Protein AF-A0A5Q4EZV4-F1 (afdb_monomer)

pLDDT: mean 79.94, std 17.56, range [36.53, 98.31]

Structure (mmCIF, N/CA/C/O backbone):
data_AF-A0A5Q4EZV4-F1
#
_entry.id   AF-A0A5Q4EZV4-F1
#
loop_
_atom_site.group_PDB
_atom_site.id
_atom_site.type_symbol
_atom_site.label_atom_id
_atom_site.label_alt_id
_atom_site.label_comp_id
_atom_site.label_asym_id
_atom_site.label_entity_id
_atom_site.label_seq_id
_atom_site.pdbx_PDB_ins_code
_atom_site.Cartn_x
_atom_site.Cartn_y
_atom_site.Cartn_z
_atom_site.occupancy
_atom_site.B_iso_or_equiv
_atom_site.auth_seq_id
_atom_site.auth_comp_id
_atom_site.auth_asym_id
_atom_site.auth_atom_id
_atom_site.pdbx_PDB_model_num
ATOM 1 N N . MET A 1 1 ? 22.714 0.994 -54.783 1.00 37.41 1 MET A N 1
ATOM 2 C CA . MET A 1 1 ? 22.020 1.831 -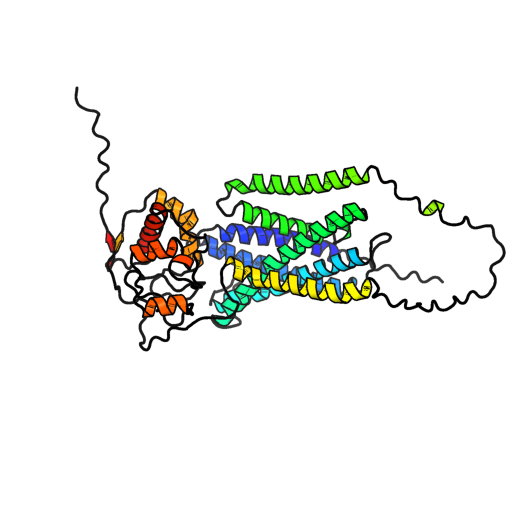53.778 1.00 37.41 1 MET A CA 1
ATOM 3 C C . MET A 1 1 ? 22.015 1.090 -52.449 1.00 37.41 1 MET A C 1
ATOM 5 O O . MET A 1 1 ? 21.323 0.092 -52.327 1.00 37.41 1 MET A O 1
ATOM 9 N N . SER A 1 2 ? 22.838 1.518 -51.487 1.00 38.41 2 SER A N 1
ATOM 10 C CA . SER A 1 2 ? 22.812 0.978 -50.122 1.00 38.41 2 SER A CA 1
ATOM 11 C C . SER A 1 2 ? 21.628 1.605 -49.390 1.00 38.41 2 SER A C 1
ATOM 13 O O . SER A 1 2 ? 21.664 2.781 -49.026 1.00 38.41 2 SER A O 1
ATOM 15 N N . THR A 1 3 ? 20.536 0.857 -49.251 1.00 41.91 3 THR A N 1
ATOM 16 C CA . THR A 1 3 ? 19.374 1.265 -48.462 1.00 41.91 3 THR A CA 1
ATOM 17 C C . THR A 1 3 ? 19.768 1.232 -46.988 1.00 41.91 3 THR A C 1
ATOM 19 O O . THR A 1 3 ? 19.675 0.192 -46.337 1.00 41.91 3 THR A O 1
ATOM 22 N N . ARG A 1 4 ? 20.247 2.362 -46.449 1.00 40.84 4 ARG A N 1
ATOM 23 C CA . ARG A 1 4 ? 20.322 2.558 -44.996 1.00 40.84 4 ARG A CA 1
ATOM 24 C C . ARG A 1 4 ? 18.905 2.419 -44.452 1.00 40.84 4 ARG A C 1
ATOM 26 O O . ARG A 1 4 ? 18.091 3.322 -44.620 1.00 40.84 4 ARG A O 1
ATOM 33 N N . THR A 1 5 ? 18.608 1.291 -43.820 1.00 43.69 5 THR A N 1
ATOM 34 C CA . THR A 1 5 ? 17.406 1.136 -43.007 1.00 43.69 5 THR A CA 1
ATOM 35 C C . THR A 1 5 ? 17.455 2.237 -41.946 1.00 43.69 5 THR A C 1
ATOM 37 O O . THR A 1 5 ? 18.450 2.299 -41.216 1.00 43.69 5 THR A O 1
ATOM 40 N N . PRO A 1 6 ? 16.471 3.151 -41.872 1.00 45.34 6 PRO A N 1
ATOM 41 C CA . PRO A 1 6 ? 16.489 4.192 -40.858 1.00 45.34 6 PRO A CA 1
ATOM 42 C C . PRO A 1 6 ? 16.528 3.514 -39.489 1.00 45.34 6 PRO A C 1
ATOM 44 O O . PRO A 1 6 ? 15.672 2.692 -39.164 1.00 45.34 6 PRO A O 1
ATOM 47 N N . THR A 1 7 ? 17.556 3.815 -38.695 1.00 52.44 7 THR A N 1
ATOM 48 C CA . THR A 1 7 ? 17.581 3.450 -37.280 1.00 52.44 7 THR A CA 1
ATOM 49 C C . THR A 1 7 ? 16.338 4.061 -36.656 1.00 52.44 7 THR A C 1
ATOM 51 O O . THR A 1 7 ? 16.223 5.283 -36.633 1.00 52.44 7 THR A O 1
ATOM 54 N N . ALA A 1 8 ? 15.383 3.235 -36.229 1.00 58.62 8 ALA A N 1
ATOM 55 C CA . ALA A 1 8 ? 14.170 3.726 -35.594 1.00 58.62 8 ALA A CA 1
ATOM 56 C C . ALA A 1 8 ? 14.563 4.597 -34.386 1.00 58.62 8 ALA A C 1
ATOM 58 O O . ALA A 1 8 ? 15.300 4.165 -33.500 1.00 58.62 8 ALA A O 1
ATOM 59 N N . VAL A 1 9 ? 14.130 5.856 -34.401 1.00 68.31 9 VAL A N 1
ATOM 60 C CA . VAL A 1 9 ? 14.344 6.828 -33.325 1.00 68.31 9 VAL A CA 1
ATOM 61 C C . VAL A 1 9 ? 12.999 7.041 -32.644 1.00 68.31 9 VAL A C 1
ATOM 63 O O . VAL A 1 9 ? 11.974 7.136 -33.317 1.00 68.31 9 VAL A O 1
ATOM 66 N N . ARG A 1 10 ? 12.992 7.100 -31.308 1.00 81.38 10 ARG A N 1
ATOM 67 C CA . ARG A 1 10 ? 11.776 7.397 -30.538 1.00 81.38 10 ARG A CA 1
ATOM 68 C C . ARG A 1 10 ? 11.178 8.730 -30.971 1.00 81.38 10 ARG A C 1
ATOM 70 O O . ARG A 1 10 ? 11.912 9.703 -31.154 1.00 81.38 10 ARG A O 1
ATOM 77 N N . SER A 1 11 ? 9.852 8.799 -31.068 1.00 86.50 11 SER A N 1
ATOM 78 C CA . SER A 1 11 ? 9.184 10.073 -31.312 1.00 86.50 11 SER A CA 1
ATOM 79 C C . SER A 1 11 ? 9.410 11.050 -30.150 1.00 86.50 11 SER A C 1
ATOM 81 O O . SER A 1 11 ? 9.631 10.658 -28.999 1.00 86.50 11 SER A O 1
ATOM 83 N N . ARG A 1 12 ? 9.308 12.354 -30.439 1.00 88.69 12 ARG A N 1
ATOM 84 C CA . ARG A 1 12 ? 9.298 13.393 -29.393 1.00 88.69 12 ARG A CA 1
ATOM 85 C C . ARG A 1 12 ? 8.165 13.160 -28.389 1.00 88.69 12 ARG A C 1
ATOM 87 O O . ARG A 1 12 ? 8.368 13.387 -27.203 1.00 88.69 12 ARG A O 1
ATOM 94 N N . ALA A 1 13 ? 7.018 12.655 -28.850 1.00 89.31 13 ALA A N 1
ATOM 95 C CA . ALA A 1 13 ? 5.885 12.319 -27.993 1.00 89.31 13 ALA A CA 1
ATOM 96 C C . ALA A 1 13 ? 6.256 11.250 -26.953 1.00 89.31 13 ALA A C 1
ATOM 98 O O . ALA A 1 13 ? 6.030 11.464 -25.767 1.00 89.31 13 ALA A O 1
ATOM 99 N N . SER A 1 14 ? 6.914 10.160 -27.367 1.00 89.94 14 SER A N 1
ATOM 100 C CA . SER A 1 14 ? 7.396 9.113 -26.453 1.00 89.94 14 SER A CA 1
ATOM 101 C C . SER A 1 14 ? 8.326 9.664 -25.363 1.00 89.94 14 SER A C 1
ATOM 103 O O . SER A 1 14 ? 8.195 9.296 -24.198 1.00 89.94 14 SER A O 1
ATOM 105 N N . LEU A 1 15 ? 9.229 10.586 -25.719 1.00 87.94 15 LEU A N 1
ATOM 106 C CA . LEU A 1 15 ? 10.145 11.218 -24.761 1.00 87.94 15 LEU A CA 1
ATOM 107 C C . LEU A 1 15 ? 9.420 12.141 -23.773 1.00 87.94 15 LEU A C 1
ATOM 109 O O . LEU A 1 15 ? 9.741 12.135 -22.588 1.00 87.94 15 LEU A O 1
ATOM 113 N N . VAL A 1 16 ? 8.450 12.925 -24.246 1.00 92.50 16 VAL A N 1
ATOM 114 C CA . VAL A 1 16 ? 7.640 13.807 -23.391 1.00 92.50 16 VAL A CA 1
ATOM 115 C C . VAL A 1 16 ? 6.788 12.985 -22.426 1.00 92.50 16 VAL A C 1
ATOM 117 O O . VAL A 1 16 ? 6.756 13.286 -21.236 1.00 92.50 16 VAL A O 1
ATOM 120 N N . LEU A 1 17 ? 6.158 11.911 -22.908 1.00 95.19 17 LEU A N 1
ATOM 121 C CA . LEU A 1 17 ? 5.356 11.007 -22.082 1.00 95.19 17 LEU A CA 1
ATOM 122 C C . LEU A 1 17 ? 6.173 10.378 -20.944 1.00 95.19 17 LEU A C 1
ATOM 124 O O . LEU A 1 17 ? 5.667 10.282 -19.831 1.00 95.19 17 LEU A O 1
ATOM 128 N N . ASP A 1 18 ? 7.435 10.006 -21.186 1.00 93.19 18 ASP A N 1
ATOM 129 C CA . ASP A 1 18 ? 8.314 9.464 -20.140 1.00 93.19 18 ASP A CA 1
ATOM 130 C C . ASP A 1 18 ? 8.519 10.463 -18.983 1.00 93.19 18 ASP A C 1
ATOM 132 O O . ASP A 1 18 ? 8.501 10.077 -17.815 1.00 93.19 18 ASP A O 1
ATOM 136 N N . TRP A 1 19 ? 8.684 11.753 -19.291 1.00 93.94 19 TRP A N 1
ATOM 137 C CA . TRP A 1 19 ? 8.809 12.801 -18.272 1.00 93.94 19 TRP A CA 1
ATOM 138 C C . TRP A 1 19 ? 7.484 13.096 -17.570 1.00 93.94 19 TRP A C 1
ATOM 140 O O . TRP A 1 19 ? 7.460 13.208 -16.347 1.00 93.94 19 TRP A O 1
ATOM 150 N N . LEU A 1 20 ? 6.379 13.157 -18.319 1.00 96.62 20 LEU A N 1
ATOM 151 C CA . LEU A 1 20 ? 5.046 13.340 -17.742 1.00 96.62 20 LEU A CA 1
ATOM 152 C C . LEU A 1 20 ? 4.696 12.210 -16.767 1.00 96.62 20 LEU A C 1
ATOM 154 O O . LEU A 1 20 ? 4.133 12.479 -15.709 1.00 96.62 20 LEU A O 1
ATOM 158 N N . LEU A 1 21 ? 5.078 10.968 -17.077 1.00 97.31 21 LEU A N 1
ATOM 159 C CA . LEU A 1 21 ? 4.928 9.830 -16.169 1.00 97.31 21 LEU A CA 1
ATOM 160 C C . LEU A 1 21 ? 5.721 10.019 -14.874 1.00 97.31 21 LEU A C 1
ATOM 162 O O . LEU A 1 21 ? 5.169 9.810 -13.797 1.00 97.31 21 LEU A O 1
ATOM 166 N N . ALA A 1 22 ? 6.987 10.440 -14.953 1.00 93.00 22 ALA A N 1
ATOM 167 C CA . ALA A 1 22 ? 7.803 10.702 -13.767 1.00 93.00 22 ALA A CA 1
ATOM 168 C C . ALA A 1 22 ? 7.198 11.806 -12.882 1.00 93.00 22 ALA A C 1
ATOM 170 O O . ALA A 1 22 ? 7.090 11.639 -11.667 1.00 93.00 22 ALA A O 1
ATOM 171 N N . THR A 1 23 ? 6.746 12.909 -13.487 1.00 92.25 23 THR A N 1
ATOM 172 C CA . THR A 1 23 ? 6.110 14.025 -12.773 1.00 92.25 23 THR A CA 1
ATOM 173 C C . THR A 1 23 ? 4.775 13.622 -12.148 1.00 92.25 23 THR A C 1
ATOM 175 O O . THR A 1 23 ? 4.541 13.892 -10.970 1.00 92.25 23 THR A O 1
ATOM 178 N N . ALA A 1 24 ? 3.908 12.938 -12.898 1.00 95.69 24 ALA A N 1
ATOM 179 C CA . ALA A 1 24 ? 2.627 12.464 -12.383 1.00 95.69 24 ALA A CA 1
ATOM 180 C C . ALA A 1 24 ? 2.820 11.438 -11.255 1.00 95.69 24 ALA A C 1
ATOM 182 O O . ALA A 1 24 ? 2.077 11.456 -10.275 1.00 95.69 24 ALA A O 1
ATOM 183 N N . TYR A 1 25 ? 3.850 10.591 -11.338 1.00 96.50 25 TYR A N 1
ATOM 184 C CA . TYR A 1 25 ? 4.166 9.628 -10.287 1.00 96.50 25 TYR A CA 1
ATOM 185 C C . TYR A 1 25 ? 4.704 10.300 -9.021 1.00 96.50 25 TYR A C 1
ATOM 187 O O . TYR A 1 25 ? 4.359 9.879 -7.917 1.00 96.50 25 TYR A O 1
ATOM 195 N N . LEU A 1 26 ? 5.493 11.372 -9.152 1.00 92.12 26 LEU A N 1
ATOM 196 C CA . LEU A 1 26 ? 5.908 12.191 -8.011 1.00 92.12 26 LEU A CA 1
ATOM 197 C C . LEU A 1 26 ? 4.691 12.799 -7.301 1.00 92.12 26 LEU A C 1
ATOM 199 O O . LEU A 1 26 ? 4.571 12.676 -6.083 1.00 92.12 26 LEU A O 1
ATOM 203 N N . ALA A 1 27 ? 3.767 13.397 -8.060 1.00 92.56 27 ALA A N 1
ATOM 204 C CA . ALA A 1 27 ? 2.532 13.954 -7.512 1.00 92.56 27 ALA A CA 1
ATOM 205 C C . ALA A 1 27 ? 1.671 12.873 -6.837 1.00 92.56 27 ALA A C 1
ATOM 207 O O . ALA A 1 27 ? 1.206 13.058 -5.714 1.00 92.56 27 ALA A O 1
ATOM 208 N N . HIS A 1 28 ? 1.510 11.710 -7.478 1.00 96.06 28 HIS A N 1
ATOM 209 C CA . HIS A 1 28 ? 0.772 10.574 -6.919 1.00 96.06 28 HIS A CA 1
ATOM 210 C C . HIS A 1 28 ? 1.401 10.063 -5.621 1.00 96.06 28 HIS A C 1
ATOM 212 O O . HIS A 1 28 ? 0.695 9.834 -4.635 1.00 96.06 28 HIS A O 1
ATOM 218 N N . SER A 1 29 ? 2.728 9.942 -5.594 1.00 93.25 29 SER A N 1
ATOM 219 C CA . SER A 1 29 ? 3.480 9.527 -4.411 1.00 93.25 29 SER A CA 1
ATOM 220 C C . SER A 1 29 ? 3.303 10.526 -3.273 1.00 93.25 29 SER A C 1
ATOM 222 O O . SER A 1 29 ? 3.015 10.122 -2.149 1.00 93.25 29 SER A O 1
ATOM 224 N N . TRP A 1 30 ? 3.388 11.827 -3.563 1.00 91.62 30 TRP A N 1
ATOM 225 C CA . TRP A 1 30 ? 3.147 12.881 -2.580 1.00 91.62 30 TRP A CA 1
ATOM 226 C C . TRP A 1 30 ? 1.737 12.790 -1.988 1.00 91.62 30 TRP A C 1
ATOM 228 O O . TRP A 1 30 ? 1.603 12.684 -0.769 1.00 91.62 30 TRP A O 1
ATOM 238 N N . VAL A 1 31 ? 0.695 12.715 -2.828 1.00 93.12 31 VAL A N 1
ATOM 239 C CA . VAL A 1 31 ? -0.692 12.554 -2.357 1.00 93.12 31 VAL A CA 1
ATOM 240 C C . VAL A 1 31 ? -0.829 11.290 -1.514 1.00 93.12 31 VAL A C 1
ATOM 242 O O . VAL A 1 31 ? -1.452 11.321 -0.461 1.00 93.12 31 VAL A O 1
ATOM 245 N N . THR A 1 32 ? -0.233 10.175 -1.935 1.00 91.19 32 THR A N 1
ATOM 246 C CA . THR A 1 32 ? -0.302 8.898 -1.209 1.00 91.19 32 THR A CA 1
ATOM 247 C C . THR A 1 32 ? 0.320 8.999 0.182 1.00 91.19 32 THR A C 1
ATOM 249 O O . THR A 1 32 ? -0.274 8.523 1.152 1.00 91.19 32 THR A O 1
ATOM 252 N N . ILE A 1 33 ? 1.478 9.649 0.283 1.00 87.25 33 ILE A N 1
ATOM 253 C CA . ILE A 1 33 ? 2.224 9.831 1.528 1.00 87.25 33 ILE A CA 1
ATOM 254 C C . ILE A 1 33 ? 1.493 10.792 2.469 1.00 87.25 33 ILE A C 1
ATOM 256 O O . ILE A 1 33 ? 1.269 10.450 3.630 1.00 87.25 33 ILE A O 1
ATOM 260 N N . VAL A 1 34 ? 1.074 11.959 1.971 1.00 87.19 34 VAL A N 1
ATOM 261 C CA . VAL A 1 34 ? 0.321 12.945 2.760 1.00 87.19 34 VAL A CA 1
ATOM 262 C C . VAL A 1 34 ? -0.993 12.338 3.219 1.00 87.19 34 VAL A C 1
ATOM 264 O O . VAL A 1 34 ? -1.251 12.309 4.419 1.00 87.19 34 VAL A O 1
ATOM 267 N N . LYS A 1 35 ? -1.756 11.738 2.292 1.00 87.88 35 LYS A N 1
ATOM 268 C CA . LYS A 1 35 ? -2.991 11.019 2.605 1.00 87.88 35 LYS A CA 1
ATOM 269 C C . LYS A 1 35 ? -2.742 10.054 3.735 1.00 87.88 35 LYS A C 1
ATOM 271 O O . LYS A 1 35 ? -3.471 10.140 4.699 1.00 87.88 35 LYS A O 1
ATOM 276 N N . ALA A 1 36 ? -1.750 9.164 3.647 1.00 82.00 36 ALA A N 1
ATOM 277 C CA . ALA A 1 36 ? -1.493 8.152 4.671 1.00 82.00 36 ALA A CA 1
ATOM 278 C C . ALA A 1 36 ? -1.302 8.741 6.081 1.00 82.00 36 ALA A C 1
ATOM 280 O O . ALA A 1 36 ? -1.729 8.092 7.035 1.00 82.00 36 ALA A O 1
ATOM 281 N N . ARG A 1 37 ? -0.756 9.959 6.188 1.00 78.38 37 ARG A N 1
ATOM 282 C CA . ARG A 1 37 ? -0.489 10.683 7.442 1.00 78.38 37 ARG A CA 1
ATOM 283 C C . ARG A 1 37 ? -1.637 11.554 7.936 1.00 78.38 37 ARG A C 1
ATOM 285 O O . ARG A 1 37 ? -1.657 11.889 9.111 1.00 78.38 37 ARG A O 1
ATOM 292 N N . THR A 1 38 ? -2.571 11.930 7.071 1.00 80.31 38 THR A N 1
ATOM 293 C CA . THR A 1 38 ? -3.749 12.702 7.474 1.00 80.31 38 THR A CA 1
ATOM 294 C C . THR A 1 38 ? -4.675 11.836 8.320 1.00 80.31 38 THR A C 1
ATOM 296 O O . THR A 1 38 ? -4.992 10.705 7.921 1.00 80.31 38 THR A O 1
ATOM 299 N N . ASP A 1 39 ? -5.130 12.376 9.452 1.00 72.50 39 ASP A N 1
ATOM 300 C CA . ASP A 1 39 ? -6.165 11.763 10.283 1.00 72.50 39 ASP A CA 1
ATOM 301 C C . ASP A 1 39 ? -7.383 11.395 9.420 1.00 72.50 39 ASP A C 1
ATOM 303 O O . ASP A 1 39 ? -7.807 12.134 8.531 1.00 72.50 39 ASP A O 1
ATOM 307 N N . ARG A 1 40 ? -7.916 10.198 9.652 1.00 72.06 40 ARG A N 1
ATOM 308 C CA . ARG A 1 40 ? -9.055 9.651 8.920 1.00 72.06 40 ARG A CA 1
ATOM 309 C C . ARG A 1 40 ? -10.367 10.357 9.243 1.00 72.06 40 ARG A C 1
ATOM 311 O O . ARG A 1 40 ? -11.277 10.248 8.432 1.00 72.06 40 ARG A O 1
ATOM 318 N N . ALA A 1 41 ? -10.461 11.036 10.385 1.00 72.38 41 ALA A N 1
ATOM 319 C CA . ALA A 1 41 ? -11.646 11.796 10.770 1.00 72.38 41 ALA A CA 1
ATOM 320 C C . ALA A 1 41 ? -11.767 13.138 10.024 1.00 72.38 41 ALA A C 1
ATOM 322 O O . ALA A 1 41 ? -12.853 13.709 9.954 1.00 72.38 41 ALA A O 1
ATOM 323 N N . LEU A 1 42 ? -10.667 13.649 9.457 1.00 78.25 42 LEU A N 1
ATOM 324 C CA . LEU A 1 42 ? -10.660 14.944 8.784 1.00 78.25 42 LEU A CA 1
ATOM 325 C C . LEU A 1 42 ? -11.253 14.850 7.366 1.00 78.25 42 LEU A C 1
ATOM 327 O O . LEU A 1 42 ? -10.828 13.981 6.599 1.00 78.25 42 LEU A O 1
ATOM 331 N N . PRO A 1 43 ? -12.113 15.803 6.943 1.00 85.62 43 PRO A N 1
ATOM 332 C CA . PRO A 1 43 ? -12.635 15.869 5.570 1.00 85.62 43 PRO A CA 1
ATOM 333 C C . PRO A 1 43 ? -11.536 15.898 4.497 1.00 85.62 43 PRO A C 1
ATOM 335 O O . PRO A 1 43 ? -11.674 15.303 3.428 1.00 85.62 43 PRO A O 1
ATOM 338 N N . LEU A 1 44 ? -10.388 16.504 4.822 1.00 88.56 44 LEU A N 1
ATOM 339 C CA . LEU A 1 44 ? -9.199 16.537 3.968 1.00 88.56 44 LEU A CA 1
ATOM 340 C C . LEU A 1 44 ? -8.747 15.134 3.520 1.00 88.56 44 LEU A C 1
ATOM 342 O O . LEU A 1 44 ? -8.207 14.971 2.426 1.00 88.56 44 LEU A O 1
ATOM 346 N N . ARG A 1 45 ? -8.966 14.094 4.336 1.00 86.19 45 ARG A N 1
ATOM 347 C CA . ARG A 1 45 ? -8.618 12.712 3.979 1.00 86.19 45 ARG A CA 1
ATOM 348 C C . ARG A 1 45 ? -9.389 12.232 2.752 1.00 86.19 45 ARG A C 1
ATOM 350 O O . ARG A 1 45 ? -8.825 11.498 1.932 1.00 86.19 45 ARG A O 1
ATOM 357 N N . ASP A 1 46 ? -10.652 12.625 2.637 1.00 85.56 46 ASP A N 1
ATOM 358 C CA . ASP A 1 46 ? -11.519 12.244 1.529 1.00 85.56 46 ASP A CA 1
ATOM 359 C C . ASP A 1 46 ? -11.151 13.008 0.258 1.00 85.56 46 ASP A C 1
ATOM 361 O O . ASP A 1 46 ? -11.036 12.395 -0.807 1.00 85.56 46 ASP A O 1
ATOM 365 N N . GLU A 1 47 ? -10.820 14.295 0.382 1.00 89.69 47 GLU A N 1
ATOM 366 C CA . GLU A 1 47 ? -10.267 15.088 -0.720 1.00 89.69 47 GLU A CA 1
ATOM 367 C C . GLU A 1 47 ? -8.960 14.484 -1.247 1.00 89.69 47 GLU A C 1
ATOM 369 O O . GLU A 1 47 ? -8.821 14.233 -2.445 1.00 89.69 47 GLU A O 1
ATOM 374 N N . LEU A 1 48 ? -8.012 14.166 -0.358 1.00 91.88 48 LEU A N 1
ATOM 375 C CA . LEU A 1 48 ? -6.746 13.522 -0.726 1.00 91.88 48 LEU A CA 1
ATOM 376 C C . LEU A 1 48 ? -6.961 12.146 -1.369 1.00 91.88 48 LEU A C 1
ATOM 378 O O . LEU A 1 48 ? -6.181 11.731 -2.228 1.00 91.88 48 LEU A O 1
ATOM 382 N N . ARG A 1 49 ? -8.022 11.421 -0.991 1.00 90.88 49 ARG A N 1
ATOM 383 C CA . ARG A 1 49 ? -8.413 10.182 -1.675 1.00 90.88 49 ARG A CA 1
ATOM 384 C C . ARG A 1 49 ? -8.898 10.473 -3.098 1.00 90.88 49 ARG A C 1
ATOM 386 O O . ARG A 1 49 ? -8.455 9.788 -4.016 1.00 90.88 49 ARG A O 1
ATOM 393 N N . GLY A 1 50 ? -9.736 11.490 -3.295 1.00 91.50 50 GLY A N 1
ATOM 394 C CA . GLY A 1 50 ? -10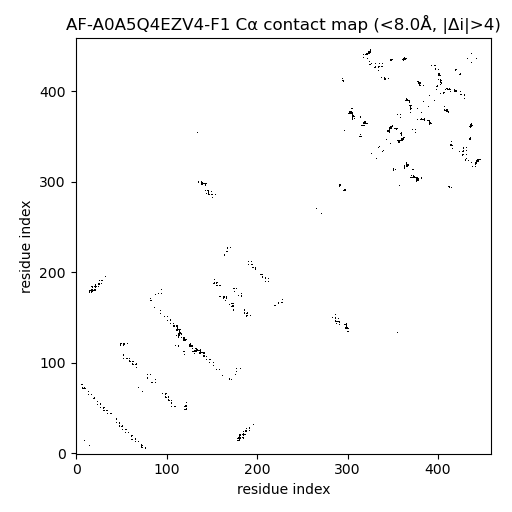.165 11.943 -4.623 1.00 91.50 50 GLY A CA 1
ATOM 395 C C . GLY A 1 50 ? -8.987 12.360 -5.511 1.00 91.50 50 GLY A C 1
ATOM 396 O O . GLY A 1 50 ? -8.889 11.927 -6.660 1.00 91.50 50 GLY A O 1
ATOM 397 N N . TRP A 1 51 ? -8.025 13.108 -4.961 1.00 93.75 51 TRP A N 1
ATOM 398 C CA . TRP A 1 51 ? -6.776 13.448 -5.652 1.00 93.75 51 TRP A CA 1
ATOM 399 C C . TRP A 1 51 ? -5.949 12.212 -6.011 1.00 93.75 51 TRP A C 1
ATOM 401 O O . TRP A 1 51 ? -5.406 12.137 -7.111 1.00 93.75 51 TRP A O 1
ATOM 411 N N . HIS A 1 52 ? -5.884 11.212 -5.129 1.00 94.62 52 HIS A N 1
ATOM 412 C CA . HIS A 1 52 ? -5.182 9.961 -5.413 1.00 94.62 52 HIS A CA 1
ATOM 413 C C . HIS A 1 52 ? -5.797 9.228 -6.616 1.00 94.62 52 HIS A C 1
ATOM 415 O O . HIS A 1 52 ? -5.062 8.777 -7.495 1.00 94.62 52 HIS A O 1
ATOM 421 N N . PHE A 1 53 ? -7.131 9.157 -6.694 1.00 94.00 53 PHE A N 1
ATOM 422 C CA . PHE A 1 53 ? -7.826 8.586 -7.850 1.00 94.00 53 PHE A CA 1
ATOM 423 C C . PHE A 1 53 ? -7.607 9.411 -9.123 1.00 94.00 53 PHE A C 1
ATOM 425 O O . PHE A 1 53 ? -7.299 8.837 -10.166 1.00 94.00 53 PHE A O 1
ATOM 432 N N . LEU A 1 54 ? -7.698 10.742 -9.042 1.00 94.69 54 LEU A N 1
ATOM 433 C CA . LEU A 1 54 ? -7.491 11.633 -10.187 1.00 94.69 54 LEU A CA 1
ATOM 434 C C . LEU A 1 54 ? -6.082 11.498 -10.773 1.00 94.69 54 LEU A C 1
ATOM 436 O O . LEU A 1 54 ? -5.933 11.238 -11.966 1.00 94.69 54 LEU A O 1
ATOM 440 N N . VAL A 1 55 ? -5.042 11.631 -9.946 1.00 95.94 55 VAL A N 1
ATOM 441 C CA . VAL A 1 55 ? -3.656 11.505 -10.419 1.00 95.94 55 VAL A CA 1
ATOM 442 C C . VAL A 1 55 ? -3.378 10.071 -10.890 1.00 95.94 55 VAL A C 1
ATOM 444 O O . VAL A 1 55 ? -2.672 9.876 -11.878 1.00 95.94 55 VAL A O 1
ATOM 447 N N . GLY A 1 56 ? -3.989 9.064 -10.255 1.00 95.88 56 GLY A N 1
ATOM 448 C CA . GLY A 1 56 ? -3.955 7.676 -10.723 1.00 95.88 56 GLY A CA 1
ATOM 449 C C . GLY A 1 56 ? -4.564 7.490 -12.121 1.00 95.88 56 GLY A C 1
ATOM 450 O O . GLY A 1 56 ? -3.986 6.788 -12.949 1.00 95.88 56 GLY A O 1
ATOM 451 N N . ALA A 1 57 ? -5.679 8.157 -12.427 1.00 95.31 57 ALA A N 1
ATOM 452 C CA . ALA A 1 57 ? -6.294 8.143 -13.755 1.00 95.31 57 ALA A CA 1
ATOM 453 C C . ALA A 1 57 ? -5.436 8.872 -14.807 1.00 95.31 57 ALA A C 1
ATOM 455 O O . ALA A 1 57 ? -5.326 8.414 -15.946 1.00 95.31 57 ALA A O 1
ATOM 456 N N . VAL A 1 58 ? -4.766 9.964 -14.425 1.00 96.62 58 VAL A N 1
ATOM 457 C CA . VAL A 1 58 ? -3.783 10.639 -15.290 1.00 96.62 58 VAL A CA 1
ATOM 458 C C . VAL A 1 58 ? -2.605 9.710 -15.595 1.00 96.62 58 VAL A C 1
ATOM 460 O O . VAL A 1 58 ? -2.233 9.557 -16.759 1.00 96.62 58 VAL A O 1
ATOM 463 N N . LEU A 1 59 ? -2.053 9.034 -14.581 1.00 97.44 59 LEU A N 1
ATOM 464 C CA . LEU A 1 59 ? -0.997 8.032 -14.759 1.00 97.44 59 LEU A CA 1
ATOM 465 C C . LEU A 1 59 ? -1.435 6.897 -15.685 1.00 97.44 59 LEU A C 1
ATOM 467 O O . LEU A 1 59 ? -0.676 6.533 -16.580 1.00 97.44 59 LEU A O 1
ATOM 471 N N . PHE A 1 60 ? -2.658 6.385 -15.516 1.00 97.56 60 PHE A N 1
ATOM 472 C CA . PHE A 1 60 ? -3.239 5.379 -16.404 1.00 97.56 60 PHE A CA 1
ATOM 473 C C . PHE A 1 60 ? -3.236 5.847 -17.862 1.00 97.56 60 PHE A C 1
ATOM 475 O O . PHE A 1 60 ? -2.716 5.149 -18.730 1.00 97.56 60 PHE A O 1
ATOM 482 N N . ALA A 1 61 ? -3.779 7.038 -18.135 1.00 98.00 61 ALA A N 1
ATOM 483 C CA . ALA A 1 61 ? -3.896 7.565 -19.492 1.00 98.00 61 ALA A CA 1
ATOM 484 C C . ALA A 1 61 ? -2.521 7.784 -20.142 1.00 98.00 61 ALA A C 1
ATOM 486 O O . ALA A 1 61 ? -2.296 7.371 -21.283 1.00 98.00 61 ALA A O 1
ATOM 487 N N . LEU A 1 62 ? -1.576 8.371 -19.398 1.00 98.31 62 LEU A N 1
ATOM 488 C CA . LEU A 1 62 ? -0.204 8.575 -19.862 1.00 98.31 62 LEU A CA 1
ATOM 489 C C . LEU A 1 62 ? 0.507 7.242 -20.115 1.00 98.31 62 LEU A C 1
ATOM 491 O O . LEU A 1 62 ? 1.166 7.093 -21.141 1.00 98.31 62 LEU A O 1
ATOM 495 N N . ALA A 1 63 ? 0.361 6.262 -19.220 1.00 97.94 63 ALA A N 1
ATOM 496 C CA . ALA A 1 63 ? 1.010 4.961 -19.344 1.00 97.94 63 ALA A CA 1
ATOM 497 C C . ALA A 1 63 ? 0.413 4.141 -20.491 1.00 97.94 63 ALA A C 1
ATOM 499 O O . ALA A 1 63 ? 1.161 3.528 -21.249 1.00 97.94 63 ALA A O 1
ATOM 500 N N . ALA A 1 64 ? -0.909 4.176 -20.672 1.00 98.19 64 ALA A N 1
ATOM 501 C CA . ALA A 1 64 ? -1.595 3.516 -21.776 1.00 98.19 64 ALA A CA 1
ATOM 502 C C . ALA A 1 64 ? -1.168 4.106 -23.127 1.00 98.19 64 ALA A C 1
ATOM 504 O O . ALA A 1 64 ? -0.805 3.361 -24.040 1.00 98.19 64 ALA A O 1
ATOM 505 N N . TRP A 1 65 ? -1.117 5.438 -23.242 1.00 97.88 65 TRP A N 1
ATOM 506 C CA . TRP A 1 65 ? -0.594 6.091 -24.443 1.00 97.88 65 TRP A CA 1
ATOM 507 C C . TRP A 1 65 ? 0.884 5.747 -24.649 1.00 97.88 65 TRP A C 1
ATOM 509 O O . TRP A 1 65 ? 1.303 5.353 -25.739 1.00 97.88 65 TRP A O 1
ATOM 519 N N . ARG A 1 66 ? 1.689 5.793 -23.591 1.00 96.19 66 ARG A N 1
ATOM 520 C CA . ARG A 1 66 ? 3.108 5.466 -23.687 1.00 96.19 66 ARG A CA 1
ATOM 521 C C . ARG A 1 66 ? 3.354 4.021 -24.124 1.00 96.19 66 ARG A C 1
ATOM 523 O O . ARG A 1 66 ? 4.259 3.779 -24.929 1.00 96.19 66 ARG A O 1
ATOM 530 N N . LEU A 1 67 ? 2.542 3.085 -23.638 1.00 95.38 67 LEU A N 1
ATOM 531 C CA . LEU A 1 67 ? 2.553 1.675 -24.019 1.00 95.38 67 LEU A CA 1
ATOM 532 C C . LEU A 1 67 ? 2.103 1.480 -25.475 1.00 95.38 67 LEU A C 1
ATOM 534 O O . LEU A 1 67 ? 2.695 0.682 -26.200 1.00 95.38 67 LEU A O 1
ATOM 538 N N . TRP A 1 68 ? 1.124 2.256 -25.943 1.00 94.75 68 TRP A N 1
ATOM 539 C CA . TRP A 1 68 ? 0.742 2.290 -27.355 1.00 94.75 68 TRP A CA 1
ATOM 540 C C . TRP A 1 68 ? 1.892 2.773 -28.250 1.00 94.75 68 TRP A C 1
ATOM 542 O O . TRP A 1 68 ? 2.235 2.111 -29.232 1.00 94.75 68 TRP A O 1
ATOM 552 N N . CYS A 1 69 ? 2.554 3.876 -27.886 1.00 92.56 69 CYS A N 1
ATOM 553 C CA . CYS A 1 69 ? 3.749 4.361 -28.582 1.00 92.56 69 CYS A CA 1
ATOM 554 C C . CYS A 1 69 ? 4.870 3.314 -28.570 1.00 92.56 69 CYS A C 1
ATOM 556 O O . CYS A 1 69 ? 5.485 3.059 -29.603 1.00 92.56 69 CYS A O 1
ATOM 558 N N . TRP A 1 70 ? 5.087 2.630 -27.443 1.00 90.94 70 TRP A N 1
ATOM 559 C CA . TRP A 1 70 ? 6.037 1.519 -27.359 1.00 90.94 70 TRP A CA 1
ATOM 560 C C . TRP A 1 70 ? 5.705 0.404 -28.359 1.00 90.94 70 TRP A C 1
ATOM 562 O O . TRP A 1 70 ? 6.576 -0.082 -29.082 1.00 90.94 70 TRP A O 1
ATOM 572 N N . TRP A 1 71 ? 4.433 0.007 -28.431 1.00 89.44 71 TRP A N 1
ATOM 573 C CA . TRP A 1 71 ? 3.950 -1.031 -29.338 1.00 89.44 71 TRP A CA 1
ATOM 574 C C . TRP A 1 71 ? 4.099 -0.649 -30.817 1.00 89.44 71 TRP A C 1
ATOM 576 O O . TRP A 1 71 ? 4.328 -1.537 -31.642 1.00 89.44 71 TRP A O 1
ATOM 586 N N . ARG A 1 72 ? 3.966 0.640 -31.149 1.00 89.69 72 ARG A N 1
ATOM 587 C CA . ARG A 1 72 ? 4.007 1.178 -32.519 1.00 89.69 72 ARG A CA 1
ATOM 588 C C . ARG A 1 72 ? 5.417 1.506 -33.006 1.00 89.69 72 ARG A C 1
ATOM 590 O O . ARG A 1 72 ? 5.741 1.204 -34.146 1.00 89.69 72 ARG A O 1
ATOM 597 N N . GLU A 1 73 ? 6.223 2.141 -32.163 1.00 85.81 73 GLU A N 1
ATOM 598 C CA . GLU A 1 73 ? 7.479 2.793 -32.561 1.00 85.81 73 GLU A CA 1
ATOM 599 C C . GLU A 1 73 ? 8.717 2.031 -32.085 1.00 85.81 73 GLU A C 1
ATOM 601 O O . GLU A 1 73 ? 9.773 2.093 -32.710 1.00 85.81 73 GLU A O 1
ATOM 606 N N . GLU A 1 74 ? 8.615 1.329 -30.954 1.00 84.75 74 GLU A N 1
ATOM 607 C CA . GLU A 1 74 ? 9.791 0.801 -30.260 1.00 84.75 74 GLU A CA 1
ATOM 608 C C . GLU A 1 74 ? 10.022 -0.692 -30.469 1.00 84.75 74 GLU A C 1
ATOM 610 O O . GLU A 1 74 ? 10.986 -1.253 -29.932 1.00 84.75 74 GLU A O 1
ATOM 615 N N . ARG A 1 75 ? 9.157 -1.365 -31.229 1.00 78.44 75 ARG A N 1
ATOM 616 C CA . ARG A 1 75 ? 9.384 -2.762 -31.594 1.00 78.44 75 ARG A CA 1
ATOM 617 C C . ARG A 1 75 ? 10.527 -2.867 -32.588 1.00 78.44 75 ARG A C 1
ATOM 619 O O . ARG A 1 75 ? 10.522 -2.223 -33.627 1.00 78.44 75 ARG A O 1
ATOM 626 N N . GLY A 1 76 ? 11.502 -3.708 -32.266 1.00 77.06 76 GLY A N 1
ATOM 627 C CA . GLY A 1 76 ? 12.657 -3.929 -33.133 1.00 77.06 76 GLY A CA 1
ATOM 628 C C . GLY A 1 76 ? 13.752 -2.868 -33.023 1.00 77.06 76 GLY A C 1
ATOM 629 O O . GLY A 1 76 ? 14.718 -2.945 -33.782 1.00 77.06 76 GLY A O 1
ATOM 630 N N . LEU A 1 77 ? 13.661 -1.929 -32.064 1.00 84.81 77 LEU A N 1
ATOM 631 C CA . LEU A 1 77 ? 14.827 -1.137 -31.665 1.00 84.81 77 LEU A CA 1
ATOM 632 C C . LEU A 1 77 ? 15.990 -2.070 -31.319 1.00 84.81 77 LEU A C 1
ATOM 634 O O . LEU A 1 77 ? 15.785 -3.193 -30.862 1.00 84.81 77 LEU A O 1
ATOM 638 N N . ARG A 1 78 ? 17.216 -1.607 -31.548 1.00 85.38 78 ARG A N 1
ATOM 639 C CA . ARG A 1 78 ? 18.438 -2.352 -31.233 1.00 85.38 78 ARG A CA 1
ATOM 640 C C . ARG A 1 78 ? 19.262 -1.578 -30.206 1.00 85.38 78 ARG A C 1
ATOM 642 O O . ARG A 1 78 ? 19.128 -0.353 -30.140 1.00 85.38 78 ARG A O 1
ATOM 649 N N . PRO A 1 79 ? 20.093 -2.263 -29.401 1.00 87.56 79 PRO A N 1
ATOM 650 C CA . PRO A 1 79 ? 21.045 -1.581 -28.538 1.00 87.56 79 PRO A CA 1
ATOM 651 C C . PRO A 1 79 ? 21.937 -0.649 -29.361 1.00 87.56 79 PRO A C 1
ATOM 653 O O . PRO A 1 79 ? 22.309 -0.966 -30.494 1.00 87.56 79 PRO A O 1
ATOM 656 N N . GLY A 1 80 ? 22.275 0.503 -28.780 1.00 83.44 80 GLY A N 1
ATOM 657 C CA . GLY A 1 80 ? 23.264 1.405 -29.360 1.00 83.44 80 GLY A CA 1
ATOM 658 C C . GLY A 1 80 ? 24.644 0.748 -29.440 1.00 83.44 80 GLY A C 1
ATOM 659 O O . GLY A 1 80 ? 24.928 -0.243 -28.763 1.00 83.44 80 GLY A O 1
ATOM 660 N N . THR A 1 81 ? 25.525 1.312 -30.261 1.00 85.31 81 THR A N 1
ATOM 661 C CA . THR A 1 81 ? 26.905 0.834 -30.410 1.00 85.31 81 THR A CA 1
ATOM 662 C C . THR A 1 81 ? 27.622 0.792 -29.060 1.00 85.31 81 THR A C 1
ATOM 664 O O . THR A 1 81 ? 27.632 1.781 -28.331 1.00 85.31 81 THR A O 1
ATOM 667 N N . GLY A 1 82 ? 28.223 -0.353 -28.726 1.00 85.06 82 GLY A N 1
ATOM 668 C CA . GLY A 1 82 ? 28.954 -0.547 -27.470 1.00 85.06 82 GLY A CA 1
ATOM 669 C C . GLY A 1 82 ? 28.081 -0.831 -26.243 1.00 85.06 82 GLY A C 1
ATOM 670 O O . GLY A 1 82 ? 28.631 -1.025 -25.162 1.00 85.06 82 GLY A O 1
ATOM 671 N N . VAL A 1 83 ? 26.749 -0.883 -26.376 1.00 88.31 83 VAL A N 1
ATOM 672 C CA . VAL A 1 83 ? 25.848 -1.281 -25.284 1.00 88.31 83 VAL A CA 1
ATOM 673 C C . VAL A 1 83 ? 25.652 -2.802 -25.310 1.00 88.31 83 VAL A C 1
ATOM 675 O O . VAL A 1 83 ? 25.209 -3.334 -26.332 1.00 88.31 83 VAL A O 1
ATOM 678 N N . PRO A 1 84 ? 25.929 -3.529 -24.210 1.00 88.75 84 PRO A N 1
ATOM 679 C CA . PRO A 1 84 ? 25.700 -4.969 -24.160 1.00 88.75 84 PRO A CA 1
ATOM 680 C C . PRO A 1 84 ? 24.221 -5.320 -24.426 1.00 88.75 84 PRO A C 1
ATOM 682 O O . PRO A 1 84 ? 23.341 -4.750 -23.772 1.00 88.75 84 PRO A O 1
ATOM 685 N N . PRO A 1 85 ? 23.910 -6.285 -25.318 1.00 87.94 85 PRO A N 1
ATOM 686 C CA . PRO A 1 85 ? 22.526 -6.632 -25.650 1.00 87.94 85 PRO A CA 1
ATOM 687 C C . PRO A 1 85 ? 21.685 -7.064 -24.444 1.00 87.94 85 PRO A C 1
ATOM 689 O O . PRO A 1 85 ? 20.523 -6.680 -24.344 1.00 87.94 85 PRO A O 1
ATOM 692 N N . GLY A 1 86 ? 22.274 -7.814 -23.505 1.00 86.00 86 GLY A N 1
ATOM 693 C CA . GLY A 1 86 ? 21.589 -8.252 -22.284 1.00 86.00 86 GLY A CA 1
ATOM 694 C C . GLY A 1 86 ? 21.233 -7.096 -21.346 1.00 86.00 86 GLY A C 1
ATOM 695 O O . GLY A 1 86 ? 20.111 -7.038 -20.854 1.00 86.00 86 GLY A O 1
ATOM 696 N N . PHE A 1 87 ? 22.148 -6.137 -21.165 1.00 86.62 87 PHE A N 1
ATOM 697 C CA . PHE A 1 87 ? 21.914 -4.924 -20.371 1.00 86.62 87 PHE A CA 1
ATOM 698 C C . PHE A 1 87 ? 20.760 -4.104 -20.957 1.00 86.62 87 PHE A C 1
ATOM 700 O O . PHE A 1 87 ? 19.811 -3.754 -20.261 1.00 86.62 87 PHE A O 1
ATOM 707 N N . TRP A 1 88 ? 20.793 -3.874 -22.270 1.00 89.50 88 TRP A N 1
ATOM 708 C CA . TRP A 1 88 ? 19.736 -3.154 -22.974 1.00 89.50 88 TRP A CA 1
ATOM 709 C C . TRP A 1 88 ? 18.381 -3.875 -22.919 1.00 89.50 88 TRP A C 1
ATOM 711 O O . TRP A 1 88 ? 17.353 -3.244 -22.670 1.00 89.50 88 TRP A O 1
ATOM 721 N N . LEU A 1 89 ? 18.367 -5.198 -23.118 1.00 90.12 89 LEU A N 1
ATOM 722 C CA . LEU A 1 89 ? 17.140 -5.993 -23.068 1.00 90.12 89 LEU A CA 1
ATOM 723 C C . LEU A 1 89 ? 16.525 -5.960 -21.668 1.00 90.12 89 LEU A C 1
ATOM 725 O O . LEU A 1 89 ? 15.320 -5.767 -21.539 1.00 90.12 89 LEU A O 1
ATOM 729 N N . TRP A 1 90 ? 17.351 -6.079 -20.630 1.00 90.00 90 TRP A N 1
ATOM 730 C CA . TRP A 1 90 ? 16.908 -5.971 -19.245 1.00 90.00 90 TRP A CA 1
ATOM 731 C C . TRP A 1 90 ? 16.233 -4.622 -18.966 1.00 90.00 90 TRP A C 1
ATOM 733 O O . TRP A 1 90 ? 15.122 -4.587 -18.436 1.00 90.00 90 TRP A O 1
ATOM 743 N N . GLY A 1 91 ? 16.845 -3.515 -19.404 1.00 91.94 91 GLY A N 1
ATOM 744 C CA . GLY A 1 91 ? 16.267 -2.178 -19.243 1.00 91.94 91 GLY A CA 1
ATOM 745 C C . GLY A 1 91 ? 14.905 -2.050 -19.924 1.00 91.94 91 GLY A C 1
ATOM 746 O O . GLY A 1 91 ? 13.965 -1.478 -19.370 1.00 91.94 91 GLY A O 1
ATOM 747 N N . ARG A 1 92 ? 14.748 -2.666 -21.100 1.00 92.19 92 ARG A N 1
ATOM 748 C CA . ARG A 1 92 ? 13.456 -2.709 -21.795 1.00 92.19 92 ARG A CA 1
ATOM 749 C C . ARG A 1 92 ? 12.405 -3.538 -21.079 1.00 92.19 92 ARG A C 1
ATOM 751 O O . ARG A 1 92 ? 11.247 -3.128 -21.059 1.00 92.19 92 ARG A O 1
ATOM 758 N N . THR A 1 93 ? 12.792 -4.667 -20.499 1.00 91.50 93 THR A N 1
ATOM 759 C CA . THR A 1 93 ? 11.891 -5.497 -19.696 1.00 91.50 93 THR A CA 1
ATOM 760 C C . THR A 1 93 ? 11.389 -4.730 -18.478 1.00 91.50 93 THR A C 1
ATOM 762 O O . THR A 1 93 ? 10.191 -4.742 -18.208 1.00 91.50 93 THR A O 1
ATOM 765 N N . VAL A 1 94 ? 12.267 -3.997 -17.787 1.00 93.00 94 VAL A N 1
ATOM 766 C CA . VAL A 1 94 ? 11.861 -3.149 -16.658 1.00 93.00 94 VAL A CA 1
ATOM 767 C C . VAL A 1 94 ? 10.940 -2.018 -17.093 1.00 93.00 94 VAL A C 1
ATOM 769 O O . VAL A 1 94 ? 9.899 -1.825 -16.472 1.00 93.00 94 VAL A O 1
ATOM 772 N N . ALA A 1 95 ? 11.268 -1.310 -18.175 1.00 94.12 95 ALA A N 1
ATOM 773 C CA . ALA A 1 95 ? 10.409 -0.251 -18.702 1.00 94.12 95 ALA A CA 1
ATOM 774 C C . ALA A 1 95 ? 9.002 -0.770 -19.044 1.00 94.12 95 ALA A C 1
ATOM 776 O O . ALA A 1 95 ? 8.009 -0.166 -18.643 1.00 94.12 95 ALA A O 1
ATOM 777 N N . LEU A 1 96 ? 8.909 -1.914 -19.729 1.00 93.88 96 LEU A N 1
ATOM 778 C CA . LEU A 1 96 ? 7.627 -2.541 -20.043 1.00 93.88 96 LEU A CA 1
ATOM 779 C C . LEU A 1 96 ? 6.878 -2.969 -18.774 1.00 93.88 96 LEU A C 1
ATOM 781 O O . LEU A 1 96 ? 5.685 -2.704 -18.664 1.00 93.88 96 LEU A O 1
ATOM 785 N N . GLY A 1 97 ? 7.569 -3.586 -17.812 1.00 94.06 97 GLY A N 1
ATOM 786 C CA . GLY A 1 97 ? 6.986 -3.982 -16.530 1.00 94.06 97 GLY A CA 1
ATOM 787 C C . GLY A 1 97 ? 6.383 -2.796 -15.777 1.00 94.06 97 GLY A C 1
ATOM 788 O O . GLY A 1 97 ? 5.229 -2.863 -15.365 1.00 94.06 97 GLY A O 1
ATOM 789 N N . ILE A 1 98 ? 7.114 -1.681 -15.681 1.00 95.75 98 ILE A N 1
ATOM 790 C CA . ILE A 1 98 ? 6.622 -0.438 -15.070 1.00 95.75 98 ILE A CA 1
ATOM 791 C C . ILE A 1 98 ? 5.359 0.054 -15.788 1.00 95.75 98 ILE A C 1
ATOM 793 O O . ILE A 1 98 ? 4.357 0.318 -15.131 1.00 95.75 98 ILE A O 1
ATOM 797 N N . LEU A 1 99 ? 5.366 0.136 -17.124 1.00 96.38 99 LEU A N 1
ATOM 798 C CA . LEU A 1 99 ? 4.202 0.605 -17.888 1.00 96.38 99 LEU A CA 1
ATOM 799 C C . LEU A 1 99 ? 2.974 -0.295 -17.695 1.00 96.38 99 LEU A C 1
ATOM 801 O O . LEU A 1 99 ? 1.873 0.211 -17.493 1.00 96.38 99 LEU A O 1
ATOM 805 N N . LEU A 1 100 ? 3.151 -1.619 -17.709 1.00 96.06 100 LEU A N 1
ATOM 806 C CA . LEU A 1 100 ? 2.059 -2.570 -17.477 1.00 96.06 100 LEU A CA 1
ATOM 807 C C . LEU A 1 100 ? 1.477 -2.439 -16.064 1.00 96.06 100 LEU A C 1
ATOM 809 O O . LEU A 1 100 ? 0.259 -2.515 -15.884 1.00 96.06 100 LEU A O 1
ATOM 813 N N . ILE A 1 101 ? 2.323 -2.200 -15.061 1.00 96.62 101 ILE A N 1
ATOM 814 C CA . ILE A 1 101 ? 1.856 -1.962 -13.693 1.00 96.62 101 ILE A CA 1
ATOM 815 C C . ILE A 1 101 ? 1.105 -0.629 -13.603 1.00 96.62 101 ILE A C 1
ATOM 817 O O . ILE A 1 101 ? 0.024 -0.584 -13.026 1.00 96.62 101 ILE A O 1
ATOM 821 N N . LEU A 1 102 ? 1.613 0.442 -14.218 1.00 96.94 102 LEU A N 1
ATOM 822 C CA . LEU A 1 102 ? 0.951 1.754 -14.214 1.00 96.94 102 LEU A CA 1
ATOM 823 C C . LEU A 1 102 ? -0.404 1.753 -14.940 1.00 96.94 102 LEU A C 1
ATOM 825 O O . LEU A 1 102 ? -1.277 2.542 -14.593 1.00 96.94 102 LEU A O 1
ATOM 829 N N . VAL A 1 103 ? -0.607 0.856 -15.909 1.00 97.62 103 VAL A N 1
ATOM 830 C CA . VAL A 1 103 ? -1.911 0.648 -16.561 1.00 97.62 103 VAL A CA 1
ATOM 831 C C . VAL A 1 103 ? -2.845 -0.218 -15.706 1.00 97.62 103 VAL A C 1
ATOM 833 O O . VAL A 1 103 ? -4.042 0.041 -15.642 1.00 97.62 103 VAL A O 1
ATOM 836 N N . SER A 1 104 ? -2.335 -1.245 -15.026 1.00 96.12 104 SER A N 1
ATOM 837 C CA . SER A 1 104 ? -3.184 -2.178 -14.266 1.00 96.12 104 SER A CA 1
ATOM 838 C C . SER A 1 104 ? -3.546 -1.687 -12.860 1.00 96.12 104 SER A C 1
ATOM 840 O O . SER A 1 104 ? -4.675 -1.893 -12.411 1.00 96.12 104 SER A O 1
ATOM 842 N N . ALA A 1 105 ? -2.639 -1.003 -12.160 1.00 96.19 105 ALA A N 1
ATOM 843 C CA . ALA A 1 105 ? -2.845 -0.595 -10.771 1.00 96.19 105 ALA A CA 1
ATOM 844 C C . ALA A 1 105 ? -4.059 0.335 -10.573 1.00 96.19 105 ALA A C 1
ATOM 846 O O . ALA A 1 105 ? -4.825 0.089 -9.639 1.00 96.19 105 ALA A O 1
ATOM 847 N N . PRO A 1 106 ? -4.319 1.348 -11.426 1.00 95.62 106 PRO A N 1
ATOM 848 C CA . PRO A 1 106 ? -5.498 2.204 -11.277 1.00 95.62 106 PRO A CA 1
ATOM 849 C C . PRO A 1 106 ? -6.821 1.441 -11.424 1.00 95.62 106 PRO A C 1
ATOM 851 O O . PRO A 1 106 ? -7.762 1.716 -10.685 1.00 95.62 106 PRO A O 1
ATOM 854 N N . VAL A 1 107 ? -6.876 0.426 -12.296 1.00 94.62 107 VAL A N 1
ATOM 855 C CA . VAL A 1 107 ? -8.056 -0.447 -12.451 1.00 94.62 107 VAL A CA 1
ATOM 856 C C . VAL A 1 107 ? -8.324 -1.229 -11.163 1.00 94.62 107 VAL A C 1
ATOM 858 O O . VAL A 1 107 ? -9.460 -1.282 -10.694 1.00 94.62 107 VAL A O 1
ATOM 861 N N . LEU A 1 108 ? -7.272 -1.770 -10.540 1.00 95.19 108 LEU A N 1
ATOM 862 C CA . LEU A 1 108 ? -7.373 -2.419 -9.230 1.00 95.19 108 LEU A CA 1
ATOM 863 C C . LEU A 1 108 ? -7.806 -1.426 -8.138 1.00 95.19 108 LEU A C 1
ATOM 865 O O . LEU A 1 108 ? -8.612 -1.770 -7.282 1.00 95.19 108 LEU A O 1
ATOM 869 N N . GLY A 1 109 ? -7.338 -0.177 -8.191 1.00 93.88 109 GLY A N 1
ATOM 870 C CA . GLY A 1 109 ? -7.751 0.869 -7.251 1.00 93.88 109 GLY A CA 1
ATOM 871 C C . GLY A 1 109 ? -9.242 1.210 -7.349 1.00 93.88 109 GLY A C 1
ATOM 872 O O . GLY A 1 109 ? -9.907 1.360 -6.324 1.00 93.88 109 GLY A O 1
ATOM 873 N N . LEU A 1 110 ? -9.789 1.289 -8.568 1.00 93.69 110 LEU A N 1
ATOM 874 C CA . LEU A 1 110 ? -11.229 1.479 -8.789 1.00 93.69 110 LEU A CA 1
ATOM 875 C C . LEU A 1 110 ? -12.037 0.280 -8.280 1.00 93.69 110 LEU A C 1
ATOM 877 O O . LEU A 1 110 ? -13.018 0.470 -7.566 1.00 93.69 110 LEU A O 1
ATOM 881 N N . GLY A 1 111 ? -11.588 -0.943 -8.584 1.00 93.81 111 GLY A N 1
ATOM 882 C CA . GLY A 1 111 ? -12.203 -2.170 -8.072 1.00 93.81 111 GLY A CA 1
ATOM 883 C C . GLY A 1 111 ? -12.237 -2.214 -6.543 1.00 93.81 111 GLY A C 1
ATOM 884 O O . GLY A 1 111 ? -13.261 -2.571 -5.966 1.00 93.81 111 GLY A O 1
ATOM 885 N N . TRP A 1 112 ? -11.162 -1.764 -5.891 1.00 93.12 112 TRP A N 1
ATOM 886 C CA . TRP A 1 112 ? -11.096 -1.662 -4.433 1.00 93.12 112 TRP A CA 1
ATOM 887 C C . TRP A 1 112 ? -12.137 -0.679 -3.911 1.00 93.12 112 TRP A C 1
ATOM 889 O O . TRP A 1 112 ? -12.873 -0.981 -2.974 1.00 93.12 112 TRP A O 1
ATOM 899 N N . GLY A 1 113 ? -12.232 0.486 -4.554 1.00 91.50 113 GLY A N 1
ATOM 900 C CA . GLY A 1 113 ? -13.140 1.529 -4.119 1.00 91.50 113 GLY A CA 1
ATOM 901 C C . GLY A 1 113 ? -14.618 1.198 -4.295 1.00 91.50 113 GLY A C 1
ATOM 902 O O . GLY A 1 113 ? -15.406 1.443 -3.385 1.00 91.50 113 GLY A O 1
ATOM 903 N N . TRP A 1 114 ? -14.990 0.599 -5.423 1.00 93.06 114 TRP A N 1
ATOM 904 C CA . TRP A 1 114 ? -16.360 0.139 -5.645 1.00 93.06 114 TRP A CA 1
ATOM 905 C C . TRP A 1 114 ? -16.706 -1.089 -4.805 1.00 93.06 114 TRP A C 1
ATOM 907 O O . TRP A 1 114 ? -17.811 -1.159 -4.280 1.00 93.06 114 TRP A O 1
ATOM 917 N N . GLY A 1 115 ? -15.760 -2.012 -4.601 1.00 89.50 115 GLY A N 1
ATOM 918 C CA . GLY A 1 115 ? -15.956 -3.166 -3.720 1.00 89.50 115 GLY A CA 1
ATOM 919 C C . GLY A 1 115 ? -16.257 -2.776 -2.267 1.00 89.50 115 GLY A C 1
ATOM 920 O O . GLY A 1 115 ? -17.001 -3.490 -1.601 1.00 89.50 115 GLY A O 1
ATOM 921 N N . GLU A 1 116 ? -15.729 -1.637 -1.807 1.00 86.75 116 GLU A N 1
ATOM 922 C CA . GLU A 1 116 ? -16.024 -1.017 -0.500 1.00 86.75 116 GLU A CA 1
ATOM 923 C C . GLU A 1 116 ? -17.372 -0.266 -0.465 1.00 86.75 116 GLU A C 1
ATOM 925 O O . GLU A 1 116 ? -17.827 0.113 0.609 1.00 86.75 116 GLU A O 1
ATOM 930 N N . GLY A 1 117 ? -17.995 0.010 -1.616 1.00 86.56 117 GLY A N 1
ATOM 931 C CA . GLY A 1 117 ? -19.200 0.850 -1.699 1.00 86.56 117 GLY A CA 1
ATOM 932 C C . GLY A 1 117 ? -18.918 2.351 -1.658 1.00 86.56 117 GLY A C 1
ATOM 933 O O . GLY A 1 117 ? -19.809 3.160 -1.394 1.00 86.56 117 GLY A O 1
ATOM 934 N N . MET A 1 118 ? -17.675 2.770 -1.911 1.00 86.56 118 MET A N 1
ATOM 935 C CA . MET A 1 118 ? -17.342 4.190 -1.902 1.00 86.56 118 MET A CA 1
ATOM 936 C C . MET A 1 118 ? -17.914 4.912 -3.120 1.00 86.56 118 MET A C 1
ATOM 938 O O . MET A 1 118 ? -17.823 4.449 -4.259 1.00 86.56 118 MET A O 1
ATOM 942 N N . ARG A 1 119 ? -18.392 6.137 -2.888 1.00 86.56 119 ARG A N 1
ATOM 943 C CA . ARG A 1 119 ? -18.634 7.106 -3.959 1.00 86.56 119 ARG A CA 1
ATOM 944 C C . ARG A 1 119 ? -17.289 7.662 -4.410 1.00 86.56 119 ARG A C 1
ATOM 946 O O . ARG A 1 119 ? -16.640 8.408 -3.681 1.00 86.56 119 ARG A O 1
ATOM 953 N N . LEU A 1 120 ? -16.832 7.223 -5.578 1.00 89.06 120 LEU A N 1
ATOM 954 C CA . LEU A 1 120 ? -15.548 7.642 -6.125 1.00 89.06 120 LEU A CA 1
ATOM 955 C C . LEU A 1 120 ? -15.684 8.978 -6.852 1.00 89.06 120 LEU A C 1
ATOM 957 O O . LEU A 1 120 ? -16.703 9.256 -7.478 1.00 89.06 120 LEU A O 1
ATOM 961 N N . HIS A 1 121 ? -14.630 9.788 -6.794 1.00 87.56 121 HIS A N 1
ATOM 962 C CA . HIS A 1 121 ? -14.547 11.066 -7.491 1.00 87.56 121 HIS A CA 1
ATOM 963 C C . HIS A 1 121 ? -13.151 11.238 -8.109 1.00 87.56 121 HIS A C 1
ATOM 965 O O . HIS A 1 121 ? -12.145 10.913 -7.477 1.00 87.56 121 HIS A O 1
ATOM 971 N N . LEU A 1 122 ? -13.087 11.765 -9.334 1.00 85.44 122 LEU A N 1
ATOM 972 C CA . LEU A 1 122 ? -11.865 12.249 -9.983 1.00 85.44 122 LEU A CA 1
ATOM 973 C C . LEU A 1 122 ? -11.852 13.775 -9.896 1.00 85.44 122 LEU A C 1
ATOM 975 O O . LEU A 1 122 ? -12.334 14.470 -10.793 1.00 85.44 122 LEU A O 1
ATOM 979 N N . GLY A 1 123 ? -11.358 14.300 -8.775 1.00 77.38 123 GLY A N 1
ATOM 980 C CA . GLY A 1 123 ? -11.539 15.715 -8.449 1.00 77.38 123 GLY A CA 1
ATOM 981 C C . GLY A 1 123 ? -13.037 16.042 -8.334 1.00 77.38 123 GLY A C 1
ATOM 982 O O . GLY A 1 123 ? -13.719 15.385 -7.551 1.00 77.38 123 GLY A O 1
ATOM 983 N N . PRO A 1 124 ? -13.584 16.999 -9.108 1.00 81.00 124 PRO A N 1
ATOM 984 C CA . PRO A 1 124 ? -15.004 17.350 -9.038 1.00 81.00 124 PRO A CA 1
ATOM 985 C C . PRO A 1 124 ? -15.929 16.343 -9.742 1.00 81.00 124 PRO A C 1
ATOM 987 O O . PRO A 1 124 ? -17.146 16.437 -9.612 1.00 81.00 124 PRO A O 1
ATOM 990 N N . ILE A 1 125 ? -15.385 15.395 -10.512 1.00 87.81 125 ILE A N 1
ATOM 991 C CA . ILE A 1 125 ? -16.183 14.503 -11.359 1.00 87.81 125 ILE A CA 1
ATOM 992 C C . ILE A 1 125 ? -16.561 13.247 -10.565 1.00 87.81 125 ILE A C 1
ATOM 994 O O . ILE A 1 125 ? -15.663 12.472 -10.225 1.00 87.81 125 ILE A O 1
ATOM 998 N N . PRO A 1 126 ? -17.850 12.994 -10.273 1.00 89.94 126 PRO A N 1
ATOM 999 C CA . PRO A 1 126 ? -18.267 11.741 -9.659 1.00 89.94 126 PRO A CA 1
ATOM 1000 C C . PRO A 1 126 ? -18.079 10.576 -10.636 1.00 89.94 126 PRO A C 1
ATOM 1002 O O . PRO A 1 126 ? -18.406 10.673 -11.818 1.00 89.94 126 PRO A O 1
ATOM 1005 N N . LEU A 1 127 ? -17.579 9.456 -10.127 1.00 89.31 127 LEU A N 1
ATOM 1006 C CA . LEU A 1 127 ? -17.490 8.193 -10.846 1.00 89.31 127 LEU A CA 1
ATOM 1007 C C . LEU A 1 127 ? -18.558 7.234 -10.310 1.00 89.31 127 LEU A C 1
ATOM 1009 O O . LEU A 1 127 ? -18.447 6.791 -9.160 1.00 89.31 127 LEU A O 1
ATOM 1013 N N . PRO A 1 128 ? -19.577 6.882 -11.112 1.00 88.69 128 PRO A N 1
ATOM 1014 C CA . PRO A 1 128 ? -20.584 5.925 -10.682 1.00 88.69 128 PRO A CA 1
ATOM 1015 C C . PRO A 1 128 ? -19.957 4.536 -10.469 1.00 88.69 128 PRO A C 1
ATOM 1017 O O . PRO A 1 128 ? -19.009 4.174 -11.175 1.00 88.69 128 PRO A O 1
ATOM 1020 N N . PRO A 1 129 ? -20.471 3.742 -9.514 1.00 89.06 129 PRO A N 1
ATOM 1021 C CA . PRO A 1 129 ? -20.044 2.362 -9.354 1.00 89.06 129 PRO A CA 1
ATOM 1022 C C . PRO A 1 129 ? -20.434 1.541 -10.583 1.00 89.06 129 PRO A C 1
ATOM 1024 O O . PRO A 1 129 ? -21.600 1.498 -10.966 1.00 89.06 129 PRO A O 1
ATOM 1027 N N . LEU A 1 130 ? -19.450 0.881 -11.201 1.00 89.31 130 LEU A N 1
ATOM 1028 C CA . LEU A 1 130 ? -19.696 -0.084 -12.283 1.00 89.31 130 LEU A CA 1
ATOM 1029 C C . LEU A 1 130 ? -20.007 -1.489 -11.754 1.00 89.31 130 LEU A C 1
ATOM 1031 O O . LEU A 1 130 ? -20.508 -2.339 -12.484 1.00 89.31 130 LEU A O 1
ATOM 1035 N N . VAL A 1 131 ? -19.677 -1.735 -10.489 1.00 89.06 131 VAL A N 1
ATOM 1036 C CA . VAL A 1 131 ? -19.869 -2.997 -9.773 1.00 89.06 131 VAL A CA 1
ATOM 1037 C C . VAL A 1 131 ? -20.403 -2.687 -8.378 1.00 89.06 131 VAL A C 1
ATOM 1039 O O . VAL A 1 131 ? -20.101 -1.629 -7.826 1.00 89.06 131 VAL A O 1
ATOM 1042 N N . GLY A 1 132 ? -21.216 -3.590 -7.832 1.00 85.31 132 GLY A N 1
ATOM 1043 C CA . GLY A 1 132 ? -21.757 -3.453 -6.480 1.00 85.31 132 GLY A CA 1
ATOM 1044 C C . GLY A 1 132 ? -20.725 -3.733 -5.384 1.00 85.31 132 GLY A C 1
ATOM 1045 O O . GLY A 1 132 ? -19.616 -4.205 -5.650 1.00 85.31 132 GLY A O 1
ATOM 1046 N N . GLU A 1 133 ? -21.133 -3.477 -4.142 1.00 89.56 133 GLU A N 1
ATOM 1047 C CA . GLU A 1 133 ? -20.360 -3.808 -2.943 1.00 89.56 133 GLU A CA 1
ATOM 1048 C C . GLU A 1 133 ? -20.028 -5.302 -2.900 1.00 89.56 133 GLU A C 1
ATOM 1050 O O . GLU A 1 133 ? -20.888 -6.167 -3.078 1.00 89.56 133 GLU A O 1
ATOM 1055 N N . SER A 1 134 ? -18.754 -5.619 -2.683 1.00 87.94 134 SER A N 1
ATOM 1056 C CA . SER A 1 134 ? -18.277 -6.996 -2.635 1.00 87.94 134 SER A CA 1
ATOM 1057 C C . SER A 1 134 ? -16.981 -7.077 -1.849 1.00 87.94 134 SER A C 1
ATOM 1059 O O . SER A 1 134 ? -15.929 -6.603 -2.288 1.00 87.94 134 SER A O 1
ATOM 1061 N N . ARG A 1 135 ? -17.033 -7.766 -0.703 1.00 81.62 135 ARG A N 1
ATOM 1062 C CA . ARG A 1 135 ? -15.855 -8.011 0.139 1.00 81.62 135 ARG A CA 1
ATOM 1063 C C . ARG A 1 135 ? -14.749 -8.741 -0.622 1.00 81.62 135 ARG A C 1
ATOM 1065 O O . ARG A 1 135 ? -13.579 -8.405 -0.464 1.00 81.62 135 ARG A O 1
ATOM 1072 N N . GLY A 1 136 ? -15.109 -9.729 -1.442 1.00 85.94 136 GLY A N 1
ATOM 1073 C CA . GLY A 1 136 ? -14.143 -10.478 -2.245 1.00 85.94 136 GLY A CA 1
ATOM 1074 C C . GLY A 1 136 ? -13.428 -9.577 -3.249 1.00 85.94 136 GLY A C 1
ATOM 1075 O O . GLY A 1 136 ? -12.202 -9.613 -3.340 1.00 85.94 136 GLY A O 1
ATOM 1076 N N . LEU A 1 137 ? -14.180 -8.711 -3.940 1.00 89.50 137 LEU A N 1
ATOM 1077 C CA . LEU A 1 137 ? -13.600 -7.734 -4.857 1.00 89.50 137 LEU A CA 1
ATOM 1078 C C . LEU A 1 137 ? -12.689 -6.761 -4.111 1.00 89.50 137 LEU A C 1
ATOM 1080 O O . LEU A 1 137 ? -11.550 -6.583 -4.533 1.00 89.50 137 LEU A O 1
ATOM 1084 N N . TRP A 1 138 ? -13.155 -6.179 -3.004 1.00 88.50 138 TRP A N 1
ATOM 1085 C CA . TRP A 1 138 ? -12.377 -5.269 -2.163 1.00 88.50 138 TRP A CA 1
ATOM 1086 C C . TRP A 1 138 ? -11.048 -5.891 -1.708 1.00 88.50 138 TRP A C 1
ATOM 1088 O O . TRP A 1 138 ? -9.992 -5.291 -1.907 1.00 88.50 138 TRP A O 1
ATOM 1098 N N . GLN A 1 139 ? -11.068 -7.120 -1.177 1.00 86.06 139 GLN A N 1
ATOM 1099 C CA . GLN A 1 139 ? -9.854 -7.814 -0.728 1.00 86.06 139 GLN A CA 1
ATOM 1100 C C . GLN A 1 139 ? -8.896 -8.099 -1.881 1.00 86.06 139 GLN A C 1
ATOM 1102 O O . GLN A 1 139 ? -7.715 -7.763 -1.792 1.00 86.06 139 GLN A O 1
ATOM 1107 N N . PHE A 1 140 ? -9.397 -8.690 -2.967 1.00 91.56 140 PHE A N 1
ATOM 1108 C CA . PHE A 1 140 ? -8.583 -9.045 -4.126 1.00 91.56 140 PHE A CA 1
ATOM 1109 C C . PHE A 1 140 ? -7.905 -7.811 -4.719 1.00 91.56 140 PHE A C 1
ATOM 1111 O O . PHE A 1 140 ? -6.682 -7.746 -4.860 1.00 91.56 140 PHE A O 1
ATOM 1118 N N . SER A 1 141 ? -8.709 -6.807 -5.050 1.00 93.31 141 SER A N 1
ATOM 1119 C CA . SER A 1 1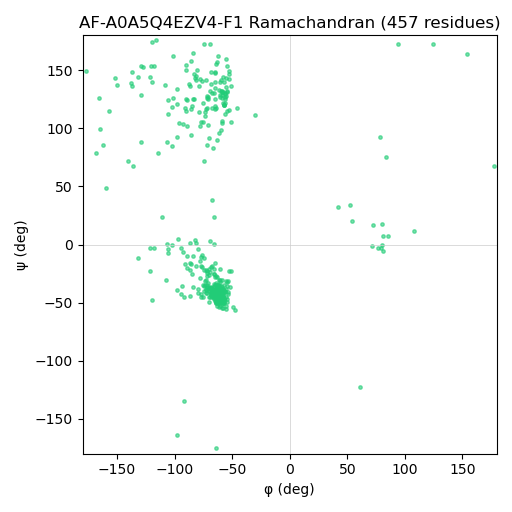41 ? -8.234 -5.624 -5.753 1.00 93.31 141 SER A CA 1
ATOM 1120 C C . SER A 1 141 ? -7.360 -4.743 -4.859 1.00 93.31 141 SER A C 1
ATOM 1122 O O . SER A 1 141 ? -6.317 -4.285 -5.318 1.00 93.31 141 SER A O 1
ATOM 1124 N N . GLY A 1 142 ? -7.686 -4.603 -3.569 1.00 89.62 142 GLY A N 1
ATOM 1125 C CA . GLY A 1 142 ? -6.836 -3.916 -2.594 1.00 89.62 142 GLY A CA 1
ATOM 1126 C C . GLY A 1 142 ? -5.472 -4.586 -2.422 1.00 89.62 142 GLY A C 1
ATOM 1127 O O . GLY A 1 142 ? -4.442 -3.910 -2.477 1.00 89.62 142 GLY A O 1
ATOM 1128 N N . TYR A 1 143 ? -5.453 -5.918 -2.293 1.00 88.81 143 TYR A N 1
ATOM 1129 C CA . TYR A 1 143 ? -4.220 -6.697 -2.178 1.00 88.81 143 TYR A CA 1
ATOM 1130 C C . TYR A 1 143 ? -3.307 -6.482 -3.385 1.00 88.81 143 TYR A C 1
ATOM 1132 O O . TYR A 1 143 ? -2.153 -6.077 -3.235 1.00 88.81 143 TYR A O 1
ATOM 1140 N N . PHE A 1 144 ? -3.830 -6.698 -4.595 1.00 92.06 144 PHE A N 1
ATOM 1141 C CA . PHE A 1 144 ? -3.032 -6.580 -5.812 1.00 92.06 144 PHE A CA 1
ATOM 1142 C C . PHE A 1 144 ? -2.687 -5.126 -6.160 1.00 92.06 144 PHE A C 1
ATOM 1144 O O . PHE A 1 144 ? -1.630 -4.885 -6.743 1.00 92.06 144 PHE A O 1
ATOM 1151 N N . HIS A 1 145 ? -3.500 -4.146 -5.754 1.00 94.19 145 HIS A N 1
ATOM 1152 C CA . HIS A 1 145 ? -3.148 -2.729 -5.862 1.00 94.19 145 HIS A CA 1
ATOM 1153 C C . HIS A 1 145 ? -1.937 -2.385 -4.978 1.00 94.19 145 HIS A C 1
ATOM 1155 O O . HIS A 1 145 ? -1.010 -1.713 -5.430 1.00 94.19 145 HIS A O 1
ATOM 1161 N N . SER A 1 146 ? -1.880 -2.896 -3.742 1.00 88.19 146 SER A N 1
ATOM 1162 C CA . SER A 1 146 ? -0.688 -2.760 -2.891 1.00 88.19 146 SER A CA 1
ATOM 1163 C C . SER A 1 146 ? 0.522 -3.524 -3.445 1.00 88.19 146 SER A C 1
ATOM 1165 O O . SER A 1 146 ? 1.623 -2.971 -3.477 1.00 88.19 146 SER A O 1
ATOM 1167 N N . SER A 1 147 ? 0.335 -4.753 -3.948 1.00 88.94 147 SER A N 1
ATOM 1168 C CA . SER A 1 147 ? 1.405 -5.512 -4.619 1.00 88.94 147 SER A CA 1
ATOM 1169 C C . SER A 1 147 ? 1.982 -4.768 -5.822 1.00 88.94 147 SER A C 1
ATOM 1171 O O . SER A 1 147 ? 3.190 -4.811 -6.035 1.00 88.94 147 SER A O 1
ATOM 1173 N N . ALA A 1 148 ? 1.150 -4.069 -6.599 1.00 92.69 148 ALA A N 1
ATOM 1174 C CA . ALA A 1 148 ? 1.595 -3.274 -7.739 1.00 92.69 148 ALA A CA 1
ATOM 1175 C C . ALA A 1 148 ? 2.570 -2.159 -7.323 1.00 92.69 148 ALA A C 1
ATOM 1177 O O . ALA A 1 148 ? 3.634 -2.020 -7.930 1.00 92.69 148 ALA A O 1
ATOM 1178 N N . GLY A 1 149 ? 2.256 -1.415 -6.256 1.00 89.38 149 GLY A N 1
ATOM 1179 C CA . GLY A 1 149 ? 3.158 -0.395 -5.709 1.00 89.38 149 GLY A CA 1
ATOM 1180 C C . GLY A 1 149 ? 4.493 -0.987 -5.250 1.00 89.38 149 GLY A C 1
ATOM 1181 O O . GLY A 1 149 ? 5.556 -0.499 -5.631 1.00 89.38 149 GLY A O 1
ATOM 1182 N N . PHE A 1 150 ? 4.448 -2.099 -4.512 1.00 88.31 150 PHE A N 1
ATOM 1183 C CA . PHE A 1 150 ? 5.656 -2.793 -4.060 1.00 88.31 150 PHE A CA 1
ATOM 1184 C C . PHE A 1 150 ? 6.494 -3.338 -5.233 1.00 88.31 150 PHE A C 1
ATOM 1186 O O . PHE A 1 150 ? 7.721 -3.236 -5.230 1.00 88.31 150 PHE A O 1
ATOM 1193 N N . MET A 1 151 ? 5.847 -3.843 -6.288 1.00 91.56 151 MET A N 1
ATOM 1194 C CA . MET A 1 151 ? 6.525 -4.308 -7.499 1.00 91.56 151 MET A CA 1
ATOM 1195 C C . MET A 1 151 ? 7.236 -3.174 -8.247 1.00 91.56 151 MET A C 1
ATOM 1197 O O . MET A 1 151 ? 8.357 -3.373 -8.716 1.00 91.56 151 MET A O 1
ATOM 1201 N N . ILE A 1 152 ? 6.635 -1.979 -8.332 1.00 93.94 152 ILE A N 1
ATOM 1202 C CA . ILE A 1 152 ? 7.311 -0.798 -8.895 1.00 93.94 152 ILE A CA 1
ATOM 1203 C C . ILE A 1 152 ? 8.600 -0.509 -8.121 1.00 93.94 152 ILE A C 1
ATOM 1205 O O . ILE A 1 152 ? 9.643 -0.312 -8.745 1.00 93.94 152 ILE A O 1
ATOM 1209 N N . THR A 1 153 ? 8.561 -0.540 -6.786 1.00 89.69 153 THR A N 1
ATOM 1210 C CA . THR A 1 153 ? 9.752 -0.339 -5.949 1.00 89.69 153 THR A CA 1
ATOM 1211 C C . THR A 1 153 ? 10.826 -1.390 -6.234 1.00 89.69 153 THR A C 1
ATOM 1213 O O . THR A 1 153 ? 11.984 -1.026 -6.437 1.00 89.69 153 THR A O 1
ATOM 1216 N N . LEU A 1 154 ? 10.470 -2.678 -6.304 1.00 89.38 154 LEU A N 1
ATOM 1217 C CA . LEU A 1 154 ? 11.435 -3.746 -6.591 1.00 89.38 154 LEU A CA 1
ATOM 1218 C C . LEU A 1 154 ? 12.070 -3.603 -7.981 1.00 89.38 154 LEU A C 1
ATOM 1220 O O . LEU A 1 154 ? 13.289 -3.723 -8.118 1.00 89.38 154 LEU A O 1
ATOM 1224 N N . LEU A 1 155 ? 11.268 -3.308 -9.008 1.00 93.50 155 LEU A N 1
ATOM 1225 C CA . LEU A 1 155 ? 11.760 -3.070 -10.368 1.00 93.50 155 LEU A CA 1
ATOM 1226 C C . LEU A 1 155 ? 12.683 -1.847 -10.430 1.00 93.50 155 LEU A C 1
ATOM 1228 O O . LEU A 1 155 ? 13.731 -1.895 -11.076 1.00 93.50 155 LEU A O 1
ATOM 1232 N N . ALA A 1 156 ? 12.321 -0.767 -9.735 1.00 93.94 156 ALA A N 1
ATOM 1233 C CA . ALA A 1 156 ? 13.109 0.457 -9.677 1.00 93.94 156 ALA A CA 1
ATOM 1234 C C . ALA A 1 156 ? 14.448 0.241 -8.947 1.00 93.94 156 ALA A C 1
ATOM 1236 O O . ALA A 1 156 ? 15.495 0.640 -9.457 1.00 93.94 156 ALA A O 1
ATOM 1237 N N . LEU A 1 157 ? 14.451 -0.466 -7.812 1.00 90.81 157 LEU A N 1
ATOM 1238 C CA . LEU A 1 157 ? 15.677 -0.853 -7.104 1.00 90.81 157 LEU A CA 1
ATOM 1239 C C . LEU A 1 157 ? 16.565 -1.756 -7.965 1.00 90.81 157 LEU A C 1
ATOM 1241 O O . LEU A 1 157 ? 17.761 -1.494 -8.099 1.00 90.81 157 LEU A O 1
ATOM 1245 N N . GLY A 1 158 ? 15.978 -2.764 -8.617 1.00 89.56 158 GLY A N 1
ATOM 1246 C CA . GLY A 1 158 ? 16.685 -3.604 -9.582 1.00 89.56 158 GLY A CA 1
ATOM 1247 C C . GLY A 1 158 ? 17.341 -2.778 -10.691 1.00 89.56 158 GLY A C 1
ATOM 1248 O O . GLY A 1 158 ? 18.477 -3.057 -11.073 1.00 89.56 158 GLY A O 1
ATOM 1249 N N . ALA A 1 159 ? 16.678 -1.712 -11.157 1.00 93.25 159 ALA A N 1
ATOM 1250 C CA . ALA A 1 159 ? 17.205 -0.836 -12.207 1.00 93.25 159 ALA A CA 1
ATOM 1251 C C . ALA A 1 159 ? 18.396 -0.024 -11.749 1.00 93.25 159 ALA A C 1
ATOM 1253 O O . ALA A 1 159 ? 19.365 0.089 -12.496 1.00 93.25 159 ALA A O 1
ATOM 1254 N N . LEU A 1 160 ? 18.364 0.481 -10.520 1.00 92.06 160 LEU A N 1
ATOM 1255 C CA . LEU A 1 160 ? 19.504 1.177 -9.940 1.00 92.06 160 LEU A CA 1
ATOM 1256 C C . LEU A 1 160 ? 20.700 0.241 -9.739 1.00 92.06 160 LEU A C 1
ATOM 1258 O O . LEU A 1 160 ? 21.819 0.620 -10.083 1.00 92.06 160 LEU A O 1
ATOM 1262 N N . LEU A 1 161 ? 20.475 -0.985 -9.259 1.00 88.44 161 LEU A N 1
ATOM 1263 C CA . LEU A 1 161 ? 21.540 -1.974 -9.059 1.00 88.44 161 LEU A CA 1
ATOM 1264 C C . LEU A 1 161 ? 22.193 -2.383 -10.385 1.00 88.44 161 LEU A C 1
ATOM 1266 O O . LEU A 1 161 ? 23.416 -2.320 -10.521 1.00 88.44 161 LEU A O 1
ATOM 1270 N N . VAL A 1 162 ? 21.385 -2.739 -11.388 1.00 88.56 162 VAL A N 1
ATOM 1271 C CA . VAL A 1 162 ? 21.890 -3.113 -12.717 1.00 88.56 162 VAL A CA 1
ATOM 1272 C C . VAL A 1 162 ? 22.553 -1.924 -13.406 1.00 88.56 162 VAL A C 1
ATOM 1274 O O . VAL A 1 162 ? 23.601 -2.098 -14.022 1.00 88.56 162 VAL A O 1
ATOM 1277 N N . ALA A 1 163 ? 22.013 -0.711 -13.273 1.00 89.19 163 ALA A N 1
ATOM 1278 C CA . ALA A 1 163 ? 22.643 0.501 -13.789 1.00 89.19 163 ALA A CA 1
ATOM 1279 C C . ALA A 1 163 ? 23.993 0.797 -13.123 1.00 89.19 163 ALA A C 1
ATOM 1281 O O . ALA A 1 163 ? 24.930 1.190 -13.815 1.00 89.19 163 ALA A O 1
ATOM 1282 N N . GLY A 1 164 ? 24.105 0.610 -11.805 1.00 84.50 164 GLY A N 1
ATOM 1283 C CA . GLY A 1 164 ? 25.357 0.762 -11.065 1.00 84.50 164 GLY A CA 1
ATOM 1284 C C . GLY A 1 164 ? 26.405 -0.245 -11.532 1.00 84.50 164 GLY A C 1
ATOM 1285 O O . GLY A 1 164 ? 27.509 0.141 -11.911 1.00 84.50 164 GLY A O 1
ATOM 1286 N N . TRP A 1 165 ? 26.031 -1.523 -11.617 1.00 86.69 165 TRP A N 1
ATOM 1287 C CA . TRP A 1 165 ? 26.883 -2.570 -12.186 1.00 86.69 165 TRP A CA 1
ATOM 1288 C C . TRP A 1 165 ? 27.305 -2.250 -13.626 1.00 86.69 165 TRP A C 1
ATOM 1290 O O . TRP A 1 165 ? 28.491 -2.263 -13.953 1.00 86.69 165 TRP A O 1
ATOM 1300 N N . GLY A 1 166 ? 26.347 -1.900 -14.486 1.00 85.12 166 GLY A N 1
ATOM 1301 C CA . GLY A 1 166 ? 26.604 -1.528 -15.875 1.00 85.12 166 GLY A CA 1
ATOM 1302 C C . GLY A 1 166 ? 27.549 -0.337 -15.989 1.00 85.12 166 GLY A C 1
ATOM 1303 O O . GLY A 1 166 ? 28.421 -0.328 -16.861 1.00 85.12 166 GLY A O 1
ATOM 1304 N N . LYS A 1 167 ? 27.445 0.629 -15.068 1.00 87.50 167 LYS A N 1
ATOM 1305 C CA . LYS A 1 167 ? 28.335 1.785 -15.030 1.00 87.50 167 LYS A CA 1
ATOM 1306 C C . LYS A 1 167 ? 29.761 1.370 -14.700 1.00 87.50 167 LYS A C 1
ATOM 1308 O O . LYS A 1 167 ? 30.657 1.862 -15.370 1.00 87.50 167 LYS A O 1
ATOM 1313 N N . LEU A 1 168 ? 29.948 0.470 -13.733 1.00 82.75 168 LEU A N 1
ATOM 1314 C CA . LEU A 1 168 ? 31.254 -0.011 -13.262 1.00 82.75 168 LEU A CA 1
ATOM 1315 C C . LEU A 1 168 ? 31.947 -0.976 -14.235 1.00 82.75 168 LEU A C 1
ATOM 1317 O O . LEU A 1 168 ? 33.174 -1.008 -14.324 1.00 82.75 168 LEU A O 1
ATOM 1321 N N . VAL A 1 169 ? 31.171 -1.802 -14.939 1.00 83.25 169 VAL A N 1
ATOM 1322 C CA . VAL A 1 169 ? 31.714 -2.868 -15.796 1.00 83.25 169 VAL A CA 1
ATOM 1323 C C . VAL A 1 169 ? 31.769 -2.447 -17.259 1.00 83.25 169 VAL A C 1
ATOM 1325 O O . VAL A 1 169 ? 32.736 -2.751 -17.954 1.00 83.25 169 VAL A O 1
ATOM 1328 N N . HIS A 1 170 ? 30.753 -1.728 -17.733 1.00 82.06 170 HIS A N 1
ATOM 1329 C CA . HIS A 1 170 ? 30.583 -1.393 -19.148 1.00 82.06 170 HIS A CA 1
ATOM 1330 C C . HIS A 1 170 ? 30.619 0.118 -19.428 1.00 82.06 170 HIS A C 1
ATOM 1332 O O . HIS A 1 170 ? 30.516 0.517 -20.583 1.00 82.06 170 HIS A O 1
ATOM 1338 N N . GLY A 1 171 ? 30.735 0.970 -18.402 1.00 85.88 171 GLY A N 1
ATOM 1339 C CA . GLY A 1 171 ? 30.687 2.431 -18.540 1.00 85.88 171 GLY A CA 1
ATOM 1340 C C . GLY A 1 171 ? 29.279 3.016 -18.738 1.00 85.88 171 GLY A C 1
ATOM 1341 O O . GLY A 1 171 ? 29.129 4.245 -18.752 1.00 85.88 171 GLY A O 1
ATOM 1342 N N . HIS A 1 172 ? 28.244 2.170 -18.823 1.00 88.44 172 HIS A N 1
ATOM 1343 C CA . HIS A 1 172 ? 26.859 2.535 -19.154 1.00 88.44 172 HIS A CA 1
ATOM 1344 C C . HIS A 1 172 ? 25.962 2.582 -17.917 1.00 88.44 172 HIS A C 1
ATOM 1346 O O . HIS A 1 172 ? 25.758 1.571 -17.259 1.00 88.44 172 HIS A O 1
ATOM 1352 N N . GLY A 1 173 ? 25.402 3.752 -17.610 1.00 89.19 173 GLY A N 1
ATOM 1353 C CA . GLY A 1 173 ? 24.559 3.955 -16.425 1.00 89.19 173 GLY A CA 1
ATOM 1354 C C . GLY A 1 173 ? 23.052 3.887 -16.691 1.00 89.19 173 GLY A C 1
ATOM 1355 O O . GLY A 1 173 ? 22.593 3.463 -17.751 1.00 89.19 173 GLY A O 1
ATOM 1356 N N . LEU A 1 174 ? 22.274 4.386 -15.726 1.00 91.44 174 LEU A N 1
ATOM 1357 C CA . LEU A 1 174 ? 20.805 4.331 -15.719 1.00 91.44 174 LEU A CA 1
ATOM 1358 C C . LEU A 1 174 ? 20.163 4.957 -16.966 1.00 91.44 174 LEU A C 1
ATOM 1360 O O . LEU A 1 174 ? 19.224 4.401 -17.520 1.00 91.44 174 LEU A O 1
ATOM 1364 N N . PHE A 1 175 ? 20.704 6.077 -17.445 1.00 90.38 175 PHE A N 1
ATOM 1365 C CA . PHE A 1 175 ? 20.198 6.799 -18.621 1.00 90.38 175 PHE A CA 1
ATOM 1366 C C . PHE A 1 175 ? 20.550 6.137 -19.965 1.00 90.38 175 PHE A C 1
ATOM 1368 O O . PHE A 1 175 ? 20.056 6.557 -21.007 1.00 90.38 175 PHE A O 1
ATOM 1375 N N . VAL A 1 176 ? 21.408 5.111 -19.952 1.00 89.50 176 VAL A N 1
ATOM 1376 C CA . VAL A 1 176 ? 21.626 4.213 -21.099 1.00 89.50 176 VAL A CA 1
ATOM 1377 C C . VAL A 1 176 ? 20.723 2.984 -20.981 1.00 89.50 176 VAL A C 1
ATOM 1379 O O . VAL A 1 176 ? 20.220 2.482 -21.984 1.00 89.50 176 VAL A O 1
ATOM 1382 N N . LEU A 1 177 ? 20.500 2.517 -19.749 1.00 89.69 177 LEU A N 1
ATOM 1383 C CA . LEU A 1 177 ? 19.617 1.396 -19.434 1.00 89.69 177 LEU A CA 1
ATOM 1384 C C . LEU A 1 177 ? 18.147 1.700 -19.755 1.00 89.69 177 LEU A C 1
ATOM 1386 O O . LEU A 1 177 ? 17.436 0.852 -20.290 1.00 89.69 177 LEU A O 1
ATOM 1390 N N . LEU A 1 178 ? 17.699 2.914 -19.435 1.00 92.00 178 LEU A N 1
ATOM 1391 C CA . LEU A 1 178 ? 16.320 3.378 -19.557 1.00 92.00 178 LEU A CA 1
ATOM 1392 C C . LEU A 1 178 ? 16.248 4.713 -20.317 1.00 92.00 178 LEU A C 1
ATOM 1394 O O . LEU A 1 178 ? 17.199 5.495 -20.273 1.00 92.00 178 LEU A O 1
ATOM 1398 N N . PRO A 1 179 ? 15.116 5.019 -20.990 1.00 89.12 179 PRO A N 1
ATOM 1399 C CA . PRO A 1 179 ? 14.859 6.373 -21.482 1.00 89.12 179 PRO A CA 1
ATOM 1400 C C . PRO A 1 179 ? 14.996 7.407 -20.354 1.00 89.12 179 PRO A C 1
ATOM 1402 O O . PRO A 1 179 ? 14.595 7.098 -19.233 1.00 89.12 179 PRO A O 1
ATOM 1405 N N . PRO A 1 180 ? 15.455 8.643 -20.626 1.00 86.00 180 PRO A N 1
ATOM 1406 C CA . PRO A 1 180 ? 15.703 9.627 -19.574 1.00 86.00 180 PRO A CA 1
ATOM 1407 C C . PRO A 1 180 ? 14.525 9.904 -18.635 1.00 86.00 180 PRO A C 1
ATOM 1409 O O . PRO A 1 180 ? 14.724 9.943 -17.424 1.00 86.00 180 PRO A O 1
ATOM 1412 N N . GLY A 1 181 ? 13.301 10.023 -19.157 1.00 88.88 181 GLY A N 1
ATOM 1413 C CA . GLY A 1 181 ? 12.124 10.220 -18.307 1.00 88.88 181 GLY A CA 1
ATOM 1414 C C . GLY A 1 181 ? 11.769 8.982 -17.468 1.00 88.88 181 GLY A C 1
ATOM 1415 O O . GLY A 1 181 ? 11.463 9.121 -16.291 1.00 88.88 181 GLY A O 1
ATOM 1416 N N . LEU A 1 182 ? 11.920 7.756 -17.995 1.00 92.94 182 LEU A N 1
ATOM 1417 C CA . LEU A 1 182 ? 11.727 6.533 -17.195 1.00 92.94 182 LEU A CA 1
ATOM 1418 C C . LEU A 1 182 ? 12.865 6.294 -16.191 1.00 92.94 182 LEU A C 1
ATOM 1420 O O . LEU A 1 182 ? 12.632 5.758 -15.111 1.00 92.94 182 LEU A O 1
ATOM 1424 N N . ALA A 1 183 ? 14.090 6.716 -16.506 1.00 92.94 183 ALA A N 1
ATOM 1425 C CA . ALA A 1 183 ? 15.183 6.763 -15.541 1.00 92.94 183 ALA A CA 1
ATOM 1426 C C . ALA A 1 183 ? 14.853 7.735 -14.395 1.00 92.94 183 ALA A C 1
ATOM 1428 O O . ALA A 1 183 ? 15.030 7.389 -13.227 1.00 92.94 183 ALA A O 1
ATOM 1429 N N . ALA A 1 184 ? 14.307 8.915 -14.712 1.00 91.06 184 ALA A N 1
ATOM 1430 C CA . ALA A 1 184 ? 13.819 9.860 -13.712 1.00 91.06 184 ALA A CA 1
ATOM 1431 C C . ALA A 1 184 ? 12.658 9.277 -12.888 1.00 91.06 184 ALA A C 1
ATOM 1433 O O . ALA A 1 184 ? 12.674 9.394 -11.667 1.00 91.06 184 ALA A O 1
ATOM 1434 N N . PHE A 1 185 ? 11.708 8.577 -13.518 1.00 95.69 185 PHE A N 1
ATOM 1435 C CA . PHE A 1 185 ? 10.642 7.849 -12.822 1.00 95.69 185 PHE A CA 1
ATOM 1436 C C . PHE A 1 185 ? 11.209 6.862 -11.794 1.00 95.69 185 PHE A C 1
ATOM 1438 O O . PHE A 1 185 ? 10.757 6.847 -10.654 1.00 95.69 185 PHE A O 1
ATOM 1445 N N . VAL A 1 186 ? 12.219 6.064 -12.162 1.00 96.00 186 VAL A N 1
ATOM 1446 C CA . VAL A 1 186 ? 12.869 5.111 -11.244 1.00 96.00 186 VAL A CA 1
ATOM 1447 C C . VAL A 1 186 ? 13.470 5.828 -10.034 1.00 96.00 186 VAL A C 1
ATOM 1449 O O . VAL A 1 186 ? 13.279 5.383 -8.902 1.00 96.00 186 VAL A O 1
ATOM 1452 N N . LEU A 1 187 ? 14.152 6.955 -10.253 1.00 92.62 187 LEU A N 1
ATOM 1453 C CA . LEU A 1 187 ? 14.716 7.761 -9.167 1.00 92.62 187 LEU A CA 1
ATOM 1454 C C . LEU A 1 187 ? 13.624 8.332 -8.256 1.00 92.62 187 LEU A C 1
ATOM 1456 O O . LEU A 1 187 ? 13.753 8.249 -7.036 1.00 92.62 187 LEU A O 1
ATOM 1460 N N . VAL A 1 188 ? 12.533 8.848 -8.830 1.00 91.31 188 VAL A N 1
ATOM 1461 C CA . VAL A 1 188 ? 11.365 9.324 -8.075 1.00 91.31 188 VAL A CA 1
ATOM 1462 C C . VAL A 1 188 ? 10.746 8.187 -7.265 1.00 91.31 188 VAL A C 1
ATOM 1464 O O . VAL A 1 188 ? 10.471 8.372 -6.085 1.00 91.31 188 VAL A O 1
ATOM 1467 N N . ALA A 1 189 ? 10.551 7.009 -7.858 1.00 93.62 189 ALA A N 1
ATOM 1468 C CA . ALA A 1 189 ? 9.909 5.880 -7.196 1.00 93.62 189 ALA A CA 1
ATOM 1469 C C . ALA A 1 189 ? 10.699 5.383 -5.982 1.00 93.62 189 ALA A C 1
ATOM 1471 O O . ALA A 1 189 ? 10.128 5.189 -4.904 1.00 93.62 189 ALA A O 1
ATOM 1472 N N . VAL A 1 190 ? 12.017 5.232 -6.125 1.00 91.56 190 VAL A N 1
ATOM 1473 C CA . VAL A 1 190 ? 12.870 4.841 -4.999 1.00 91.56 190 VAL A CA 1
ATOM 1474 C C . VAL A 1 190 ? 12.972 5.972 -3.978 1.00 91.56 190 VAL A C 1
ATOM 1476 O O . VAL A 1 190 ? 12.782 5.721 -2.792 1.00 91.56 190 VAL A O 1
ATOM 1479 N N . GLY A 1 191 ? 13.190 7.216 -4.414 1.00 87.38 191 GLY A N 1
ATOM 1480 C CA . GLY A 1 191 ? 13.292 8.372 -3.520 1.00 87.38 191 GLY A CA 1
ATOM 1481 C C . GLY A 1 191 ? 12.027 8.596 -2.688 1.00 87.38 191 GLY A C 1
ATOM 1482 O O . GLY A 1 191 ? 12.115 8.787 -1.478 1.00 87.38 191 GLY A O 1
ATOM 1483 N N . ALA A 1 192 ? 10.847 8.488 -3.303 1.00 88.81 192 ALA A N 1
ATOM 1484 C CA . ALA A 1 192 ? 9.568 8.577 -2.606 1.00 88.81 192 ALA A CA 1
ATOM 1485 C C . ALA A 1 192 ? 9.373 7.428 -1.610 1.00 88.81 192 ALA A C 1
ATOM 1487 O O . ALA A 1 192 ? 8.892 7.662 -0.503 1.00 88.81 192 ALA A O 1
ATOM 1488 N N . THR A 1 193 ? 9.785 6.205 -1.967 1.00 87.38 193 THR A N 1
ATOM 1489 C CA . THR A 1 193 ? 9.731 5.052 -1.053 1.00 87.38 193 THR A CA 1
ATOM 1490 C C . THR A 1 193 ? 10.644 5.264 0.154 1.00 87.38 193 THR A C 1
ATOM 1492 O O . THR A 1 193 ? 10.211 5.095 1.290 1.00 87.38 193 THR A O 1
ATOM 1495 N N . VAL A 1 194 ? 11.894 5.672 -0.077 1.00 83.75 194 VAL A N 1
ATOM 1496 C CA . VAL A 1 194 ? 12.865 5.949 0.990 1.00 83.75 194 VAL A CA 1
ATOM 1497 C C . VAL A 1 194 ? 12.364 7.066 1.894 1.00 83.75 194 VAL A C 1
ATOM 1499 O O . VAL A 1 194 ? 12.376 6.908 3.111 1.00 83.75 194 VAL A O 1
ATOM 1502 N N . TYR A 1 195 ? 11.863 8.160 1.314 1.00 82.50 195 TYR A N 1
ATOM 1503 C CA . TYR A 1 195 ? 11.262 9.241 2.085 1.00 82.50 195 TYR A CA 1
ATOM 1504 C C . TYR A 1 195 ? 10.100 8.725 2.934 1.00 82.50 195 TYR A C 1
ATOM 1506 O O . TYR A 1 195 ? 10.095 8.956 4.140 1.00 82.50 195 TYR A O 1
ATOM 1514 N N . ALA A 1 196 ? 9.158 7.982 2.343 1.00 81.56 196 ALA A N 1
ATOM 1515 C CA . ALA A 1 196 ? 8.005 7.434 3.051 1.00 81.56 196 ALA A CA 1
ATOM 1516 C C . ALA A 1 196 ? 8.413 6.551 4.240 1.00 81.56 196 ALA A C 1
ATOM 1518 O O . ALA A 1 196 ? 7.879 6.738 5.332 1.00 81.56 196 ALA A O 1
ATOM 1519 N N . LEU A 1 197 ? 9.376 5.642 4.045 1.00 77.25 197 LEU A N 1
ATOM 1520 C CA . LEU A 1 197 ? 9.899 4.756 5.091 1.00 77.25 197 LEU A CA 1
ATOM 1521 C C . LEU A 1 197 ? 10.636 5.523 6.191 1.00 77.25 197 LEU A C 1
ATOM 1523 O O . LEU A 1 197 ? 10.447 5.241 7.369 1.00 77.25 197 LEU A O 1
ATOM 1527 N N . ALA A 1 198 ? 11.433 6.524 5.826 1.00 71.38 198 ALA A N 1
ATOM 1528 C CA . ALA A 1 198 ? 12.171 7.326 6.793 1.00 71.38 198 ALA A CA 1
ATOM 1529 C C . ALA A 1 198 ? 11.282 8.228 7.655 1.00 71.38 198 ALA A C 1
ATOM 1531 O O . ALA A 1 198 ? 11.665 8.608 8.752 1.00 71.38 198 ALA A O 1
ATOM 1532 N N . THR A 1 199 ? 10.089 8.570 7.172 1.00 66.69 199 THR A N 1
ATOM 1533 C CA . THR A 1 199 ? 9.140 9.457 7.866 1.00 66.69 199 THR A CA 1
ATOM 1534 C C . THR A 1 199 ? 7.899 8.717 8.354 1.00 66.69 199 THR A C 1
ATOM 1536 O O . THR A 1 199 ? 6.834 9.311 8.533 1.00 66.69 199 THR A O 1
ATOM 1539 N N . PHE A 1 200 ? 8.004 7.400 8.554 1.00 60.31 200 PHE A N 1
ATOM 1540 C CA . PHE A 1 200 ? 6.880 6.576 9.002 1.00 60.31 200 PHE A CA 1
ATOM 1541 C C . PHE A 1 200 ? 6.480 6.853 10.467 1.00 60.31 200 PHE A C 1
ATOM 1543 O O . PHE A 1 200 ? 5.309 6.701 10.809 1.00 60.31 200 PHE A O 1
ATOM 1550 N N . GLY A 1 201 ? 7.416 7.322 11.306 1.00 53.44 201 GLY A N 1
ATOM 1551 C CA . GLY A 1 201 ? 7.181 7.708 12.709 1.00 53.44 201 GLY A CA 1
ATOM 1552 C C . GLY A 1 201 ? 6.889 9.198 12.946 1.00 53.44 201 GLY A C 1
ATOM 1553 O O . GLY A 1 201 ? 6.637 9.588 14.076 1.00 53.44 201 GLY A O 1
ATOM 1554 N N . GLY A 1 202 ? 6.922 10.036 11.905 1.00 56.53 202 GLY A N 1
ATOM 1555 C CA . GLY A 1 202 ? 6.779 11.495 12.002 1.00 56.53 202 GLY A CA 1
ATOM 1556 C C . GLY A 1 202 ? 7.472 12.208 10.829 1.00 56.53 202 GLY A C 1
ATOM 1557 O O . GLY A 1 202 ? 8.259 11.579 10.122 1.00 56.53 202 GLY A O 1
ATOM 1558 N N . PRO A 1 203 ? 7.180 13.493 10.559 1.00 55.47 203 PRO A N 1
ATOM 1559 C CA . PRO A 1 203 ? 7.779 14.235 9.441 1.00 55.47 203 PRO A CA 1
ATOM 1560 C C . PRO A 1 203 ? 9.263 14.599 9.653 1.00 55.47 203 PRO A C 1
ATOM 1562 O O . PRO A 1 203 ? 9.994 14.752 8.673 1.00 55.47 203 PRO A O 1
ATOM 1565 N N . GLU A 1 204 ? 9.709 14.679 10.909 1.00 56.34 204 GLU A N 1
ATOM 1566 C CA . GLU A 1 204 ? 11.050 15.111 11.342 1.00 56.34 204 GLU A CA 1
ATOM 1567 C C . GLU A 1 204 ? 12.244 14.357 10.694 1.00 56.34 204 GLU A C 1
ATOM 1569 O O . GLU A 1 204 ? 13.200 15.012 10.275 1.00 56.34 204 GLU A O 1
ATOM 1574 N N . PRO A 1 205 ? 12.239 13.019 10.492 1.00 56.47 205 PRO A N 1
ATOM 1575 C CA . PRO A 1 205 ? 13.414 12.307 9.969 1.00 56.47 205 PRO A CA 1
ATOM 1576 C C . PRO A 1 205 ? 13.568 12.350 8.432 1.00 56.47 205 PRO A C 1
ATOM 1578 O O . PRO A 1 205 ? 14.477 11.730 7.874 1.00 56.47 205 PRO A O 1
ATOM 1581 N N . GLY A 1 206 ? 12.703 13.069 7.707 1.00 57.59 206 GLY A N 1
ATOM 1582 C CA . GLY A 1 206 ? 12.601 12.951 6.245 1.00 57.59 206 GLY A CA 1
ATOM 1583 C C . GLY A 1 206 ? 13.697 13.610 5.433 1.00 57.59 206 GLY A C 1
ATOM 1584 O O . GLY A 1 206 ? 14.213 13.002 4.493 1.00 57.59 206 GLY A O 1
ATOM 1585 N N . LEU A 1 207 ? 14.059 14.844 5.781 1.00 61.25 207 LEU A N 1
ATOM 1586 C CA . LEU A 1 207 ? 15.139 15.563 5.103 1.00 61.25 207 LEU A CA 1
ATOM 1587 C C . LEU A 1 207 ? 16.511 14.903 5.344 1.00 61.25 207 LEU A C 1
ATOM 1589 O O . LEU A 1 207 ? 17.227 14.696 4.360 1.00 61.25 207 LEU A O 1
ATOM 1593 N N . PRO A 1 208 ? 16.864 14.477 6.576 1.00 63.91 208 PRO A N 1
ATOM 1594 C CA . PRO A 1 208 ? 18.097 13.729 6.823 1.00 63.91 208 PRO A CA 1
ATOM 1595 C C . PRO A 1 208 ? 18.182 12.420 6.029 1.00 63.91 208 PRO A C 1
ATOM 1597 O O . PRO A 1 208 ? 19.231 12.109 5.467 1.00 63.91 208 PRO A O 1
ATOM 1600 N N . ALA A 1 209 ? 17.084 11.668 5.918 1.00 58.41 209 ALA A N 1
ATOM 1601 C CA . ALA A 1 209 ? 17.079 10.399 5.194 1.00 58.41 209 ALA A CA 1
ATOM 1602 C C . ALA A 1 209 ? 17.159 10.556 3.669 1.00 58.41 209 ALA A C 1
ATOM 1604 O O . ALA A 1 209 ? 17.865 9.791 3.009 1.00 58.41 209 ALA A O 1
ATOM 1605 N N . LEU A 1 210 ? 16.488 11.567 3.103 1.00 58.28 210 LEU A N 1
ATOM 1606 C CA . LEU A 1 210 ? 16.664 11.948 1.697 1.00 58.28 210 LEU A CA 1
ATOM 1607 C C . LEU A 1 210 ? 18.110 12.374 1.418 1.00 58.28 210 LEU A C 1
ATOM 1609 O O . LEU A 1 210 ? 18.687 11.952 0.416 1.00 58.28 210 LEU A O 1
ATOM 1613 N N . GLY A 1 211 ? 18.706 13.160 2.321 1.00 67.62 211 GLY A N 1
ATOM 1614 C CA . GLY A 1 211 ? 20.110 13.561 2.255 1.00 67.62 211 GLY A CA 1
ATOM 1615 C C . GLY A 1 211 ? 21.068 12.368 2.308 1.00 67.62 211 GLY A C 1
ATOM 1616 O O . GLY A 1 211 ? 21.965 12.272 1.473 1.00 67.62 211 GLY A O 1
ATOM 1617 N N . LEU A 1 212 ? 20.843 11.415 3.218 1.00 66.00 212 LEU A N 1
ATOM 1618 C CA . LEU A 1 212 ? 21.642 10.192 3.341 1.00 66.00 212 LEU A CA 1
ATOM 1619 C C . LEU A 1 212 ? 21.543 9.319 2.086 1.00 66.00 212 LEU A C 1
ATOM 1621 O O . LEU A 1 212 ? 22.556 8.848 1.575 1.00 66.00 212 LEU A O 1
ATOM 1625 N N . PHE A 1 213 ? 20.332 9.123 1.562 1.00 60.34 213 PHE A N 1
ATOM 1626 C CA . PHE A 1 213 ? 20.114 8.334 0.354 1.00 60.34 213 PHE A CA 1
ATOM 1627 C C . PHE A 1 213 ? 20.723 8.997 -0.888 1.00 60.34 213 PHE A C 1
ATOM 1629 O O . PHE A 1 213 ? 21.425 8.340 -1.659 1.00 60.34 213 PHE A O 1
ATOM 1636 N N . GLY A 1 214 ? 20.530 10.311 -1.050 1.00 68.81 214 GLY A N 1
ATOM 1637 C CA . GLY A 1 214 ? 21.192 11.098 -2.091 1.00 68.81 214 GLY A CA 1
ATOM 1638 C C . GLY A 1 214 ? 22.719 11.045 -1.974 1.00 68.81 214 GLY A C 1
ATOM 1639 O O . GLY A 1 214 ? 23.406 10.869 -2.979 1.00 68.81 214 GLY A O 1
ATOM 1640 N N . GLY A 1 215 ? 23.246 11.102 -0.747 1.00 71.50 215 GLY A N 1
ATOM 1641 C CA . GLY A 1 215 ? 24.665 10.942 -0.438 1.00 71.50 215 GLY A CA 1
ATOM 1642 C C . GLY A 1 215 ? 25.205 9.560 -0.806 1.00 71.50 215 GLY A C 1
ATOM 1643 O O . GLY A 1 215 ? 26.226 9.472 -1.480 1.00 71.50 215 GLY A O 1
ATOM 1644 N N . LEU A 1 216 ? 24.502 8.479 -0.455 1.00 65.69 216 LEU A N 1
ATOM 1645 C CA . LEU A 1 216 ? 24.867 7.101 -0.813 1.00 65.69 216 LEU A CA 1
ATOM 1646 C C . LEU A 1 216 ? 24.894 6.892 -2.331 1.00 65.69 216 LEU A C 1
ATOM 1648 O O . LEU A 1 216 ? 25.856 6.330 -2.857 1.00 65.69 216 LEU A O 1
ATOM 1652 N N . ILE A 1 217 ? 23.887 7.398 -3.051 1.00 61.88 217 ILE A N 1
ATOM 1653 C CA . ILE A 1 217 ? 23.894 7.401 -4.521 1.00 61.88 217 ILE A CA 1
ATOM 1654 C C . ILE A 1 217 ? 25.101 8.191 -5.036 1.00 61.88 217 ILE A C 1
ATOM 1656 O O . ILE A 1 217 ? 25.821 7.701 -5.907 1.00 61.88 217 ILE A O 1
ATOM 1660 N N . GLY A 1 218 ? 25.349 9.382 -4.487 1.00 67.94 218 GLY A N 1
ATOM 1661 C CA . GLY A 1 218 ? 26.486 10.227 -4.842 1.00 67.94 218 GLY A CA 1
ATOM 1662 C C . GLY A 1 218 ? 27.833 9.531 -4.636 1.00 67.94 218 GLY A C 1
ATOM 1663 O O . GLY A 1 218 ? 28.685 9.597 -5.517 1.00 67.94 218 GLY A O 1
ATOM 1664 N N . VAL A 1 219 ? 28.007 8.796 -3.534 1.00 72.44 219 VAL A N 1
ATOM 1665 C CA . VAL A 1 219 ? 29.217 8.013 -3.231 1.00 72.44 219 VAL A CA 1
ATOM 1666 C C . VAL A 1 219 ? 29.395 6.869 -4.222 1.00 72.44 219 VAL A C 1
ATOM 1668 O O . VAL A 1 219 ? 30.485 6.713 -4.765 1.00 72.44 219 VAL A O 1
ATOM 1671 N N . VAL A 1 220 ? 28.340 6.104 -4.519 1.00 62.84 220 VAL A N 1
ATOM 1672 C CA . VAL A 1 220 ? 28.396 5.030 -5.528 1.00 62.84 220 VAL A CA 1
ATOM 1673 C C . VAL A 1 220 ? 28.771 5.598 -6.902 1.00 62.84 220 VAL A C 1
ATOM 1675 O O . VAL A 1 220 ? 29.606 5.030 -7.611 1.00 62.84 220 VAL A O 1
ATOM 1678 N N . TRP A 1 221 ? 28.211 6.753 -7.267 1.00 62.38 221 TRP A N 1
ATOM 1679 C CA . TRP A 1 221 ? 28.523 7.443 -8.518 1.00 62.38 221 TRP A CA 1
ATOM 1680 C C . TRP A 1 221 ? 29.947 8.000 -8.558 1.00 62.38 221 TRP A C 1
ATOM 1682 O O . TRP A 1 221 ? 30.630 7.843 -9.571 1.00 62.38 221 TRP A O 1
ATOM 1692 N N . LEU A 1 222 ? 30.414 8.615 -7.472 1.00 69.25 222 LEU A N 1
ATOM 1693 C CA . LEU A 1 222 ? 31.765 9.157 -7.360 1.00 69.25 222 LEU A CA 1
ATOM 1694 C C . LEU A 1 222 ? 32.806 8.035 -7.370 1.00 69.25 222 LEU A C 1
ATOM 1696 O O . LEU A 1 222 ? 33.780 8.121 -8.112 1.00 69.25 222 LEU A O 1
ATOM 1700 N N . ALA A 1 223 ? 32.574 6.953 -6.627 1.00 69.19 223 ALA A N 1
ATOM 1701 C CA . ALA A 1 223 ? 33.419 5.763 -6.638 1.00 69.19 223 ALA A CA 1
ATOM 1702 C C . ALA A 1 223 ? 33.497 5.160 -8.047 1.00 69.19 223 ALA A C 1
ATOM 1704 O O . ALA A 1 223 ? 34.590 4.890 -8.541 1.00 69.19 223 ALA A O 1
ATOM 1705 N N . GLY A 1 224 ? 32.365 5.040 -8.749 1.00 58.00 224 GLY A N 1
ATOM 1706 C CA . GLY A 1 224 ? 32.352 4.596 -10.142 1.00 58.00 224 GLY A CA 1
ATOM 1707 C C . GLY A 1 224 ? 33.103 5.538 -11.087 1.00 58.00 224 GLY A C 1
ATOM 1708 O O . GLY A 1 224 ? 33.854 5.080 -11.948 1.00 58.00 224 GLY A O 1
ATOM 1709 N N . ALA A 1 225 ? 32.962 6.853 -10.913 1.00 61.75 225 ALA A N 1
ATOM 1710 C CA . ALA A 1 225 ? 33.689 7.844 -11.703 1.00 61.75 225 ALA A CA 1
ATOM 1711 C C . ALA A 1 225 ? 35.209 7.796 -11.453 1.00 61.75 225 ALA A C 1
ATOM 1713 O O . ALA A 1 225 ? 35.994 7.914 -12.395 1.00 61.75 225 ALA A O 1
ATOM 1714 N N . LEU A 1 226 ? 35.630 7.586 -10.204 1.00 69.94 226 LEU A N 1
ATOM 1715 C CA . LEU A 1 226 ? 37.037 7.483 -9.815 1.00 69.94 226 LEU A CA 1
ATOM 1716 C C . LEU A 1 226 ? 37.674 6.173 -10.296 1.00 69.94 226 LEU A C 1
ATOM 1718 O O . LEU A 1 226 ? 38.769 6.205 -10.852 1.00 69.94 226 LEU A O 1
ATOM 1722 N N . LEU A 1 227 ? 36.967 5.044 -10.191 1.00 67.19 227 LEU A N 1
ATOM 1723 C CA . LEU A 1 227 ? 37.425 3.746 -10.705 1.00 67.19 227 LEU A CA 1
ATOM 1724 C C . LEU A 1 227 ? 37.591 3.742 -12.236 1.00 67.19 227 LEU A C 1
ATOM 1726 O O . LEU A 1 227 ? 38.440 3.027 -12.769 1.00 67.19 227 LEU A O 1
ATOM 1730 N N . HIS A 1 228 ? 36.827 4.571 -12.953 1.00 53.16 228 HIS A N 1
ATOM 1731 C CA . HIS A 1 228 ? 36.951 4.728 -14.404 1.00 53.16 228 HIS A CA 1
ATOM 1732 C C . HIS A 1 228 ? 37.986 5.764 -14.853 1.00 53.16 228 HIS A C 1
ATOM 1734 O O . HIS A 1 228 ? 38.412 5.714 -16.007 1.00 53.16 228 HIS A O 1
ATOM 1740 N N . ARG A 1 229 ? 38.454 6.653 -13.969 1.00 57.34 229 ARG A N 1
ATOM 1741 C CA . ARG A 1 229 ? 39.458 7.681 -14.308 1.00 57.34 229 ARG A CA 1
ATOM 1742 C C . ARG A 1 229 ? 40.826 7.101 -14.703 1.00 57.34 229 ARG A C 1
ATOM 1744 O O . ARG A 1 229 ? 41.616 7.811 -15.315 1.00 57.34 229 ARG A O 1
ATOM 1751 N N . GLY A 1 230 ? 41.087 5.823 -14.405 1.00 53.22 230 GLY A N 1
ATOM 1752 C CA . GLY A 1 230 ? 42.323 5.112 -14.764 1.00 53.22 230 GLY A CA 1
ATOM 1753 C C . GLY A 1 230 ? 42.206 4.096 -15.910 1.00 53.22 230 GLY A C 1
ATOM 1754 O O . GLY A 1 230 ? 43.223 3.575 -16.360 1.00 53.22 230 GLY A O 1
ATOM 1755 N N . ARG A 1 231 ? 40.998 3.797 -16.411 1.00 53.81 231 ARG A N 1
ATOM 1756 C CA . ARG A 1 231 ? 40.802 2.824 -17.500 1.00 53.81 231 ARG A CA 1
ATOM 1757 C C . ARG A 1 231 ? 40.671 3.556 -18.834 1.00 53.81 231 ARG A C 1
ATOM 1759 O O . ARG A 1 231 ? 39.571 3.934 -19.227 1.00 53.81 231 ARG A O 1
ATOM 1766 N N . ARG A 1 232 ? 41.789 3.748 -19.548 1.00 49.09 232 ARG A N 1
ATOM 1767 C CA . ARG A 1 232 ? 41.730 4.079 -20.983 1.00 49.09 232 ARG A CA 1
ATOM 1768 C C . ARG A 1 232 ? 40.993 2.941 -21.687 1.00 49.09 232 ARG A C 1
ATOM 1770 O O . ARG A 1 232 ? 41.333 1.777 -21.478 1.00 49.09 232 ARG A O 1
ATOM 1777 N N . ALA A 1 233 ? 39.975 3.269 -22.482 1.00 49.19 233 ALA A N 1
ATOM 1778 C CA . ALA A 1 233 ? 39.366 2.290 -23.372 1.00 49.19 233 ALA A CA 1
ATOM 1779 C C . ALA A 1 233 ? 40.485 1.681 -24.237 1.00 49.19 233 ALA A C 1
ATOM 1781 O O . ALA A 1 233 ? 41.304 2.449 -24.751 1.00 49.19 233 ALA A O 1
ATOM 1782 N N . PRO A 1 234 ? 40.585 0.346 -24.365 1.00 45.28 234 PRO A N 1
ATOM 1783 C CA . PRO A 1 234 ? 41.522 -0.237 -25.310 1.00 45.28 234 PRO A CA 1
ATOM 1784 C C . PRO A 1 234 ? 41.198 0.334 -26.688 1.00 45.28 234 PRO A C 1
ATOM 1786 O O . PRO A 1 234 ? 40.041 0.343 -27.112 1.00 45.28 234 PRO A O 1
ATOM 1789 N N . ASP A 1 235 ? 42.215 0.883 -27.340 1.00 45.25 235 ASP A N 1
ATOM 1790 C CA . ASP A 1 235 ? 42.084 1.554 -28.622 1.00 45.25 235 ASP A CA 1
ATOM 1791 C C . ASP A 1 235 ? 41.821 0.487 -29.697 1.00 45.25 235 ASP A C 1
ATOM 1793 O O . ASP A 1 235 ? 42.737 -0.069 -30.300 1.00 45.25 235 ASP A O 1
ATOM 1797 N N . ILE A 1 236 ? 40.550 0.115 -29.887 1.00 46.25 236 ILE A N 1
ATOM 1798 C CA . ILE A 1 236 ? 40.128 -0.912 -30.859 1.00 46.25 236 ILE A CA 1
ATOM 1799 C C . ILE A 1 236 ? 40.525 -0.494 -32.290 1.00 46.25 236 ILE A C 1
ATOM 1801 O O . ILE A 1 236 ? 40.713 -1.345 -33.160 1.00 46.25 236 ILE A O 1
ATOM 1805 N N . ALA A 1 237 ? 40.755 0.802 -32.528 1.00 44.66 237 ALA A N 1
ATOM 1806 C CA . ALA A 1 237 ? 41.278 1.319 -33.789 1.00 44.66 237 ALA A CA 1
ATOM 1807 C C . ALA A 1 237 ? 42.723 0.867 -34.091 1.00 44.66 237 ALA A C 1
ATOM 1809 O O . ALA A 1 237 ? 43.110 0.841 -35.258 1.00 44.66 237 ALA A O 1
ATOM 1810 N N . ALA A 1 238 ? 43.505 0.454 -33.085 1.00 45.44 238 ALA A N 1
ATOM 1811 C CA . ALA A 1 238 ? 44.876 -0.026 -33.269 1.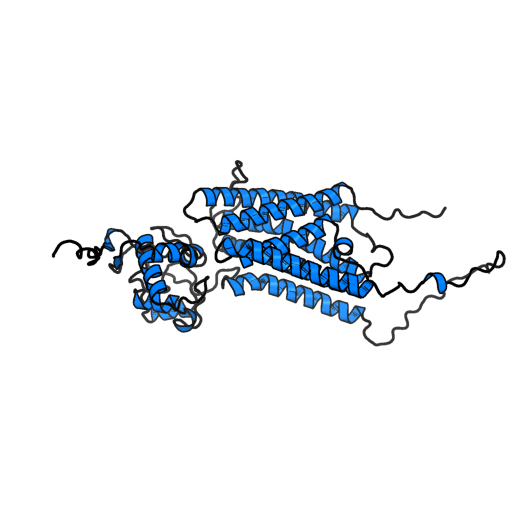00 45.44 238 ALA A CA 1
ATOM 1812 C C . ALA A 1 238 ? 44.971 -1.515 -33.666 1.00 45.44 238 ALA A C 1
ATOM 1814 O O . ALA A 1 238 ? 46.050 -1.971 -34.037 1.00 45.44 238 ALA A O 1
ATOM 1815 N N . GLN A 1 239 ? 43.865 -2.272 -33.611 1.00 43.41 239 GLN A N 1
ATOM 1816 C CA . GLN A 1 239 ? 43.828 -3.706 -33.952 1.00 43.41 239 GLN A CA 1
ATOM 1817 C C . GLN A 1 239 ? 43.152 -4.011 -35.295 1.00 43.41 239 GLN A C 1
ATOM 1819 O O . GLN A 1 239 ? 43.063 -5.172 -35.694 1.00 43.41 239 GLN A O 1
ATOM 1824 N N . LEU A 1 240 ? 42.683 -2.993 -36.019 1.00 44.22 240 LEU A N 1
ATOM 1825 C CA . LEU A 1 240 ? 42.178 -3.186 -37.374 1.00 44.22 240 LEU A CA 1
ATOM 1826 C C . LEU A 1 240 ? 43.360 -3.185 -38.357 1.00 44.22 240 LEU A C 1
ATOM 1828 O O . LEU A 1 240 ? 44.133 -2.222 -38.364 1.00 44.22 240 LEU A O 1
ATOM 1832 N N . PRO A 1 241 ? 43.529 -4.226 -39.195 1.00 43.38 241 PRO A N 1
ATOM 1833 C CA . PRO A 1 241 ? 44.587 -4.241 -40.193 1.00 43.38 241 PRO A CA 1
ATOM 1834 C C . PRO A 1 241 ? 44.423 -3.032 -41.119 1.00 43.38 241 PRO A C 1
ATOM 1836 O O . PRO A 1 241 ? 43.348 -2.796 -41.680 1.00 43.38 241 PRO A O 1
ATOM 1839 N N . ARG A 1 242 ? 45.490 -2.234 -41.253 1.00 45.22 242 ARG A N 1
ATOM 1840 C CA . ARG A 1 242 ? 45.530 -1.100 -42.182 1.00 45.22 242 ARG A CA 1
ATOM 1841 C C . ARG A 1 242 ? 45.250 -1.636 -43.586 1.00 45.22 242 ARG A C 1
ATOM 1843 O O . ARG A 1 242 ? 45.982 -2.495 -44.067 1.00 45.22 242 ARG A O 1
ATOM 1850 N N . ARG A 1 243 ? 44.186 -1.144 -44.229 1.00 43.41 243 ARG A N 1
ATOM 1851 C CA . ARG A 1 243 ? 43.883 -1.447 -45.634 1.00 43.41 243 ARG A CA 1
ATOM 1852 C C . ARG A 1 243 ? 45.102 -1.100 -46.495 1.00 43.41 243 ARG A C 1
ATOM 1854 O O . ARG A 1 243 ? 45.464 0.072 -46.585 1.00 43.41 243 ARG A O 1
ATOM 1861 N N . GLY A 1 244 ? 45.715 -2.116 -47.103 1.00 39.72 244 GLY A N 1
ATOM 1862 C CA . GLY A 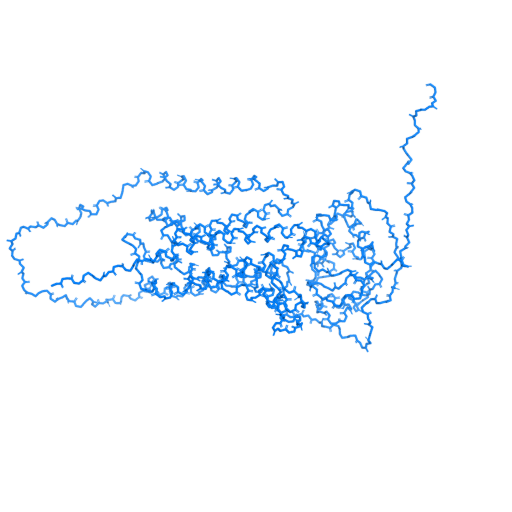1 244 ? 46.587 -1.952 -48.266 1.00 39.72 244 GLY A CA 1
ATOM 1863 C C . GLY A 1 244 ? 45.795 -1.393 -49.454 1.00 39.72 244 GLY A C 1
ATOM 1864 O O . GLY A 1 244 ? 44.568 -1.473 -49.468 1.00 39.72 244 GLY A O 1
ATOM 1865 N N . GLY A 1 245 ? 46.504 -0.754 -50.386 1.00 40.53 245 GLY A N 1
ATOM 1866 C CA . GLY A 1 245 ? 45.963 0.057 -51.480 1.00 40.53 245 GLY A CA 1
ATOM 1867 C C . GLY A 1 245 ? 45.098 -0.672 -52.526 1.00 40.53 245 GLY A C 1
ATOM 1868 O O . GLY A 1 245 ? 44.764 -1.843 -52.373 1.00 40.53 245 GLY A O 1
ATOM 1869 N N . PRO A 1 246 ? 44.683 0.047 -53.586 1.00 50.25 246 PRO A N 1
ATOM 1870 C CA . PRO A 1 246 ? 43.597 -0.363 -54.466 1.00 50.25 246 PRO A CA 1
ATOM 1871 C C . PRO A 1 246 ? 44.094 -1.291 -55.579 1.00 50.25 246 PRO A C 1
ATOM 1873 O O . PRO A 1 246 ? 44.564 -0.835 -56.616 1.00 50.25 246 PRO A O 1
ATOM 1876 N N . SER A 1 247 ? 43.999 -2.597 -55.369 1.00 49.09 247 SER A N 1
ATOM 1877 C CA . SER A 1 247 ? 43.854 -3.636 -56.404 1.00 49.09 247 SER A CA 1
ATOM 1878 C C . SER A 1 247 ? 43.701 -4.983 -55.698 1.00 49.09 247 SER A C 1
ATOM 1880 O O . SER A 1 247 ? 44.218 -5.158 -54.604 1.00 49.09 247 SER A O 1
ATOM 1882 N N . ASP A 1 248 ? 42.963 -5.898 -56.317 1.00 40.25 248 ASP A N 1
ATOM 1883 C CA . ASP A 1 248 ? 42.662 -7.265 -55.866 1.00 40.25 248 ASP A CA 1
ATOM 1884 C C . ASP A 1 248 ? 41.496 -7.426 -54.877 1.00 40.25 248 ASP A C 1
ATOM 1886 O O . ASP A 1 248 ? 41.644 -7.742 -53.697 1.00 40.25 248 ASP A O 1
ATOM 1890 N N . PHE A 1 249 ? 40.280 -7.306 -55.417 1.00 40.69 249 PHE A N 1
ATOM 1891 C CA . PHE A 1 249 ? 39.151 -8.100 -54.931 1.00 40.69 249 PHE A CA 1
ATOM 1892 C C . PHE A 1 249 ? 39.092 -9.402 -55.744 1.00 40.69 249 PHE A C 1
ATOM 1894 O O . PHE A 1 249 ? 38.866 -9.324 -56.951 1.00 40.69 249 PHE A O 1
ATOM 1901 N N . PRO A 1 250 ? 39.248 -10.594 -55.141 1.00 40.53 250 PRO A N 1
ATOM 1902 C CA . PRO A 1 250 ? 38.841 -11.819 -55.808 1.00 40.53 250 PRO A CA 1
ATOM 1903 C C . PRO A 1 250 ? 37.308 -11.891 -55.834 1.00 40.53 250 PRO A C 1
ATOM 1905 O O . PRO A 1 250 ? 36.638 -11.756 -54.805 1.00 40.53 250 PRO A O 1
ATOM 1908 N N . ASP A 1 251 ? 36.755 -12.108 -57.026 1.00 42.38 251 ASP A N 1
ATOM 1909 C CA . ASP A 1 251 ? 35.350 -12.447 -57.212 1.00 42.38 251 ASP A CA 1
ATOM 1910 C C . ASP A 1 251 ? 35.032 -13.763 -56.482 1.00 42.38 251 ASP A C 1
ATOM 1912 O O . ASP A 1 251 ? 35.681 -14.785 -56.697 1.00 42.38 251 ASP A O 1
ATOM 1916 N N . ARG A 1 252 ? 33.977 -13.724 -55.658 1.00 46.06 252 ARG A N 1
ATOM 1917 C CA . ARG A 1 252 ? 33.430 -14.790 -54.789 1.00 46.06 252 ARG A CA 1
ATOM 1918 C C . ARG A 1 252 ? 34.168 -15.041 -53.469 1.00 46.06 252 ARG A C 1
ATOM 1920 O O . ARG A 1 252 ? 34.959 -15.966 -53.325 1.00 46.06 252 ARG A O 1
ATOM 1927 N N . LEU A 1 253 ? 33.689 -14.357 -52.433 1.00 40.25 253 LEU A N 1
ATOM 1928 C CA . LEU A 1 253 ? 33.602 -14.918 -51.084 1.00 40.25 253 LEU A CA 1
ATOM 1929 C C . LEU A 1 253 ? 32.129 -15.214 -50.783 1.00 40.25 253 LEU A C 1
ATOM 1931 O O . LEU A 1 253 ? 31.402 -14.378 -50.251 1.00 40.25 253 LEU A O 1
ATOM 1935 N N . VAL A 1 254 ? 31.677 -16.415 -51.149 1.00 42.44 254 VAL A N 1
ATOM 1936 C CA . VAL A 1 254 ? 30.566 -17.044 -50.425 1.00 42.44 254 VAL A CA 1
ATOM 1937 C C . VAL A 1 254 ? 31.136 -17.358 -49.039 1.00 42.44 254 VAL A C 1
ATOM 1939 O O . VAL A 1 254 ? 32.128 -18.087 -48.976 1.00 42.44 254 VAL A O 1
ATOM 1942 N N . PRO A 1 255 ? 30.619 -16.795 -47.933 1.00 37.50 255 PRO A N 1
ATOM 1943 C CA . PRO A 1 255 ? 31.098 -17.204 -46.622 1.00 37.50 255 PRO A CA 1
ATOM 1944 C C . PRO A 1 255 ? 30.790 -18.699 -46.463 1.00 37.50 255 PRO A C 1
ATOM 1946 O O . PRO A 1 255 ? 29.659 -19.099 -46.764 1.00 37.50 255 PRO A O 1
ATOM 1949 N N . PRO A 1 256 ? 31.739 -19.541 -46.014 1.00 37.41 256 PRO A N 1
ATOM 1950 C CA . PRO A 1 256 ? 31.368 -20.876 -45.586 1.00 37.41 256 PRO A CA 1
ATOM 1951 C C . PRO A 1 256 ? 30.316 -20.693 -44.497 1.00 37.41 256 PRO A C 1
ATOM 1953 O O . PRO A 1 256 ? 30.476 -19.852 -43.604 1.00 37.41 256 PRO A O 1
ATOM 1956 N N . ALA A 1 257 ? 29.205 -21.416 -44.629 1.00 39.66 257 ALA A N 1
ATOM 1957 C CA . ALA A 1 257 ? 28.223 -21.520 -43.571 1.00 39.66 257 ALA A CA 1
ATOM 1958 C C . ALA A 1 257 ? 28.996 -21.782 -42.277 1.00 39.66 257 ALA A C 1
ATOM 1960 O O . ALA A 1 257 ? 29.735 -22.761 -42.178 1.00 39.66 257 ALA A O 1
ATOM 1961 N N . LEU A 1 258 ? 28.896 -20.856 -41.324 1.00 40.28 258 LEU A N 1
ATOM 1962 C CA . LEU A 1 258 ? 29.351 -21.094 -39.968 1.00 40.28 258 LEU A CA 1
ATOM 1963 C C . LEU A 1 258 ? 28.423 -22.174 -39.413 1.00 40.28 258 LEU A C 1
ATOM 1965 O O . LEU A 1 258 ? 27.415 -21.868 -38.778 1.00 40.28 258 LEU A O 1
ATOM 1969 N N . GLU A 1 259 ? 28.736 -23.433 -39.720 1.00 37.75 259 GLU A N 1
ATOM 1970 C CA . GLU A 1 259 ? 28.305 -24.574 -38.935 1.00 37.75 259 GLU A CA 1
ATOM 1971 C C . GLU A 1 259 ? 28.693 -24.248 -37.499 1.00 37.75 259 GLU A C 1
ATOM 1973 O O . GLU A 1 259 ? 29.867 -24.217 -37.118 1.00 37.75 259 GLU A O 1
ATOM 1978 N N . GLN A 1 260 ? 27.675 -23.903 -36.715 1.00 39.91 260 GLN A N 1
ATOM 1979 C CA . GLN A 1 260 ? 27.783 -23.838 -35.276 1.00 39.91 260 GLN A CA 1
ATOM 1980 C C . GLN A 1 260 ? 28.173 -25.240 -34.832 1.00 39.91 260 GLN A C 1
ATOM 1982 O O . GLN A 1 260 ? 27.341 -26.139 -34.755 1.00 39.91 260 GLN A O 1
ATOM 1987 N N . ARG A 1 261 ? 29.468 -25.439 -34.590 1.00 36.53 261 ARG A N 1
ATOM 1988 C CA . ARG A 1 261 ? 29.969 -26.601 -33.871 1.00 36.53 261 ARG A CA 1
ATOM 1989 C C . ARG A 1 261 ? 29.348 -26.535 -32.478 1.00 36.53 261 ARG A C 1
ATOM 1991 O O . ARG A 1 261 ? 29.826 -25.802 -31.615 1.00 36.53 261 ARG A O 1
ATOM 1998 N N . GLU A 1 262 ? 28.245 -27.253 -32.296 1.00 43.00 262 GLU A N 1
ATOM 1999 C CA . GLU A 1 262 ? 27.651 -27.534 -30.996 1.00 43.00 262 GLU A CA 1
ATOM 2000 C C . GLU A 1 262 ? 28.655 -28.369 -30.195 1.00 43.00 262 GLU A C 1
ATOM 2002 O O . GLU A 1 262 ? 28.704 -29.594 -30.267 1.00 43.00 262 GLU A O 1
ATOM 2007 N N . THR A 1 263 ? 29.524 -27.694 -29.449 1.00 40.97 263 THR A N 1
ATOM 2008 C CA . THR A 1 263 ? 30.241 -28.319 -28.345 1.00 40.97 263 THR A CA 1
ATOM 2009 C C . THR A 1 263 ? 29.246 -28.466 -27.194 1.00 40.97 263 THR A C 1
ATOM 2011 O O . THR A 1 263 ? 28.641 -27.490 -26.757 1.00 40.97 263 THR A O 1
ATOM 2014 N N . GLY A 1 264 ? 29.031 -29.703 -26.738 1.00 42.94 264 GLY A N 1
ATOM 2015 C CA . GLY A 1 264 ? 27.997 -30.120 -25.779 1.00 42.94 264 GLY A CA 1
ATOM 2016 C C . GLY A 1 264 ? 28.135 -29.607 -24.337 1.00 42.94 264 GLY A C 1
ATOM 2017 O O . GLY A 1 264 ? 27.846 -30.344 -23.401 1.00 42.94 264 GLY A O 1
ATOM 2018 N N . ALA A 1 265 ? 28.556 -28.360 -24.134 1.00 46.38 265 ALA A N 1
ATOM 2019 C CA . ALA A 1 265 ? 28.334 -27.635 -22.889 1.00 46.38 265 ALA A CA 1
ATOM 2020 C C . ALA A 1 265 ? 27.107 -26.727 -23.081 1.00 46.38 265 ALA A C 1
ATOM 2022 O O . ALA A 1 265 ? 27.025 -26.050 -24.109 1.00 46.38 265 ALA A O 1
ATOM 2023 N N . PRO A 1 266 ? 26.146 -26.667 -22.138 1.00 41.66 266 PRO A N 1
ATOM 2024 C CA . PRO A 1 266 ? 25.034 -25.734 -22.248 1.00 41.66 266 PRO A CA 1
ATOM 2025 C C . PRO A 1 266 ? 25.605 -24.317 -22.326 1.00 41.66 266 PRO A C 1
ATOM 2027 O O . PRO A 1 266 ? 26.112 -23.784 -21.341 1.00 41.66 266 PRO A O 1
ATOM 2030 N N . GLY A 1 267 ? 25.561 -23.714 -23.519 1.00 39.47 267 GLY A N 1
ATOM 2031 C CA . GLY A 1 267 ? 26.061 -22.360 -23.723 1.00 39.47 267 GLY A CA 1
ATOM 2032 C C . GLY A 1 267 ? 25.384 -21.381 -22.753 1.00 39.47 267 GLY A C 1
ATOM 2033 O O . GLY A 1 267 ? 24.283 -21.660 -22.268 1.00 39.47 267 GLY A O 1
ATOM 2034 N N . PRO A 1 268 ? 25.973 -20.203 -22.488 1.00 50.72 268 PRO A N 1
ATOM 2035 C CA . PRO A 1 268 ? 25.431 -19.211 -21.548 1.00 50.72 268 PRO A CA 1
ATOM 2036 C C . PRO A 1 268 ? 23.947 -18.858 -21.793 1.00 50.72 268 PRO A C 1
ATOM 2038 O O . PRO A 1 268 ? 23.236 -18.469 -20.868 1.00 50.72 268 PRO A O 1
ATOM 2041 N N . GLY A 1 269 ? 23.434 -19.072 -23.012 1.00 54.78 269 GLY A N 1
ATOM 2042 C CA . GLY A 1 269 ? 22.016 -18.936 -23.354 1.00 54.78 269 GLY A CA 1
ATOM 2043 C C . GLY A 1 269 ? 21.080 -20.057 -22.867 1.00 54.78 269 GLY A C 1
ATOM 2044 O O . GLY A 1 269 ? 19.881 -19.823 -22.773 1.00 54.78 269 GLY A O 1
ATOM 2045 N N . ALA A 1 270 ? 21.553 -21.270 -22.569 1.00 59.88 270 ALA A N 1
ATOM 2046 C CA . ALA A 1 270 ? 20.726 -22.345 -22.004 1.00 59.88 270 ALA A CA 1
ATOM 2047 C C . ALA A 1 270 ? 20.471 -22.119 -20.506 1.00 59.88 270 ALA A C 1
ATOM 2049 O O . ALA A 1 270 ? 19.325 -22.156 -20.064 1.00 59.88 270 ALA A O 1
ATOM 2050 N N . VAL A 1 271 ? 21.516 -21.761 -19.754 1.00 59.22 271 VAL A N 1
ATOM 2051 C CA . VAL A 1 271 ? 21.405 -21.383 -18.336 1.00 59.22 271 VAL A CA 1
ATOM 2052 C C . VAL A 1 271 ? 20.548 -20.123 -18.177 1.00 59.22 271 VAL A C 1
ATOM 2054 O O . VAL A 1 271 ? 19.633 -20.103 -17.358 1.00 59.22 271 VAL A O 1
ATOM 2057 N N . ALA A 1 272 ? 20.746 -19.100 -19.016 1.00 61.00 272 ALA A N 1
ATOM 2058 C CA . ALA A 1 272 ? 19.914 -17.894 -18.994 1.00 61.00 272 ALA A CA 1
ATOM 2059 C C . ALA A 1 272 ? 18.430 -18.165 -19.324 1.00 61.00 272 ALA A C 1
ATOM 2061 O O . ALA A 1 272 ? 17.556 -17.539 -18.727 1.00 61.00 272 ALA A O 1
ATOM 2062 N N . ARG A 1 273 ? 18.129 -19.118 -20.223 1.00 65.06 273 ARG A N 1
ATOM 2063 C CA . ARG A 1 273 ? 16.749 -19.522 -20.563 1.00 65.06 273 ARG A CA 1
ATOM 2064 C C . ARG A 1 273 ? 16.004 -20.178 -19.398 1.00 65.06 273 ARG A C 1
ATOM 2066 O O . ARG A 1 273 ? 14.781 -20.101 -19.367 1.00 65.06 273 ARG A O 1
ATOM 2073 N N . VAL A 1 274 ? 16.721 -20.772 -18.445 1.00 70.69 274 VAL A N 1
ATOM 2074 C CA . VAL A 1 274 ? 16.143 -21.373 -17.232 1.00 70.69 274 VAL A CA 1
ATOM 2075 C C . VAL A 1 274 ? 16.148 -20.386 -16.062 1.00 70.69 274 VAL A C 1
ATOM 2077 O O . VAL A 1 274 ? 15.147 -20.247 -15.367 1.00 70.69 274 VAL A O 1
ATOM 2080 N N . LEU A 1 275 ? 17.236 -19.638 -15.858 1.00 73.62 275 LEU A N 1
ATOM 2081 C CA . LEU A 1 275 ? 17.346 -18.698 -14.738 1.00 73.62 275 LEU A CA 1
ATOM 2082 C C . LEU A 1 275 ? 16.446 -17.465 -14.887 1.00 73.62 275 LEU A C 1
ATOM 2084 O O . LEU A 1 275 ? 15.955 -16.959 -13.883 1.00 73.62 275 LEU A O 1
ATOM 2088 N N . ALA A 1 276 ? 16.197 -16.981 -16.108 1.00 68.62 276 ALA A N 1
ATOM 2089 C CA . ALA A 1 276 ? 15.333 -15.821 -16.332 1.00 68.62 276 ALA A CA 1
ATOM 2090 C C . ALA A 1 276 ? 13.871 -16.040 -15.886 1.00 68.62 276 ALA A C 1
ATOM 2092 O O . ALA A 1 276 ? 13.373 -15.206 -15.126 1.00 68.62 276 ALA A O 1
ATOM 2093 N N . PRO A 1 277 ? 13.170 -17.125 -16.281 1.00 73.00 277 PRO A N 1
ATOM 2094 C CA . PRO A 1 277 ? 11.824 -17.384 -15.777 1.00 73.00 277 PRO A CA 1
ATOM 2095 C C . PRO A 1 277 ? 11.821 -17.657 -14.270 1.00 73.00 277 PRO A C 1
ATOM 2097 O O . PRO A 1 277 ? 10.915 -17.191 -13.592 1.00 73.00 277 PRO A O 1
ATOM 2100 N N . VAL A 1 278 ? 12.848 -18.315 -13.717 1.00 81.19 278 VAL A N 1
ATOM 2101 C CA . VAL A 1 278 ? 12.969 -18.519 -12.260 1.00 81.19 278 VAL A CA 1
ATOM 2102 C C . VAL A 1 278 ? 13.102 -17.189 -11.517 1.00 81.19 278 VAL A C 1
ATOM 2104 O O . VAL A 1 278 ? 12.390 -16.963 -10.544 1.00 81.19 278 VAL A O 1
ATOM 2107 N N . ALA A 1 279 ? 13.956 -16.279 -11.986 1.00 76.69 279 ALA A N 1
ATOM 2108 C CA . ALA A 1 279 ? 14.111 -14.953 -11.395 1.00 76.69 279 ALA A CA 1
ATOM 2109 C C . ALA A 1 279 ? 12.835 -14.108 -11.535 1.00 76.69 279 ALA A C 1
ATOM 2111 O O . ALA A 1 279 ? 12.466 -13.399 -10.601 1.00 76.69 279 ALA A O 1
ATOM 2112 N N . ALA A 1 280 ? 12.136 -14.206 -12.670 1.00 73.06 280 ALA A N 1
ATOM 2113 C CA . ALA A 1 280 ? 10.853 -13.539 -12.872 1.00 73.06 280 ALA A CA 1
ATOM 2114 C C . ALA A 1 280 ? 9.780 -14.080 -11.917 1.00 73.06 280 ALA A C 1
ATOM 2116 O O . ALA A 1 280 ? 9.093 -13.291 -11.274 1.00 73.06 280 ALA A O 1
ATOM 2117 N N . VAL A 1 281 ? 9.676 -15.405 -11.771 1.00 83.31 281 VAL A N 1
ATOM 2118 C CA . VAL A 1 281 ? 8.781 -16.045 -10.798 1.00 83.31 281 VAL A CA 1
ATOM 2119 C C . VAL A 1 281 ? 9.149 -15.613 -9.385 1.00 83.31 281 VAL A C 1
ATOM 2121 O O . VAL A 1 281 ? 8.272 -15.160 -8.666 1.00 83.31 281 VAL A O 1
ATOM 2124 N N . ALA A 1 282 ? 10.427 -15.649 -9.001 1.00 84.31 282 ALA A N 1
ATOM 2125 C CA . ALA A 1 282 ? 10.870 -15.213 -7.679 1.00 84.31 282 ALA A CA 1
ATOM 2126 C C . ALA A 1 282 ? 10.503 -13.748 -7.404 1.00 84.31 282 ALA A C 1
ATOM 2128 O O . ALA A 1 282 ? 9.982 -13.440 -6.336 1.00 84.31 282 ALA A O 1
ATOM 2129 N N . LEU A 1 283 ? 10.707 -12.851 -8.374 1.00 79.56 283 LEU A N 1
ATOM 2130 C CA . LEU A 1 283 ? 10.335 -11.443 -8.252 1.00 79.56 283 LEU A CA 1
ATOM 2131 C C . LEU A 1 283 ? 8.818 -11.270 -8.114 1.00 79.56 283 LEU A C 1
ATOM 2133 O O . LEU A 1 283 ? 8.371 -10.554 -7.222 1.00 79.56 283 LEU A O 1
ATOM 2137 N N . ILE A 1 284 ? 8.029 -11.953 -8.951 1.00 81.06 284 ILE A N 1
ATOM 2138 C CA . ILE A 1 284 ? 6.561 -11.946 -8.887 1.00 81.06 284 ILE A CA 1
ATOM 2139 C C . ILE A 1 284 ? 6.083 -12.488 -7.542 1.00 81.06 284 ILE A C 1
ATOM 2141 O O . ILE A 1 284 ? 5.232 -11.871 -6.913 1.00 81.06 284 ILE A O 1
ATOM 2145 N N . THR A 1 285 ? 6.649 -13.597 -7.070 1.00 82.75 285 THR A N 1
ATOM 2146 C CA . THR A 1 285 ? 6.321 -14.211 -5.783 1.00 82.75 285 THR A CA 1
ATOM 2147 C C . THR A 1 285 ? 6.680 -13.292 -4.623 1.00 82.75 285 THR A C 1
ATOM 2149 O O . THR A 1 285 ? 5.845 -13.093 -3.749 1.00 82.75 285 THR A O 1
ATOM 2152 N N . LEU A 1 286 ? 7.865 -12.676 -4.618 1.00 82.44 286 LEU A N 1
ATOM 2153 C CA . LEU A 1 286 ? 8.246 -11.679 -3.613 1.00 82.44 286 LEU A CA 1
ATOM 2154 C C . LEU A 1 286 ? 7.289 -10.484 -3.632 1.00 82.44 286 LEU A C 1
ATOM 2156 O O . LEU A 1 286 ? 6.805 -10.059 -2.585 1.00 82.44 286 LEU A O 1
ATOM 2160 N N . GLY A 1 287 ? 6.960 -9.986 -4.825 1.00 77.69 287 GLY A N 1
ATOM 2161 C CA . GLY A 1 287 ? 6.027 -8.882 -5.007 1.00 77.69 287 GLY A CA 1
ATOM 2162 C C . GLY A 1 287 ? 4.610 -9.201 -4.523 1.00 77.69 287 GLY A C 1
ATOM 2163 O O . GLY A 1 287 ? 3.959 -8.393 -3.858 1.00 77.69 287 GLY A O 1
ATOM 2164 N N . ALA A 1 288 ? 4.151 -10.415 -4.820 1.00 81.44 288 ALA A N 1
ATOM 2165 C CA . ALA A 1 288 ? 2.862 -10.929 -4.397 1.00 81.44 288 ALA A CA 1
ATOM 2166 C C . ALA A 1 288 ? 2.837 -11.234 -2.899 1.00 81.44 288 ALA A C 1
ATOM 2168 O O . ALA A 1 288 ? 1.802 -11.025 -2.293 1.00 81.44 288 ALA A O 1
ATOM 2169 N N . LEU A 1 289 ? 3.927 -11.694 -2.278 1.00 82.19 289 LEU A N 1
ATOM 2170 C CA . LEU A 1 289 ? 3.987 -12.008 -0.844 1.00 82.19 289 LEU A CA 1
ATOM 2171 C C . LEU A 1 289 ? 4.219 -10.782 0.043 1.00 82.19 289 LEU A C 1
ATOM 2173 O O . LEU A 1 289 ? 3.925 -10.860 1.234 1.00 82.19 289 LEU A O 1
ATOM 2177 N N . GLY A 1 290 ? 4.710 -9.669 -0.506 1.00 75.56 290 GLY A N 1
ATOM 2178 C CA . GLY A 1 290 ? 4.968 -8.433 0.239 1.00 75.56 290 GLY A CA 1
ATOM 2179 C C . GLY A 1 290 ? 3.798 -8.010 1.140 1.00 75.56 290 GLY A C 1
ATOM 2180 O O . GLY A 1 290 ? 3.985 -7.933 2.356 1.00 75.56 290 GLY A O 1
ATOM 2181 N N . PRO A 1 291 ? 2.570 -7.831 0.608 1.00 75.50 291 PRO A N 1
ATOM 2182 C CA . PRO A 1 291 ? 1.421 -7.460 1.435 1.00 75.50 291 PRO A CA 1
ATOM 2183 C C . PRO A 1 291 ? 1.066 -8.496 2.511 1.00 75.50 291 PRO A C 1
ATOM 2185 O O . PRO A 1 291 ? 0.686 -8.113 3.616 1.00 75.50 291 PRO A O 1
ATOM 2188 N N . TYR A 1 292 ? 1.222 -9.797 2.234 1.00 77.88 292 TYR A N 1
ATOM 2189 C CA . TYR A 1 292 ? 1.011 -10.844 3.240 1.00 77.88 292 TYR A CA 1
ATOM 2190 C C . TYR A 1 292 ? 2.051 -10.775 4.366 1.00 77.88 292 TYR A C 1
ATOM 2192 O O . TYR A 1 292 ? 1.693 -10.891 5.534 1.00 77.88 292 TYR A O 1
ATOM 2200 N N . GLN A 1 293 ? 3.328 -10.564 4.044 1.00 75.31 293 GLN A N 1
ATOM 2201 C CA . GLN A 1 293 ? 4.381 -10.428 5.054 1.00 75.31 293 GLN A CA 1
ATOM 2202 C C . GLN A 1 293 ? 4.174 -9.183 5.923 1.00 75.31 293 GLN A C 1
ATOM 2204 O O . GLN A 1 293 ? 4.362 -9.249 7.133 1.00 75.31 293 GLN A O 1
ATOM 2209 N N . GLN A 1 294 ? 3.748 -8.074 5.315 1.00 70.62 294 GLN A N 1
ATOM 2210 C CA . GLN A 1 294 ? 3.591 -6.799 6.010 1.00 70.62 294 GLN A CA 1
ATOM 2211 C C . GLN A 1 294 ? 2.296 -6.702 6.828 1.00 70.62 294 GLN A C 1
ATOM 2213 O O . GLN A 1 294 ? 2.315 -6.185 7.938 1.00 70.62 294 GLN A O 1
ATOM 2218 N N . PHE A 1 295 ? 1.170 -7.182 6.296 1.00 69.75 295 PHE A N 1
ATOM 2219 C CA . PHE A 1 295 ? -0.153 -6.949 6.890 1.00 69.75 295 PHE A CA 1
ATOM 2220 C C . PHE A 1 295 ? -0.911 -8.231 7.248 1.00 69.75 295 PHE A C 1
ATOM 2222 O O . PHE A 1 295 ? -2.028 -8.149 7.750 1.00 69.75 295 PHE A O 1
ATOM 2229 N N . ARG A 1 296 ? -0.359 -9.415 6.943 1.00 71.75 296 ARG A N 1
ATOM 2230 C CA . ARG A 1 296 ? -1.032 -10.724 7.091 1.00 71.75 296 ARG A CA 1
ATOM 2231 C C . ARG A 1 296 ? -2.388 -10.820 6.379 1.00 71.75 296 ARG A C 1
ATOM 2233 O O . ARG A 1 296 ? -3.177 -11.717 6.661 1.00 71.75 296 ARG A O 1
ATOM 2240 N N . VAL A 1 297 ? -2.638 -9.945 5.403 1.00 70.81 297 VAL A N 1
ATOM 2241 C CA . VAL A 1 297 ? -3.816 -10.022 4.533 1.00 70.81 297 VAL A CA 1
ATOM 2242 C C . VAL A 1 297 ? -3.593 -11.047 3.428 1.00 70.81 297 VAL A C 1
ATOM 2244 O O . VAL A 1 297 ? -2.468 -11.265 2.989 1.00 70.81 297 VAL A O 1
ATOM 2247 N N . THR A 1 298 ? -4.662 -11.674 2.952 1.00 78.38 298 THR A N 1
ATOM 2248 C CA . THR A 1 298 ? -4.624 -12.562 1.782 1.00 78.38 298 THR A CA 1
ATOM 2249 C C . THR A 1 298 ? -5.571 -12.016 0.710 1.00 78.38 298 THR A C 1
ATOM 2251 O O . THR A 1 298 ? -6.518 -11.313 1.061 1.00 78.38 298 THR A O 1
ATOM 2254 N N . PRO A 1 299 ? -5.343 -12.289 -0.591 1.00 78.50 299 PRO A N 1
ATOM 2255 C CA . PRO A 1 299 ? -6.171 -11.713 -1.663 1.00 78.50 299 PRO A CA 1
ATOM 2256 C C . PRO A 1 299 ? -7.615 -12.256 -1.723 1.00 78.50 299 PRO A C 1
ATOM 2258 O O . PRO A 1 299 ? -8.354 -11.965 -2.655 1.00 78.50 299 PRO A O 1
ATOM 2261 N N . TRP A 1 300 ? -7.982 -13.123 -0.786 1.00 80.31 300 TRP A N 1
ATOM 2262 C CA . TRP A 1 300 ? -9.188 -13.931 -0.770 1.00 80.31 300 TRP A CA 1
ATOM 2263 C C . TRP A 1 300 ? -9.531 -14.197 0.694 1.00 80.31 300 TRP A C 1
ATOM 2265 O O . TRP A 1 300 ? -8.609 -14.377 1.493 1.00 80.31 300 TRP A O 1
ATOM 2275 N N . PRO A 1 301 ? -10.818 -14.234 1.070 1.00 71.44 301 PRO A N 1
ATOM 2276 C CA . PRO A 1 301 ? -11.182 -14.510 2.446 1.00 71.44 301 PRO A CA 1
ATOM 2277 C C . PRO A 1 301 ? -10.678 -15.900 2.856 1.00 71.44 301 PRO A C 1
ATOM 2279 O O . PRO A 1 301 ? -10.939 -16.892 2.175 1.00 71.44 301 PRO A O 1
ATOM 2282 N N . ARG A 1 302 ? -9.942 -15.978 3.966 1.00 72.38 302 ARG A N 1
ATOM 2283 C CA . ARG A 1 302 ? -9.472 -17.233 4.564 1.00 72.38 302 ARG A CA 1
ATOM 2284 C C . ARG A 1 302 ? -9.772 -17.240 6.048 1.00 72.38 302 ARG A C 1
ATOM 2286 O O . ARG A 1 302 ? -9.615 -16.213 6.697 1.00 72.38 302 ARG A O 1
ATOM 2293 N N . GLY A 1 303 ? -10.117 -18.410 6.570 1.00 72.44 303 GLY A N 1
ATOM 2294 C CA . GLY A 1 303 ? -10.419 -18.602 7.984 1.00 72.44 303 GLY A CA 1
ATOM 2295 C C . GLY A 1 303 ? -11.800 -19.203 8.205 1.00 72.44 303 GLY A C 1
ATOM 2296 O O . GLY A 1 303 ? -12.586 -19.344 7.265 1.00 72.44 303 GLY A O 1
ATOM 2297 N N . GLU A 1 304 ? -12.071 -19.552 9.456 1.00 75.38 304 GLU A N 1
ATOM 2298 C CA . GLU A 1 304 ? -13.392 -19.983 9.897 1.00 75.38 304 GLU A CA 1
ATOM 2299 C C . GLU A 1 304 ? -14.320 -18.767 9.889 1.00 75.38 304 GLU A C 1
ATOM 2301 O O . GLU A 1 304 ? -14.013 -17.726 10.479 1.00 75.38 304 GLU A O 1
ATOM 2306 N N . VAL A 1 305 ? -15.446 -18.889 9.187 1.00 71.56 305 VAL A N 1
ATOM 2307 C CA . VAL A 1 305 ? -16.548 -17.940 9.335 1.00 71.56 305 VAL A CA 1
ATOM 2308 C C . VAL A 1 305 ? -17.361 -18.416 10.515 1.00 71.56 305 VAL A C 1
ATOM 2310 O O . VAL A 1 305 ? -17.907 -19.519 10.474 1.00 71.56 305 VAL A O 1
ATOM 2313 N N . VAL A 1 306 ? -17.462 -17.587 11.547 1.00 65.62 306 VAL A N 1
ATOM 2314 C CA . VAL A 1 306 ? -18.461 -17.830 12.580 1.00 65.62 306 VAL A CA 1
ATOM 2315 C C . VAL A 1 306 ? -19.820 -17.521 11.968 1.00 65.62 306 VAL A C 1
ATOM 2317 O O . VAL A 1 306 ? -20.172 -16.365 11.726 1.00 65.62 306 VAL A O 1
ATOM 2320 N N . GLN A 1 307 ? -20.534 -18.590 11.622 1.00 57.97 307 GLN A N 1
ATOM 2321 C CA . GLN A 1 307 ? -21.965 -18.547 11.372 1.00 57.97 307 GLN A CA 1
ATOM 2322 C C . GLN A 1 307 ? -22.609 -18.399 12.746 1.00 57.97 307 GLN A C 1
ATOM 2324 O O . GLN A 1 307 ? -22.440 -19.270 13.597 1.00 57.97 307 GLN A O 1
ATOM 2329 N N . VAL A 1 308 ? -23.261 -17.271 13.000 1.00 54.59 308 VAL A N 1
ATOM 2330 C CA . VAL A 1 308 ? -24.070 -17.122 14.209 1.00 54.59 308 VAL A CA 1
ATOM 2331 C C . VAL A 1 308 ? -25.470 -17.600 13.835 1.00 54.59 308 VAL A C 1
ATOM 2333 O O . VAL A 1 308 ? -26.020 -17.132 12.844 1.00 54.59 308 VAL A O 1
ATOM 2336 N N . GLU A 1 309 ? -26.014 -18.561 14.588 1.00 47.91 309 GLU A N 1
ATOM 2337 C CA . GLU A 1 309 ? -27.361 -19.143 14.392 1.00 47.91 309 GLU A CA 1
ATOM 2338 C C . GLU A 1 309 ? -28.506 -18.141 14.629 1.00 47.91 309 GLU A C 1
ATOM 2340 O O . GLU 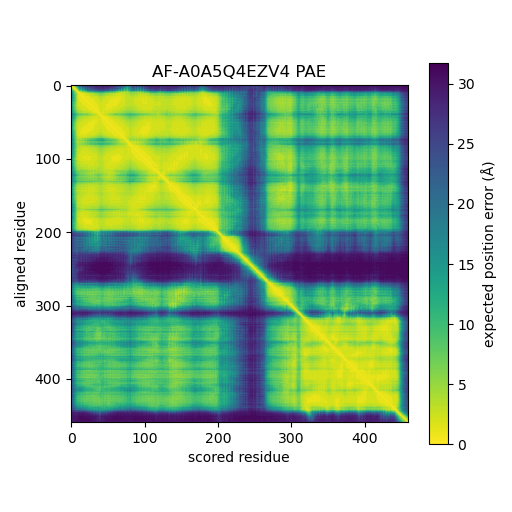A 1 309 ? -29.675 -18.491 14.509 1.00 47.91 309 GLU A O 1
ATOM 2345 N N . ASP A 1 310 ? -28.179 -16.898 14.965 1.00 48.38 310 ASP A N 1
ATOM 2346 C CA . ASP A 1 310 ? -29.094 -15.906 15.498 1.00 48.38 310 ASP A CA 1
ATOM 2347 C C . ASP A 1 310 ? -28.821 -14.565 14.804 1.00 48.38 310 ASP A C 1
ATOM 2349 O O . ASP A 1 310 ? -27.660 -14.169 14.654 1.00 48.38 310 ASP A O 1
ATOM 2353 N N . ASP A 1 311 ? -29.879 -13.855 14.403 1.00 47.56 311 ASP A N 1
ATOM 2354 C CA . ASP A 1 311 ? -29.867 -12.578 13.663 1.00 47.56 311 ASP A CA 1
ATOM 2355 C C . ASP A 1 311 ? -29.272 -11.399 14.470 1.00 47.56 311 ASP A C 1
ATOM 2357 O O . ASP A 1 311 ? -29.555 -10.222 14.214 1.00 47.56 311 ASP A O 1
ATOM 2361 N N . ARG A 1 312 ? -28.432 -11.684 15.473 1.00 49.25 312 ARG A N 1
ATOM 2362 C CA . ARG A 1 312 ? -27.823 -10.691 16.351 1.00 49.25 312 ARG A CA 1
ATOM 2363 C C . ARG A 1 312 ? -27.037 -9.685 15.533 1.00 49.25 312 ARG A C 1
ATOM 2365 O O . ARG A 1 312 ? -26.066 -9.984 14.833 1.00 49.25 312 ARG A O 1
ATOM 2372 N N . VAL A 1 313 ? -27.458 -8.438 15.676 1.00 52.59 313 VAL A N 1
ATOM 2373 C CA . VAL A 1 313 ? -26.701 -7.285 15.223 1.00 52.59 313 VAL A CA 1
ATOM 2374 C C . VAL A 1 313 ? -25.418 -7.224 16.062 1.00 52.59 313 VAL A C 1
ATOM 2376 O O . VAL A 1 313 ? -25.436 -7.359 17.282 1.00 52.59 313 VAL A O 1
ATOM 2379 N N . TRP A 1 314 ? -24.296 -7.089 15.365 1.00 62.66 314 TRP A N 1
ATOM 2380 C CA . TRP A 1 314 ? -22.926 -6.942 15.853 1.00 62.66 314 TRP A CA 1
ATOM 2381 C C . TRP A 1 314 ? -22.835 -6.245 17.205 1.00 62.66 314 TRP A C 1
ATOM 2383 O O . TRP A 1 314 ? -23.115 -5.050 17.263 1.00 62.66 314 TRP A O 1
ATOM 2393 N N . HIS A 1 315 ? -22.439 -6.978 18.252 1.00 66.31 315 HIS A N 1
ATOM 2394 C CA . HIS A 1 315 ? -22.227 -6.435 19.601 1.00 66.31 315 HIS A CA 1
ATOM 2395 C C . HIS A 1 315 ? -23.317 -5.431 20.038 1.00 66.31 315 HIS A C 1
ATOM 2397 O O . HIS A 1 315 ? -23.029 -4.476 20.751 1.00 66.31 315 HIS A O 1
ATOM 2403 N N . ALA A 1 316 ? -24.565 -5.616 19.577 1.00 61.97 316 ALA A N 1
ATOM 2404 C CA . ALA A 1 316 ? -25.639 -4.644 19.783 1.00 61.97 316 ALA A CA 1
ATOM 2405 C C . ALA A 1 316 ? -26.051 -4.546 21.252 1.00 61.97 316 ALA A C 1
ATOM 2407 O O . ALA A 1 316 ? -26.644 -3.556 21.668 1.00 61.97 316 ALA A O 1
ATOM 2408 N N . GLU A 1 317 ? -25.707 -5.567 22.033 1.00 73.94 317 GLU A N 1
ATOM 2409 C CA . GLU A 1 317 ? -25.888 -5.592 23.468 1.00 73.94 317 GLU A CA 1
ATOM 2410 C C . GLU A 1 317 ? -24.543 -5.413 24.176 1.00 73.94 317 GLU A C 1
ATOM 2412 O O . GLU A 1 317 ? -23.595 -6.183 23.975 1.00 73.94 317 GLU A O 1
ATOM 2417 N N . VAL A 1 318 ? -24.489 -4.397 25.035 1.00 81.94 318 VAL A N 1
ATOM 2418 C CA . VAL A 1 318 ? -23.376 -4.126 25.944 1.00 81.94 318 VAL A CA 1
ATOM 2419 C C . VAL A 1 318 ? -23.263 -5.264 26.953 1.00 81.94 318 VAL A C 1
ATOM 2421 O O . VAL A 1 318 ? -24.150 -5.448 27.781 1.00 81.94 318 VAL A O 1
ATOM 2424 N N . GLN A 1 319 ? -22.146 -5.989 26.925 1.00 86.75 319 GLN A N 1
ATOM 2425 C CA . GLN A 1 319 ? -21.889 -7.099 27.852 1.00 86.75 319 GLN A CA 1
ATOM 2426 C C . GLN A 1 319 ? -21.155 -6.654 29.126 1.00 86.75 319 GLN A C 1
ATOM 2428 O O . GLN A 1 319 ? -21.131 -7.376 30.119 1.00 86.75 319 GLN A O 1
ATOM 2433 N N . MET A 1 320 ? -20.537 -5.470 29.112 1.00 89.62 320 MET A N 1
ATOM 2434 C CA . MET A 1 320 ? -19.724 -4.967 30.218 1.00 89.62 320 MET A CA 1
ATOM 2435 C C . MET A 1 320 ? -19.761 -3.439 30.281 1.00 89.62 320 MET A C 1
ATOM 2437 O O . MET A 1 320 ? -19.639 -2.760 29.261 1.00 89.62 320 MET A O 1
ATOM 2441 N N . ARG A 1 321 ? -19.886 -2.898 31.498 1.00 92.06 321 ARG A N 1
ATOM 2442 C CA . ARG A 1 321 ? -19.626 -1.478 31.771 1.00 92.06 321 ARG A CA 1
ATOM 2443 C C . ARG A 1 321 ? -18.133 -1.247 31.924 1.00 92.06 321 ARG A C 1
ATOM 2445 O O . ARG A 1 321 ? -17.441 -2.069 32.517 1.00 92.06 321 ARG A O 1
ATOM 2452 N N . VAL A 1 322 ? -17.647 -0.123 31.414 1.00 93.50 322 VAL A N 1
ATOM 2453 C CA . VAL A 1 322 ? -16.224 0.219 31.446 1.00 93.50 322 VAL A CA 1
ATOM 2454 C C . VAL A 1 322 ? -15.985 1.527 32.176 1.00 93.50 322 VAL A C 1
ATOM 2456 O O . VAL A 1 322 ? -16.748 2.484 32.046 1.00 93.50 322 VAL A O 1
ATOM 2459 N N . GLN A 1 323 ? -14.868 1.593 32.889 1.00 93.75 323 GLN A N 1
ATOM 2460 C CA . GLN A 1 323 ? -14.370 2.846 33.436 1.00 93.75 323 GLN A CA 1
ATOM 2461 C C . GLN A 1 323 ? -13.505 3.565 32.408 1.00 93.75 323 GLN A C 1
ATOM 2463 O O . GLN A 1 323 ? -12.663 2.944 31.751 1.00 93.75 323 GLN A O 1
ATOM 2468 N N . VAL A 1 324 ? -13.712 4.876 32.289 1.00 93.00 324 VAL A N 1
ATOM 2469 C CA . VAL A 1 324 ? -13.012 5.736 31.331 1.00 93.00 324 VAL A CA 1
ATOM 2470 C C . VAL A 1 324 ? -12.423 6.947 32.039 1.00 93.00 324 VAL A C 1
ATOM 2472 O O . VAL A 1 324 ? -13.144 7.668 32.736 1.00 93.00 324 VAL A O 1
ATOM 2475 N N . MET A 1 325 ? -11.126 7.190 31.822 1.00 91.62 325 MET A N 1
ATOM 2476 C CA . MET A 1 325 ? -10.435 8.391 32.305 1.00 91.62 325 MET A CA 1
ATOM 2477 C C . MET A 1 325 ? -10.500 9.525 31.267 1.00 91.62 325 MET A C 1
ATOM 2479 O O . MET A 1 325 ? -10.587 9.245 30.061 1.00 91.62 325 MET A O 1
ATOM 2483 N N . PRO A 1 326 ? -10.413 10.801 31.695 1.00 91.25 326 PRO A N 1
ATOM 2484 C CA . PRO A 1 326 ? -10.198 11.938 30.797 1.00 91.25 326 PRO A CA 1
ATOM 2485 C C . PRO A 1 326 ? -8.949 11.772 29.919 1.00 91.25 326 PRO A C 1
ATOM 2487 O O . PRO A 1 326 ? -8.009 11.078 30.300 1.00 91.25 326 PRO A O 1
ATOM 2490 N N . GLU A 1 327 ? -8.935 12.411 28.745 1.00 92.38 327 GLU A N 1
ATOM 2491 C CA . GLU A 1 327 ? -7.805 12.287 27.820 1.00 92.38 327 GLU A CA 1
ATOM 2492 C C . GLU A 1 327 ? -6.556 13.030 28.317 1.00 92.38 327 GLU A C 1
ATOM 2494 O O . GLU A 1 327 ? -6.548 14.260 28.432 1.00 92.38 327 GLU A O 1
ATOM 2499 N N . SER A 1 328 ? -5.476 12.285 28.560 1.00 94.06 328 SER A N 1
ATOM 2500 C CA . SER A 1 328 ? -4.189 12.850 28.981 1.00 94.06 328 SER A CA 1
ATOM 2501 C C . SER A 1 328 ? -3.339 13.330 27.795 1.00 94.06 328 SER A C 1
ATOM 2503 O O . SER A 1 328 ? -3.578 12.982 26.637 1.00 94.06 328 SER A O 1
ATOM 2505 N N . ALA A 1 329 ? -2.303 14.133 28.068 1.00 92.75 329 ALA A N 1
ATOM 2506 C CA . ALA A 1 329 ? -1.336 14.531 27.038 1.00 92.75 329 ALA A CA 1
ATOM 2507 C C . ALA A 1 329 ? -0.592 13.325 26.443 1.00 92.75 329 ALA A C 1
ATOM 2509 O O . ALA A 1 329 ? -0.400 13.257 25.231 1.00 92.75 329 ALA A O 1
ATOM 2510 N N . PHE A 1 330 ? -0.248 12.351 27.288 1.00 93.06 330 PHE A N 1
ATOM 2511 C CA . PHE A 1 330 ? 0.357 11.096 26.856 1.00 93.06 330 PHE A CA 1
ATOM 2512 C C . PHE A 1 330 ? -0.584 10.297 25.946 1.00 93.06 330 PHE A C 1
ATOM 2514 O O . PHE A 1 330 ? -0.165 9.797 24.907 1.00 93.06 330 PHE A O 1
ATOM 2521 N N . GLU A 1 331 ? -1.880 10.240 26.265 1.00 93.12 331 GLU A N 1
ATOM 2522 C CA . GLU A 1 331 ? -2.865 9.566 25.414 1.00 93.12 331 GLU A CA 1
ATOM 2523 C C . GLU A 1 331 ? -3.025 10.231 24.045 1.00 93.12 331 GLU A C 1
ATOM 2525 O O . GLU A 1 331 ? -3.187 9.519 23.059 1.00 93.12 331 GLU A O 1
ATOM 2530 N N . ARG A 1 332 ? -2.924 11.563 23.944 1.00 90.25 332 ARG A N 1
ATOM 2531 C CA . ARG A 1 332 ? -2.910 12.244 22.637 1.00 90.25 332 ARG A CA 1
ATOM 2532 C C . ARG A 1 332 ? -1.717 11.814 21.786 1.00 90.25 332 ARG A C 1
ATOM 2534 O O . ARG A 1 332 ? -1.893 11.481 20.619 1.00 90.25 332 ARG A O 1
ATOM 2541 N N . GLN A 1 333 ? -0.531 11.727 22.383 1.00 88.75 333 GLN A N 1
ATOM 2542 C CA . GLN A 1 333 ? 0.651 11.219 21.686 1.00 88.75 333 GLN A CA 1
ATOM 2543 C C . GLN A 1 333 ? 0.456 9.760 21.238 1.00 88.75 333 GLN A C 1
ATOM 2545 O O . GLN A 1 333 ? 0.651 9.429 20.068 1.00 88.75 333 GLN A O 1
ATOM 2550 N N . VAL A 1 334 ? -0.001 8.889 22.144 1.00 90.81 334 VAL A N 1
ATOM 2551 C CA . VAL A 1 334 ? -0.290 7.479 21.833 1.00 90.81 334 VAL A CA 1
ATOM 2552 C C . VAL A 1 334 ? -1.356 7.357 20.740 1.00 90.81 334 VAL A C 1
ATOM 2554 O O . VAL A 1 334 ? -1.263 6.470 19.884 1.00 90.81 334 VAL A O 1
ATOM 2557 N N . ARG A 1 335 ? -2.351 8.254 20.718 1.00 89.62 335 ARG A N 1
ATOM 2558 C CA . ARG A 1 335 ? -3.389 8.298 19.686 1.00 89.62 335 ARG A CA 1
ATOM 2559 C C . ARG A 1 335 ? -2.779 8.516 18.298 1.00 89.62 335 ARG A C 1
ATOM 2561 O O . ARG A 1 335 ? -3.066 7.750 17.371 1.00 89.62 335 ARG A O 1
ATOM 2568 N N . ASP A 1 336 ? -1.905 9.512 18.191 1.00 82.75 336 ASP A N 1
ATOM 2569 C CA . ASP A 1 336 ? -1.274 9.936 16.940 1.00 82.75 336 ASP A CA 1
ATOM 2570 C C . ASP A 1 336 ? -0.202 8.961 16.442 1.00 82.75 336 ASP A C 1
ATOM 2572 O O . ASP A 1 336 ? -0.009 8.800 15.232 1.00 82.75 336 ASP A O 1
ATOM 2576 N N . GLU A 1 337 ? 0.496 8.276 17.343 1.00 82.69 337 GLU A N 1
ATOM 2577 C CA . GLU A 1 337 ? 1.594 7.373 16.992 1.00 82.69 337 GLU A CA 1
ATOM 2578 C C . GLU A 1 337 ? 1.122 5.929 16.781 1.00 82.69 337 GLU A C 1
ATOM 2580 O O . GLU A 1 337 ? 1.487 5.299 15.779 1.00 82.69 337 GLU A O 1
ATOM 2585 N N . LEU A 1 338 ? 0.275 5.419 17.682 1.00 87.31 338 LEU A N 1
ATOM 2586 C CA . LEU A 1 338 ? -0.026 3.991 17.804 1.00 87.31 338 LEU A CA 1
ATOM 2587 C C . LEU A 1 338 ? -1.504 3.655 17.578 1.00 87.31 338 LEU A C 1
ATOM 2589 O O . LEU A 1 338 ? -1.810 2.780 16.769 1.00 87.31 338 LEU A O 1
ATOM 2593 N N . TYR A 1 339 ? -2.446 4.363 18.203 1.00 88.31 339 TYR A N 1
ATOM 2594 C CA . TYR A 1 339 ? -3.870 4.009 18.094 1.00 88.31 339 TYR A CA 1
ATOM 2595 C C . TYR A 1 339 ? -4.433 4.159 16.671 1.00 88.31 339 TYR A C 1
ATOM 2597 O O . TYR A 1 339 ? -5.326 3.410 16.263 1.00 88.31 339 TYR A O 1
ATOM 2605 N N . LYS A 1 340 ? -3.877 5.065 15.853 1.00 82.38 340 LYS A N 1
ATOM 2606 C CA . LYS A 1 340 ? -4.221 5.177 14.421 1.00 82.38 340 LYS A CA 1
ATOM 2607 C C . LYS A 1 340 ? -4.098 3.852 13.652 1.00 82.38 340 LYS A C 1
ATOM 2609 O O . LYS A 1 340 ? -4.724 3.684 12.604 1.00 82.38 340 LYS A O 1
ATOM 2614 N N . TRP A 1 341 ? -3.305 2.901 14.151 1.00 84.12 341 TRP A N 1
ATOM 2615 C CA . TRP A 1 341 ? -3.170 1.563 13.577 1.00 84.12 341 TRP A CA 1
ATOM 2616 C C . TRP A 1 341 ? -4.346 0.642 13.917 1.00 84.12 341 TRP A C 1
ATOM 2618 O O . TRP A 1 341 ? -4.717 -0.200 13.099 1.00 84.12 341 TRP A O 1
ATOM 2628 N N . CYS A 1 342 ? -5.010 0.846 15.053 1.00 90.00 342 CYS A N 1
ATOM 2629 C CA . CYS A 1 342 ? -6.261 0.162 15.375 1.00 90.00 342 CYS A CA 1
ATOM 2630 C C . CYS A 1 342 ? -7.351 0.583 14.378 1.00 90.00 342 CYS A C 1
ATOM 2632 O O . CYS A 1 342 ? -7.965 -0.258 13.724 1.00 90.00 342 CYS A O 1
ATOM 2634 N N . THR A 1 343 ? -7.513 1.888 14.141 1.00 87.19 343 THR A N 1
ATOM 2635 C CA . THR A 1 343 ? -8.492 2.420 13.168 1.00 87.19 343 THR A CA 1
ATOM 2636 C C . THR A 1 343 ? -8.057 2.231 11.705 1.00 87.19 343 THR A C 1
ATOM 2638 O O . THR A 1 343 ? -8.868 2.373 10.769 1.00 87.19 343 THR A O 1
ATOM 2641 N N . PHE A 1 344 ? -6.785 1.857 11.480 1.00 81.88 344 PHE A N 1
ATOM 2642 C CA . PHE A 1 344 ? -6.303 1.339 10.202 1.00 81.88 344 PHE A CA 1
ATOM 2643 C C . PHE A 1 344 ? -6.993 0.025 9.857 1.00 81.88 344 PHE A C 1
ATOM 2645 O O . PHE A 1 344 ? -7.578 -0.078 8.774 1.00 81.88 344 PHE A O 1
ATOM 2652 N N . CYS A 1 345 ? -6.955 -0.920 10.795 1.00 86.56 345 CYS A N 1
ATOM 2653 C CA . CYS A 1 345 ? -7.476 -2.268 10.626 1.00 86.56 345 CYS A CA 1
ATOM 2654 C C . CYS A 1 345 ? -8.970 -2.394 10.908 1.00 86.56 345 CYS A C 1
ATOM 2656 O O . CYS A 1 345 ? -9.576 -3.292 10.339 1.00 86.56 345 CYS A O 1
ATOM 2658 N N . HIS A 1 346 ? -9.556 -1.525 11.729 1.00 91.19 346 HIS A N 1
ATOM 2659 C CA . HIS A 1 346 ? -10.914 -1.693 12.242 1.00 91.19 346 HIS A CA 1
ATOM 2660 C C . HIS A 1 346 ? -11.801 -0.465 12.003 1.00 91.19 346 HIS A C 1
ATOM 2662 O O . HIS A 1 346 ? -11.334 0.671 11.849 1.00 91.19 346 HIS A O 1
ATOM 2668 N N . THR A 1 347 ? -13.106 -0.694 11.912 1.00 88.62 347 THR A N 1
ATOM 2669 C CA . THR A 1 347 ? -14.142 0.322 12.149 1.00 88.62 347 THR A CA 1
ATOM 2670 C C . THR A 1 347 ? -14.447 0.370 13.650 1.00 88.62 347 THR A C 1
ATOM 2672 O O . THR A 1 347 ? -14.114 -0.566 14.375 1.00 88.62 347 THR A O 1
ATOM 2675 N N . VAL A 1 348 ? -15.003 1.483 14.131 1.00 90.00 348 VAL A N 1
ATOM 2676 C CA . VAL A 1 348 ? -15.289 1.703 15.569 1.00 90.00 348 VAL A CA 1
ATOM 2677 C C . VAL A 1 348 ? -16.708 2.221 15.827 1.00 90.00 348 VAL A C 1
ATOM 2679 O O . VAL A 1 348 ? -17.164 2.263 16.965 1.00 90.00 348 VAL A O 1
ATOM 2682 N N . SER A 1 349 ? -17.412 2.628 14.768 1.00 85.62 349 SER A N 1
ATOM 2683 C CA . SER A 1 349 ? -18.729 3.253 14.852 1.00 85.62 349 SER A CA 1
ATOM 2684 C C . SER A 1 349 ? -19.830 2.223 15.091 1.00 85.62 349 SER A C 1
ATOM 2686 O O . SER A 1 349 ? -19.817 1.139 14.501 1.00 85.62 349 SER A O 1
ATOM 2688 N N . ALA A 1 350 ? -20.817 2.603 15.902 1.00 84.19 350 ALA A N 1
ATOM 2689 C CA . ALA A 1 350 ? -22.014 1.808 16.147 1.00 84.19 350 ALA A CA 1
ATOM 2690 C C . ALA A 1 350 ? -22.734 1.455 14.836 1.00 84.19 350 ALA A C 1
ATOM 2692 O O . ALA A 1 350 ? -22.893 2.302 13.956 1.00 84.19 350 ALA A O 1
ATOM 2693 N N . GLY A 1 351 ? -23.159 0.197 14.702 1.00 77.44 351 GLY A N 1
ATOM 2694 C CA . GLY A 1 351 ? -23.937 -0.280 13.554 1.00 77.44 351 GLY A CA 1
ATOM 2695 C C . GLY A 1 351 ? -23.176 -0.395 12.225 1.00 77.44 351 GLY A C 1
ATOM 2696 O O . GLY A 1 351 ? -23.764 -0.836 11.239 1.00 77.44 351 GLY A O 1
ATOM 2697 N N . ASP A 1 352 ? -21.885 -0.047 12.165 1.00 80.50 352 ASP A N 1
ATOM 2698 C CA . ASP A 1 352 ? -21.089 -0.205 10.946 1.00 80.50 352 ASP A CA 1
ATOM 2699 C C . ASP A 1 352 ? -20.766 -1.688 10.700 1.00 80.50 352 ASP A C 1
ATOM 2701 O O . ASP A 1 352 ? -19.986 -2.308 11.426 1.00 80.50 352 ASP A O 1
ATOM 2705 N N . ARG A 1 353 ? -21.375 -2.257 9.657 1.00 78.25 353 ARG A N 1
ATOM 2706 C CA . ARG A 1 353 ? -21.253 -3.677 9.286 1.00 78.25 353 ARG A CA 1
ATOM 2707 C C . ARG A 1 353 ? -20.053 -3.961 8.378 1.00 78.25 353 ARG A C 1
ATOM 2709 O O . ARG A 1 353 ? -19.882 -5.092 7.924 1.00 78.25 353 ARG A O 1
ATOM 2716 N N . ARG A 1 354 ? -19.245 -2.949 8.046 1.00 77.38 354 ARG A N 1
ATOM 2717 C CA . ARG A 1 354 ? -18.096 -3.120 7.151 1.00 77.38 354 ARG A CA 1
ATOM 2718 C C . ARG A 1 354 ? -16.939 -3.791 7.874 1.00 77.38 354 ARG A C 1
ATOM 2720 O O . ARG A 1 354 ? -16.610 -3.476 9.017 1.00 77.38 354 ARG A O 1
ATOM 2727 N N . PHE A 1 355 ? -16.273 -4.679 7.149 1.00 81.38 355 PHE A N 1
ATOM 2728 C CA . PHE A 1 355 ? -15.023 -5.294 7.564 1.00 81.38 355 PHE A CA 1
ATOM 2729 C C . PHE A 1 355 ? -13.861 -4.622 6.857 1.00 81.38 355 PHE A C 1
ATOM 2731 O O . PHE A 1 355 ? -13.820 -4.597 5.630 1.00 81.38 355 PHE A O 1
ATOM 2738 N N . LYS A 1 356 ? -12.884 -4.151 7.628 1.00 82.00 356 LYS A N 1
ATOM 2739 C CA . LYS A 1 356 ? -11.580 -3.765 7.088 1.00 82.00 356 LYS A CA 1
ATOM 2740 C C . LYS A 1 356 ? -10.655 -4.989 7.166 1.00 82.00 356 LYS A C 1
ATOM 2742 O O . LYS A 1 356 ? -11.043 -6.103 6.808 1.00 82.00 356 LYS A O 1
ATOM 2747 N N . VAL A 1 357 ? -9.418 -4.802 7.628 1.00 83.56 357 VAL A N 1
ATOM 2748 C CA . VAL A 1 357 ? -8.497 -5.910 7.923 1.00 83.56 357 VAL A CA 1
ATOM 2749 C C . VAL A 1 357 ? -9.027 -6.742 9.097 1.00 83.56 357 VAL A C 1
ATOM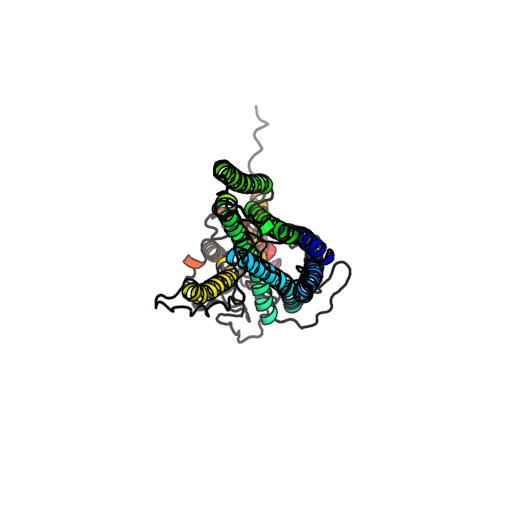 2751 O O . VAL A 1 357 ? -8.900 -7.961 9.087 1.00 83.56 357 VAL A O 1
ATOM 2754 N N . GLY A 1 358 ? -9.658 -6.088 10.072 1.00 88.31 358 GLY A N 1
ATOM 2755 C CA . GLY A 1 358 ? -10.334 -6.691 11.213 1.00 88.31 358 GLY A CA 1
ATOM 2756 C C . GLY A 1 358 ? -11.832 -6.350 11.275 1.00 88.31 358 GLY A C 1
ATOM 2757 O O . GLY A 1 358 ? -12.328 -5.558 10.462 1.00 88.31 358 GLY A O 1
ATOM 2758 N N . PRO A 1 359 ? -12.562 -6.964 12.224 1.00 89.62 359 PRO A N 1
ATOM 2759 C CA . PRO A 1 359 ? -13.970 -6.673 12.495 1.00 89.62 359 PRO A CA 1
ATOM 2760 C C . PRO A 1 359 ? -14.178 -5.286 13.120 1.00 89.62 359 PRO A C 1
ATOM 2762 O O . PRO A 1 359 ? -13.221 -4.605 13.468 1.00 89.62 359 PRO A O 1
ATOM 2765 N N . ASN A 1 360 ? -15.422 -4.847 13.266 1.00 90.25 360 ASN A N 1
ATOM 2766 C CA . ASN A 1 360 ? -15.737 -3.623 14.002 1.00 90.25 360 ASN A CA 1
ATOM 2767 C C . ASN A 1 360 ? -15.373 -3.801 15.490 1.00 90.25 360 ASN A C 1
ATOM 2769 O O . ASN A 1 360 ? -15.578 -4.884 16.034 1.00 90.25 360 ASN A O 1
ATOM 2773 N N . LEU A 1 361 ? -14.813 -2.763 16.122 1.00 93.19 361 LEU A N 1
ATOM 2774 C CA . LEU A 1 361 ? -14.455 -2.755 17.545 1.00 93.19 361 LEU A CA 1
ATOM 2775 C C . LEU A 1 361 ? -15.506 -2.097 18.453 1.00 93.19 361 LEU A C 1
ATOM 2777 O O . LEU A 1 361 ? -15.269 -1.955 19.649 1.00 93.19 361 LEU A O 1
ATOM 2781 N N . HIS A 1 362 ? -16.653 -1.689 17.916 1.00 91.31 362 HIS A N 1
ATOM 2782 C CA . HIS A 1 362 ? -17.751 -1.136 18.700 1.00 91.31 362 HIS A CA 1
ATOM 2783 C C . HIS A 1 362 ? -18.219 -2.131 19.772 1.00 91.31 362 HIS A C 1
ATOM 2785 O O . HIS A 1 362 ? -18.458 -3.299 19.468 1.00 91.31 362 HIS A O 1
ATOM 2791 N N . ALA A 1 363 ? -18.355 -1.650 21.010 1.00 91.62 363 ALA A N 1
ATOM 2792 C CA . ALA A 1 363 ? -18.859 -2.406 22.156 1.00 91.62 363 ALA A CA 1
ATOM 2793 C C . ALA A 1 363 ? -18.162 -3.764 22.424 1.00 91.62 363 ALA A C 1
ATOM 2795 O O . ALA A 1 363 ? -18.808 -4.708 22.882 1.00 91.62 363 ALA A O 1
ATOM 2796 N N . ILE A 1 364 ? -16.851 -3.882 22.154 1.00 93.25 364 ILE A N 1
ATOM 2797 C CA . ILE A 1 364 ? -16.127 -5.164 22.290 1.00 93.25 364 ILE A CA 1
ATOM 2798 C C . ILE A 1 364 ? -15.865 -5.613 23.729 1.00 93.25 364 ILE A C 1
ATOM 2800 O O . ILE A 1 364 ? -15.607 -6.793 23.949 1.00 93.25 364 ILE A O 1
ATOM 2804 N N . PHE A 1 365 ? -15.879 -4.707 24.707 1.00 94.81 365 PHE A N 1
ATOM 2805 C CA . PHE A 1 365 ? -15.571 -5.067 26.090 1.00 94.81 365 PHE A CA 1
ATOM 2806 C C . PHE A 1 365 ? -16.679 -5.970 26.653 1.00 94.81 365 PHE A C 1
ATOM 2808 O O . PHE A 1 365 ? -17.869 -5.689 26.511 1.00 94.81 365 PHE A O 1
ATOM 2815 N N . GLY A 1 366 ? -16.275 -7.083 27.259 1.00 92.81 366 GLY A N 1
ATOM 2816 C CA . GLY A 1 366 ? -17.129 -8.183 27.701 1.00 92.81 366 GLY A CA 1
ATOM 2817 C C . GLY A 1 366 ? -17.527 -9.172 26.601 1.00 92.81 366 GLY A C 1
ATOM 2818 O O . GLY A 1 366 ? -18.146 -10.187 26.904 1.00 92.81 366 GLY A O 1
ATOM 2819 N N . GLN A 1 367 ? -17.184 -8.923 25.335 1.00 92.00 367 GLN A N 1
ATOM 2820 C CA . GLN A 1 367 ? -17.578 -9.804 24.234 1.00 92.00 367 GLN A CA 1
ATOM 2821 C C . GLN A 1 367 ? -16.646 -11.011 24.125 1.00 92.00 367 GLN A C 1
ATOM 2823 O O . GLN A 1 367 ? -15.431 -10.905 24.302 1.00 92.00 367 GLN A O 1
ATOM 2828 N N . GLN A 1 368 ? -17.206 -12.158 23.750 1.00 92.06 368 GLN A N 1
ATOM 2829 C CA . GLN A 1 368 ? -16.426 -13.345 23.412 1.00 92.06 368 GLN A CA 1
ATOM 2830 C C . GLN A 1 368 ? -15.577 -13.091 22.157 1.00 92.06 368 GLN A C 1
ATOM 2832 O O . GLN A 1 368 ? -16.065 -12.573 21.146 1.00 92.06 368 GLN A O 1
ATOM 2837 N N . ALA A 1 369 ? -14.306 -13.484 22.196 1.00 91.88 369 ALA A N 1
ATOM 2838 C CA . ALA A 1 369 ? -13.392 -13.317 21.077 1.00 91.88 369 ALA A CA 1
ATOM 2839 C C . ALA A 1 369 ? -13.806 -14.154 19.861 1.00 91.88 369 ALA A C 1
ATOM 2841 O O . ALA A 1 369 ? -14.349 -15.247 19.986 1.00 91.88 369 ALA A O 1
ATOM 2842 N N . GLY A 1 370 ? -13.506 -13.661 18.658 1.00 88.88 370 GLY A N 1
ATOM 2843 C CA . GLY A 1 370 ? -13.677 -14.455 17.442 1.00 88.88 370 GLY A CA 1
ATOM 2844 C C . GLY A 1 370 ? -15.125 -14.688 17.002 1.00 88.88 370 GLY A C 1
ATOM 2845 O O . GLY A 1 370 ? -15.339 -15.589 16.207 1.00 88.88 370 GLY A O 1
ATOM 2846 N N . THR A 1 371 ? -16.105 -13.923 17.495 1.00 85.75 371 THR A N 1
ATOM 2847 C CA . THR A 1 371 ? -17.541 -14.225 17.314 1.00 85.75 371 THR A CA 1
ATOM 2848 C C . THR A 1 371 ? -18.279 -13.346 16.308 1.00 85.75 371 THR A C 1
ATOM 2850 O O . THR A 1 371 ? -19.455 -13.590 16.051 1.00 85.75 371 THR A O 1
ATOM 2853 N N . VAL A 1 372 ? -17.633 -12.334 15.716 1.00 86.12 372 VAL A N 1
ATOM 2854 C CA . VAL A 1 372 ? -18.328 -11.388 14.830 1.00 86.12 372 VAL A CA 1
ATOM 2855 C C . VAL A 1 372 ? -18.863 -12.101 13.575 1.00 86.12 372 VAL A C 1
ATOM 2857 O O . VAL A 1 372 ? -18.054 -12.591 12.773 1.00 86.12 372 VAL A O 1
ATOM 2860 N N . PRO A 1 373 ? -20.198 -12.131 13.364 1.00 79.56 373 PRO A N 1
ATOM 2861 C CA . PRO A 1 373 ? -20.803 -12.872 12.264 1.00 79.56 373 PRO A CA 1
ATOM 2862 C C . PRO A 1 373 ? -20.298 -12.386 10.908 1.00 79.56 373 PRO A C 1
ATOM 2864 O O . PRO A 1 373 ? -20.285 -11.189 10.633 1.00 79.56 373 PRO A O 1
ATOM 2867 N N . GLY A 1 374 ? -19.903 -13.313 10.034 1.00 79.50 374 GLY A N 1
ATOM 2868 C CA . GLY A 1 374 ? -19.435 -12.994 8.680 1.00 79.50 374 GLY A CA 1
ATOM 2869 C C . GLY A 1 374 ? -17.988 -12.489 8.588 1.00 79.50 374 GLY A C 1
ATOM 2870 O O . GLY A 1 374 ? -17.495 -12.277 7.476 1.00 79.50 374 GLY A O 1
ATOM 2871 N N . PHE A 1 375 ? -17.268 -12.317 9.705 1.00 84.38 375 PHE A N 1
ATOM 2872 C CA . PHE A 1 375 ? -15.815 -12.133 9.677 1.00 84.38 375 PHE A CA 1
ATOM 2873 C C . PHE A 1 375 ? -15.100 -13.485 9.568 1.00 84.38 375 PHE A C 1
ATOM 2875 O O . PHE A 1 375 ? -15.519 -14.473 10.165 1.00 84.38 375 PHE A O 1
ATOM 2882 N N . HIS A 1 376 ? -13.998 -13.521 8.815 1.00 85.06 376 HIS A N 1
ATOM 2883 C CA . HIS A 1 376 ? -13.160 -14.711 8.705 1.00 85.06 376 HIS A CA 1
ATOM 2884 C C . HIS A 1 376 ? -12.047 -14.641 9.749 1.00 85.06 376 HIS A C 1
ATOM 2886 O O . HIS A 1 376 ? -11.076 -13.901 9.580 1.00 85.06 376 HIS A O 1
ATOM 2892 N N . TYR A 1 377 ? -12.192 -15.403 10.829 1.00 88.19 377 TYR A N 1
ATOM 2893 C CA . TYR A 1 377 ? -11.177 -15.503 11.870 1.00 88.19 377 TYR A CA 1
ATOM 2894 C C . TYR A 1 377 ? -10.196 -16.635 11.564 1.00 88.19 377 TYR A C 1
ATOM 2896 O O . TYR A 1 377 ? -10.544 -17.656 10.970 1.00 88.19 377 TYR A O 1
ATOM 2904 N N . SER A 1 378 ? -8.949 -16.497 12.016 1.00 89.88 378 SER A N 1
ATOM 2905 C CA . SER A 1 378 ? -8.045 -17.648 12.106 1.00 89.88 378 SER A CA 1
ATOM 2906 C C . SER A 1 378 ? -8.657 -18.730 12.995 1.00 89.88 378 SER A C 1
ATOM 2908 O O . SER A 1 378 ? -9.223 -18.394 14.038 1.00 89.88 378 SER A O 1
ATOM 2910 N N . ALA A 1 379 ? -8.441 -20.003 12.652 1.00 89.75 379 ALA A N 1
ATOM 2911 C CA . ALA A 1 379 ? -8.874 -21.139 13.469 1.00 89.75 379 ALA A CA 1
ATOM 2912 C C . ALA A 1 379 ? -8.408 -21.026 14.932 1.00 89.75 379 ALA A C 1
ATOM 2914 O O . ALA A 1 379 ? -9.164 -21.346 15.841 1.00 89.75 379 ALA A O 1
ATOM 2915 N N . ALA A 1 380 ? -7.201 -20.494 15.170 1.00 92.31 380 ALA A N 1
ATOM 2916 C CA . ALA A 1 380 ? -6.673 -20.263 16.514 1.00 92.31 380 ALA A CA 1
ATOM 2917 C C . ALA A 1 380 ? -7.534 -19.287 17.336 1.00 92.31 380 ALA A C 1
ATOM 2919 O O . ALA A 1 380 ? -7.976 -19.633 18.426 1.00 92.31 380 ALA A O 1
ATOM 2920 N N . LEU A 1 381 ? -7.820 -18.090 16.806 1.00 92.94 381 LEU A N 1
ATOM 2921 C CA . LEU A 1 381 ? -8.628 -17.088 17.513 1.00 92.94 381 LEU A CA 1
ATOM 2922 C C . LEU A 1 381 ? -10.098 -17.509 17.661 1.00 92.94 381 LEU A C 1
ATOM 2924 O O . LEU A 1 381 ? -10.688 -17.282 18.713 1.00 92.94 381 LEU A O 1
ATOM 2928 N N . ALA A 1 382 ? -10.671 -18.164 16.647 1.00 90.19 382 ALA A N 1
ATOM 2929 C CA . ALA A 1 382 ? -12.025 -18.711 16.730 1.00 90.19 382 ALA A CA 1
ATOM 2930 C C . ALA A 1 382 ? -12.123 -19.806 17.808 1.00 90.19 382 ALA A C 1
ATOM 2932 O O . ALA A 1 382 ? -13.055 -19.815 18.612 1.00 90.19 382 ALA A O 1
ATOM 2933 N N . ARG A 1 383 ? -11.129 -20.702 17.871 1.00 90.44 383 ARG A N 1
ATOM 2934 C CA . ARG A 1 383 ? -11.019 -21.725 18.914 1.00 90.44 383 ARG A CA 1
ATOM 2935 C C . ARG A 1 383 ? -10.849 -21.111 20.302 1.00 90.44 383 ARG A C 1
ATOM 2937 O O . ARG A 1 383 ? -11.588 -21.502 21.195 1.00 90.44 383 ARG A O 1
ATOM 2944 N N . ALA A 1 384 ? -9.948 -20.142 20.469 1.00 93.75 384 ALA A N 1
ATOM 2945 C CA . ALA A 1 384 ? -9.741 -19.459 21.747 1.00 93.75 384 ALA A CA 1
ATOM 2946 C C . ALA A 1 384 ? -11.039 -18.813 22.257 1.00 93.75 384 ALA A C 1
ATOM 2948 O O . ALA A 1 384 ? -11.374 -18.939 23.431 1.00 93.75 384 ALA A O 1
ATOM 2949 N N . GLY A 1 385 ? -11.813 -18.196 21.356 1.00 91.62 385 GLY A N 1
ATOM 2950 C CA . GLY A 1 385 ? -13.164 -17.720 21.644 1.00 91.62 385 GLY A CA 1
ATOM 2951 C C . GLY A 1 385 ? -14.068 -18.824 22.189 1.00 91.62 385 GLY A C 1
ATOM 2952 O O . GLY A 1 385 ? -14.594 -18.692 23.292 1.00 91.62 385 GLY A O 1
ATOM 2953 N N . ARG A 1 386 ? -14.210 -19.941 21.460 1.00 89.38 386 ARG A N 1
ATOM 2954 C CA . ARG A 1 386 ? -15.018 -21.109 21.880 1.00 89.38 386 ARG A CA 1
ATOM 2955 C C . ARG A 1 386 ? -14.564 -21.723 23.208 1.00 89.38 386 ARG A C 1
ATOM 2957 O O . ARG A 1 386 ? -15.392 -22.259 23.933 1.00 89.38 386 ARG A O 1
ATOM 2964 N N . GLU A 1 387 ? -13.275 -21.633 23.524 1.00 92.81 387 GLU A N 1
ATOM 2965 C CA . GLU A 1 387 ? -12.680 -22.093 24.787 1.00 92.81 387 GLU A CA 1
ATOM 2966 C C . GLU A 1 387 ? -12.840 -21.083 25.941 1.00 92.81 387 GLU A C 1
ATOM 2968 O O . GLU A 1 387 ? -12.410 -21.361 27.057 1.00 92.81 387 GLU A O 1
ATOM 2973 N N . GLY A 1 388 ? -13.497 -19.941 25.706 1.00 91.94 388 GLY A N 1
ATOM 2974 C CA . GLY A 1 388 ? -13.895 -18.991 26.747 1.00 91.94 388 GLY A CA 1
ATOM 2975 C C . GLY A 1 388 ? -13.109 -17.682 26.775 1.00 91.94 388 GLY A C 1
ATOM 2976 O O . GLY A 1 388 ? -13.238 -16.932 27.739 1.00 91.94 388 GLY A O 1
ATOM 2977 N N . LEU A 1 389 ? -12.307 -17.368 25.749 1.00 95.94 389 LEU A N 1
ATOM 2978 C CA . LEU A 1 389 ? -11.650 -16.062 25.669 1.00 95.94 389 LEU A CA 1
ATOM 2979 C C . LEU A 1 389 ? -12.696 -14.944 25.522 1.00 95.94 389 LEU A C 1
ATOM 2981 O O . LEU A 1 389 ? -13.426 -14.882 24.531 1.00 95.94 389 LEU A O 1
ATOM 2985 N N . VAL A 1 390 ? -12.711 -14.034 26.493 1.00 95.38 390 VAL A N 1
ATOM 2986 C CA . VAL A 1 390 ? -13.563 -12.839 26.548 1.00 95.38 390 VAL A CA 1
ATOM 2987 C C . VAL A 1 390 ? -12.675 -11.603 26.583 1.00 95.38 390 VAL A C 1
ATOM 2989 O O . VAL A 1 390 ? -11.663 -11.605 27.277 1.00 95.38 390 VAL A O 1
ATOM 2992 N N . TRP A 1 391 ? -13.056 -10.553 25.857 1.00 96.19 391 TRP A N 1
ATOM 2993 C CA . TRP A 1 391 ? -12.334 -9.286 25.834 1.00 96.19 391 TRP A CA 1
ATOM 2994 C C . TRP A 1 391 ? -12.613 -8.456 27.087 1.00 96.19 391 TRP A C 1
ATOM 2996 O O . TRP A 1 391 ? -13.658 -7.836 27.231 1.00 96.19 391 TRP A O 1
ATOM 3006 N N . THR A 1 392 ? -11.642 -8.418 27.982 1.00 96.56 392 THR A N 1
ATOM 3007 C CA . THR A 1 392 ? -11.565 -7.569 29.176 1.00 96.56 392 THR A CA 1
ATOM 3008 C C . THR A 1 392 ? -10.376 -6.623 29.035 1.00 96.56 392 THR A C 1
ATOM 3010 O O . THR A 1 392 ? -9.608 -6.734 28.076 1.00 96.56 392 THR A O 1
ATOM 3013 N N . ASP A 1 393 ? -10.186 -5.709 29.984 1.00 96.31 393 ASP A N 1
ATOM 3014 C CA . ASP A 1 393 ? -8.985 -4.872 30.018 1.00 96.31 393 ASP A CA 1
ATOM 3015 C C . ASP A 1 393 ? -7.700 -5.714 30.030 1.00 96.31 393 ASP A C 1
ATOM 3017 O O . ASP A 1 393 ? -6.784 -5.475 29.246 1.00 96.31 393 ASP A O 1
ATOM 3021 N N . GLU A 1 394 ? -7.657 -6.759 30.853 1.00 97.38 394 GLU A N 1
ATOM 3022 C CA . GLU A 1 394 ? -6.480 -7.608 31.045 1.00 97.38 394 GLU A CA 1
ATOM 3023 C C . GLU A 1 394 ? -6.176 -8.445 29.802 1.00 97.38 394 GLU A C 1
ATOM 3025 O O . GLU A 1 394 ? -5.028 -8.541 29.365 1.00 97.38 394 GLU A O 1
ATOM 3030 N N . THR A 1 395 ? -7.203 -9.057 29.213 1.00 98.00 395 THR A N 1
ATOM 3031 C CA . THR A 1 395 ? -7.029 -9.920 28.037 1.00 98.00 395 THR A CA 1
ATOM 3032 C C . THR A 1 395 ? -6.758 -9.109 26.777 1.00 98.00 395 THR A C 1
ATOM 3034 O O . THR A 1 395 ? -5.945 -9.541 25.963 1.00 98.00 395 THR A O 1
ATOM 3037 N N . LEU A 1 396 ? -7.357 -7.921 26.617 1.00 97.62 396 LEU A N 1
ATOM 3038 C CA . LEU A 1 396 ? -7.009 -7.018 25.520 1.00 97.62 396 LEU A CA 1
ATOM 3039 C C . LEU A 1 396 ? -5.587 -6.475 25.683 1.00 97.62 396 LEU A C 1
ATOM 3041 O O . LEU A 1 396 ? -4.848 -6.489 24.701 1.00 97.62 396 LEU A O 1
ATOM 3045 N N . ALA A 1 397 ? -5.176 -6.066 26.891 1.00 97.81 397 ALA A N 1
ATOM 3046 C CA . ALA A 1 397 ? -3.801 -5.640 27.170 1.00 97.81 397 ALA A CA 1
ATOM 3047 C C . ALA A 1 397 ? -2.793 -6.746 26.819 1.00 97.81 397 ALA A C 1
ATOM 3049 O O . ALA A 1 397 ? -1.848 -6.510 26.067 1.00 97.81 397 ALA A O 1
ATOM 3050 N N . ALA A 1 398 ? -3.037 -7.977 27.280 1.00 97.62 398 ALA A N 1
ATOM 3051 C CA . ALA A 1 398 ? -2.192 -9.127 26.971 1.00 97.62 398 ALA A CA 1
ATOM 3052 C C . ALA A 1 398 ? -2.186 -9.473 25.471 1.00 97.62 398 ALA A C 1
ATOM 3054 O O . ALA A 1 398 ? -1.136 -9.802 24.917 1.00 97.62 398 ALA A O 1
ATOM 3055 N N . TYR A 1 399 ? -3.336 -9.357 24.798 1.00 97.50 399 TYR A N 1
ATOM 3056 C CA . TYR A 1 399 ? -3.442 -9.596 23.362 1.00 97.50 399 TYR A CA 1
ATOM 3057 C C . TYR A 1 399 ? -2.623 -8.583 22.560 1.00 97.50 399 TYR A C 1
ATOM 3059 O O . TYR A 1 399 ? -1.842 -8.981 21.701 1.00 97.50 399 TYR A O 1
ATOM 3067 N N . ILE A 1 400 ? -2.768 -7.278 22.824 1.00 97.06 400 ILE A N 1
ATOM 3068 C CA . ILE A 1 400 ? -2.022 -6.245 22.085 1.00 97.06 400 ILE A CA 1
ATOM 3069 C C . ILE A 1 400 ? -0.533 -6.222 22.456 1.00 97.06 400 ILE A C 1
ATOM 3071 O O . ILE A 1 400 ? 0.286 -5.780 21.646 1.00 97.06 400 ILE A O 1
ATOM 3075 N N . ALA A 1 401 ? -0.176 -6.736 23.640 1.00 97.31 401 ALA A N 1
ATOM 3076 C CA . ALA A 1 401 ? 1.210 -6.890 24.059 1.00 97.31 401 ALA A CA 1
ATOM 3077 C C . ALA A 1 401 ? 1.989 -7.817 23.134 1.00 97.31 401 ALA A C 1
ATOM 3079 O O . ALA A 1 401 ? 3.103 -7.467 22.764 1.00 97.31 401 ALA A O 1
ATOM 3080 N N . ASP A 1 402 ? 1.405 -8.956 22.747 1.00 96.44 402 ASP A N 1
ATOM 3081 C CA . ASP A 1 402 ? 1.920 -9.859 21.715 1.00 96.44 402 ASP A CA 1
ATOM 3082 C C . ASP A 1 402 ? 0.820 -10.850 21.270 1.00 96.44 402 ASP A C 1
ATOM 3084 O O . ASP A 1 402 ? 0.609 -11.882 21.922 1.00 96.44 402 ASP A O 1
ATOM 3088 N N . PRO A 1 403 ? 0.143 -10.600 20.130 1.00 95.38 403 PRO A N 1
ATOM 3089 C CA . PRO A 1 403 ? -0.939 -11.465 19.665 1.00 95.38 403 PRO A CA 1
ATOM 3090 C C . PRO A 1 403 ? -0.503 -12.903 19.378 1.00 95.38 403 PRO A C 1
ATOM 3092 O O . PRO A 1 403 ? -1.281 -13.830 19.587 1.00 95.38 403 PRO A O 1
ATOM 3095 N N . GLN A 1 404 ? 0.726 -13.106 18.884 1.00 93.12 404 GLN A N 1
ATOM 3096 C CA . GLN A 1 404 ? 1.221 -14.440 18.526 1.00 93.12 404 GLN A CA 1
ATOM 3097 C C . GLN A 1 404 ? 1.573 -15.254 19.763 1.00 93.12 404 GLN A C 1
ATOM 3099 O O . GLN A 1 404 ? 1.381 -16.467 19.772 1.00 93.12 404 GLN A O 1
ATOM 3104 N N . ARG A 1 405 ? 2.077 -14.598 20.809 1.00 95.94 405 ARG A N 1
ATOM 3105 C CA . ARG A 1 405 ? 2.318 -15.253 22.093 1.00 95.94 405 ARG A CA 1
ATOM 3106 C C . ARG A 1 405 ? 1.016 -15.551 22.826 1.00 95.94 405 ARG A C 1
ATOM 3108 O O . ARG A 1 405 ? 0.910 -16.609 23.438 1.00 95.94 405 ARG A O 1
ATOM 3115 N N . PHE A 1 406 ? 0.051 -14.635 22.774 1.00 97.06 406 PHE A N 1
ATOM 3116 C CA . PHE A 1 406 ? -1.208 -14.771 23.500 1.00 97.06 406 PHE A CA 1
ATOM 3117 C C . PHE A 1 406 ? -2.176 -15.761 22.827 1.00 97.06 406 PHE A C 1
ATOM 3119 O O . PHE A 1 406 ? -2.748 -16.608 23.506 1.00 97.06 406 PHE A O 1
ATOM 3126 N N . VAL A 1 407 ? -2.308 -15.729 21.493 1.00 96.50 407 VAL A N 1
ATOM 3127 C CA . VAL A 1 407 ? -3.066 -16.721 20.704 1.00 96.50 407 VAL A CA 1
ATOM 3128 C C . VAL A 1 407 ? -2.195 -17.242 19.550 1.00 96.50 407 VAL A C 1
ATOM 3130 O O . VAL A 1 407 ? -2.249 -16.711 18.433 1.00 96.50 407 VAL A O 1
ATOM 3133 N N . PRO A 1 408 ? -1.393 -18.301 19.775 1.00 95.00 408 PRO A N 1
ATOM 3134 C CA . PRO A 1 408 ? -0.516 -18.863 18.751 1.00 95.00 408 PRO A CA 1
ATOM 3135 C C . PRO A 1 408 ? -1.261 -19.271 17.478 1.00 95.00 408 PRO A C 1
ATOM 3137 O O . PRO A 1 408 ? -2.212 -20.050 17.513 1.00 95.00 408 PRO A O 1
ATOM 3140 N N . GLY A 1 409 ? -0.814 -18.748 16.333 1.00 89.62 409 GLY A N 1
ATOM 3141 C CA . GLY A 1 409 ? -1.448 -18.999 15.036 1.00 89.62 409 GLY A CA 1
ATOM 3142 C C . GLY A 1 409 ? -2.618 -18.067 14.705 1.00 89.62 409 GLY A C 1
ATOM 3143 O O . GLY A 1 409 ? -3.285 -18.277 13.687 1.00 89.62 409 GLY A O 1
ATOM 3144 N N . THR A 1 410 ? -2.875 -17.030 15.516 1.00 91.44 410 THR A N 1
ATOM 3145 C CA . THR A 1 410 ? -3.810 -15.962 15.136 1.00 91.44 410 THR A CA 1
ATOM 3146 C C . THR A 1 410 ? -3.336 -15.253 13.867 1.00 91.44 410 THR A C 1
ATOM 3148 O O . THR A 1 410 ? -2.148 -14.989 13.690 1.00 91.44 410 THR A O 1
ATOM 3151 N N . SER A 1 411 ? -4.256 -14.914 12.965 1.00 87.44 411 SER A N 1
ATOM 3152 C CA . SER A 1 411 ? -3.954 -14.047 11.815 1.00 87.44 411 SER A CA 1
ATOM 3153 C C . SER A 1 411 ? -4.146 -12.562 12.133 1.00 87.44 411 SER A C 1
ATOM 3155 O O . SER A 1 411 ? -3.775 -11.711 11.328 1.00 87.44 411 SER A O 1
ATOM 3157 N N . MET A 1 412 ? -4.734 -12.241 13.289 1.00 90.12 412 MET A N 1
ATOM 3158 C CA . MET A 1 412 ? -5.020 -10.873 13.709 1.00 90.12 412 MET A CA 1
ATOM 3159 C C . MET A 1 412 ? -3.824 -10.301 14.475 1.00 90.12 412 MET A C 1
ATOM 3161 O O . MET A 1 412 ? -3.604 -10.619 15.640 1.00 90.12 412 MET A O 1
ATOM 3165 N N . ILE A 1 413 ? -3.041 -9.465 13.795 1.00 89.62 413 ILE A N 1
ATOM 3166 C CA . ILE A 1 413 ? -1.836 -8.822 14.332 1.00 89.62 413 ILE A CA 1
ATOM 3167 C C . ILE A 1 413 ? -2.096 -7.367 14.740 1.00 89.62 413 ILE A C 1
ATOM 3169 O O . ILE A 1 413 ? -3.029 -6.733 14.247 1.00 89.62 413 ILE A O 1
ATOM 3173 N N . VAL A 1 414 ? -1.206 -6.807 15.560 1.00 87.94 414 VAL A N 1
ATOM 3174 C CA . VAL A 1 414 ? -1.083 -5.353 15.721 1.00 87.94 414 VAL A CA 1
ATOM 3175 C C . VAL A 1 414 ? -0.156 -4.831 14.620 1.00 87.94 414 VAL A C 1
ATOM 3177 O O . VAL A 1 414 ? 1.010 -5.211 14.555 1.00 87.94 414 VAL A O 1
ATOM 3180 N N . SER A 1 415 ? -0.667 -3.978 13.725 1.00 81.06 415 SER A N 1
ATOM 3181 C CA . SER A 1 415 ? 0.076 -3.544 12.523 1.00 81.06 415 SER A CA 1
ATOM 3182 C C . SER A 1 415 ? 1.321 -2.698 12.822 1.00 81.06 415 SER A C 1
ATOM 3184 O O . SER A 1 415 ? 2.250 -2.692 12.021 1.00 81.06 415 SER A O 1
ATOM 3186 N N . SER A 1 416 ? 1.363 -2.005 13.964 1.00 81.19 416 SER A N 1
ATOM 3187 C CA . SER A 1 416 ? 2.555 -1.292 14.451 1.00 81.19 416 SER A CA 1
ATOM 3188 C C . SER A 1 416 ? 3.587 -2.206 15.121 1.00 81.19 416 SER A C 1
ATOM 3190 O O . SER A 1 416 ? 4.650 -1.732 15.508 1.00 81.19 416 SER A O 1
ATOM 3192 N N . GLY A 1 417 ? 3.283 -3.498 15.261 1.00 86.00 417 GLY A N 1
ATOM 3193 C CA . GLY A 1 417 ? 4.043 -4.450 16.064 1.00 86.00 417 GLY A CA 1
ATOM 3194 C C . GLY A 1 417 ? 3.498 -4.611 17.494 1.00 86.00 417 GLY A C 1
ATOM 3195 O O . GLY A 1 417 ? 2.575 -3.891 17.879 1.00 86.00 417 GLY A O 1
ATOM 3196 N N . PRO A 1 418 ? 4.043 -5.579 18.260 1.00 90.50 418 PRO A N 1
ATOM 3197 C CA . PRO A 1 418 ? 3.710 -5.820 19.671 1.00 90.50 418 PRO A CA 1
ATOM 3198 C C . PRO A 1 418 ? 3.845 -4.553 20.536 1.00 90.50 418 PRO A C 1
ATOM 3200 O O . PRO A 1 418 ? 4.778 -3.775 20.333 1.00 90.50 418 PRO A O 1
ATOM 3203 N N . ILE A 1 419 ? 2.947 -4.351 21.508 1.00 94.94 419 ILE A N 1
ATOM 3204 C CA . ILE A 1 419 ? 2.932 -3.174 22.401 1.00 94.94 419 ILE A CA 1
ATOM 3205 C C . ILE A 1 419 ? 3.225 -3.628 23.839 1.00 94.94 419 ILE A C 1
ATOM 3207 O O . ILE A 1 419 ? 2.297 -3.790 24.624 1.00 94.94 419 ILE A O 1
ATOM 3211 N N . PRO A 1 420 ? 4.488 -3.884 24.222 1.00 94.75 420 PRO A N 1
ATOM 3212 C CA . PRO A 1 420 ? 4.806 -4.488 25.519 1.00 94.75 420 PRO A CA 1
ATOM 3213 C C . PRO A 1 420 ? 4.713 -3.518 26.706 1.00 94.75 420 PRO A C 1
ATOM 3215 O O . PRO A 1 420 ? 4.641 -3.980 27.840 1.00 94.75 420 PRO A O 1
ATOM 3218 N N . ASP A 1 421 ? 4.736 -2.203 26.465 1.00 96.56 421 ASP A N 1
ATOM 3219 C CA . ASP A 1 421 ? 4.696 -1.181 27.516 1.00 96.56 421 ASP A CA 1
ATOM 3220 C C . ASP A 1 421 ? 3.287 -1.080 28.142 1.00 96.56 421 ASP A C 1
ATOM 3222 O O . ASP A 1 421 ? 2.343 -0.687 27.444 1.00 96.56 421 ASP A O 1
ATOM 3226 N N . PRO A 1 422 ? 3.123 -1.377 29.447 1.00 97.06 422 PRO A N 1
ATOM 3227 C CA . PRO A 1 422 ? 1.829 -1.311 30.124 1.00 97.06 422 PRO A CA 1
ATOM 3228 C C . PRO A 1 422 ? 1.187 0.081 30.126 1.00 97.06 422 PRO A C 1
ATOM 3230 O O . PRO A 1 422 ? -0.037 0.183 30.069 1.00 97.06 422 PRO A O 1
ATOM 3233 N N . ALA A 1 423 ? 1.978 1.158 30.167 1.00 96.69 423 ALA A N 1
ATOM 3234 C CA . ALA A 1 423 ? 1.440 2.518 30.143 1.00 96.69 423 ALA A CA 1
ATOM 3235 C C . ALA A 1 423 ? 0.805 2.826 28.781 1.00 96.69 423 ALA A C 1
ATOM 3237 O O . ALA A 1 423 ? -0.291 3.384 28.704 1.00 96.69 423 ALA A O 1
ATOM 3238 N N . VAL A 1 424 ? 1.459 2.395 27.699 1.00 96.44 424 VAL A N 1
ATOM 3239 C CA . VAL A 1 424 ? 0.933 2.522 26.334 1.00 96.44 424 VAL A CA 1
ATOM 3240 C C . VAL A 1 424 ? -0.299 1.636 26.137 1.00 96.44 424 VAL A C 1
ATOM 3242 O O . VAL A 1 424 ? -1.275 2.082 25.534 1.00 96.44 424 VAL A O 1
ATOM 3245 N N . GLN A 1 425 ? -0.293 0.405 26.663 1.00 97.44 425 GLN A N 1
ATOM 3246 C CA . GLN A 1 425 ? -1.466 -0.477 26.635 1.00 97.44 425 GLN A CA 1
ATOM 3247 C C . GLN A 1 425 ? -2.663 0.185 27.323 1.00 97.44 425 GLN A C 1
ATOM 3249 O O . GLN A 1 425 ? -3.729 0.288 26.721 1.00 97.44 425 GLN A O 1
ATOM 3254 N N . ALA A 1 426 ? -2.479 0.695 28.545 1.00 97.44 426 ALA A N 1
ATOM 3255 C CA . ALA A 1 426 ? -3.530 1.372 29.299 1.00 97.44 426 ALA A CA 1
ATOM 3256 C C . ALA A 1 426 ? -4.081 2.596 28.548 1.00 97.44 426 ALA A C 1
ATOM 3258 O O . ALA A 1 426 ? -5.299 2.758 28.448 1.00 97.44 426 ALA A O 1
ATOM 3259 N N . ALA A 1 427 ? -3.200 3.406 27.950 1.00 97.50 427 ALA A N 1
ATOM 3260 C CA . ALA A 1 427 ? -3.591 4.532 27.106 1.00 97.50 427 ALA A CA 1
ATOM 3261 C C . ALA A 1 427 ? -4.440 4.075 25.905 1.00 97.50 427 ALA A C 1
ATOM 3263 O O . ALA A 1 427 ? -5.523 4.611 25.676 1.00 97.50 427 ALA A O 1
ATOM 3264 N N . ILE A 1 428 ? -4.000 3.048 25.168 1.00 96.94 428 ILE A N 1
ATOM 3265 C CA . ILE A 1 428 ? -4.742 2.491 24.026 1.00 96.94 428 ILE A CA 1
ATOM 3266 C C . ILE A 1 428 ? -6.112 1.967 24.449 1.00 96.94 428 ILE A C 1
ATOM 3268 O O . ILE A 1 428 ? -7.092 2.243 23.762 1.00 96.94 428 ILE A O 1
ATOM 3272 N N . LEU A 1 429 ? -6.203 1.239 25.563 1.00 97.25 429 LEU A N 1
ATOM 3273 C CA . LEU A 1 429 ? -7.475 0.705 26.049 1.00 97.25 429 LEU A CA 1
ATOM 3274 C C . LEU A 1 429 ? -8.431 1.818 26.478 1.00 97.25 429 LEU A C 1
ATOM 3276 O O . LEU A 1 429 ? -9.614 1.759 26.150 1.00 97.25 429 LEU A O 1
ATOM 3280 N 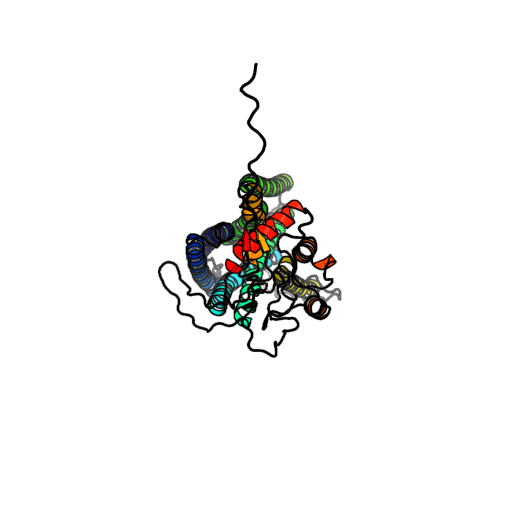N . ASN A 1 430 ? -7.942 2.864 27.144 1.00 97.50 430 ASN A N 1
ATOM 3281 C CA . ASN A 1 430 ? -8.780 3.991 27.546 1.00 97.50 430 ASN A CA 1
ATOM 3282 C C . ASN A 1 430 ? -9.285 4.802 26.335 1.00 97.50 430 ASN A C 1
ATOM 3284 O O . ASN A 1 430 ? -10.463 5.158 26.270 1.00 97.50 430 ASN A O 1
ATOM 3288 N N . ILE A 1 431 ? -8.429 5.024 25.331 1.00 96.00 431 ILE A N 1
ATOM 3289 C CA . ILE A 1 431 ? -8.821 5.599 24.034 1.00 96.00 431 ILE A CA 1
ATOM 3290 C C . ILE A 1 431 ? -9.864 4.703 23.349 1.00 96.00 431 ILE A C 1
ATOM 3292 O O . ILE A 1 431 ? -10.909 5.195 22.924 1.00 96.00 431 ILE A O 1
ATOM 3296 N N . LEU A 1 432 ? -9.623 3.390 23.291 1.00 95.94 432 LEU A N 1
ATOM 3297 C CA . LEU A 1 432 ? -10.531 2.428 22.673 1.00 95.94 432 LEU A CA 1
ATOM 3298 C C . LEU A 1 432 ? -11.911 2.471 23.326 1.00 95.94 432 LEU A C 1
ATOM 3300 O O . LEU A 1 432 ? -12.910 2.561 22.618 1.00 95.94 432 LEU A O 1
ATOM 3304 N N . LYS A 1 433 ? -11.982 2.473 24.661 1.00 95.69 433 LYS A N 1
ATOM 3305 C CA . LYS A 1 433 ? -13.241 2.600 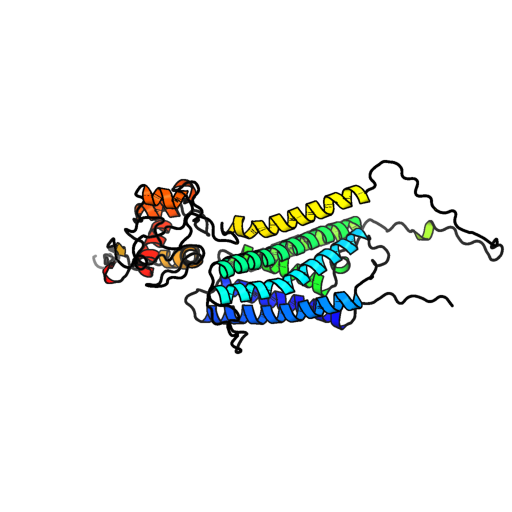25.405 1.00 95.69 433 LYS A CA 1
ATOM 3306 C C . LYS A 1 433 ? -13.991 3.878 25.040 1.00 95.69 433 LYS A C 1
ATOM 3308 O O . LYS A 1 433 ? -15.179 3.802 24.743 1.00 95.69 433 LYS A O 1
ATOM 3313 N N . ARG A 1 434 ? -13.311 5.032 25.007 1.00 93.81 434 ARG A N 1
ATOM 3314 C CA . ARG A 1 434 ? -13.924 6.318 24.616 1.00 93.81 434 ARG A CA 1
ATOM 3315 C C . ARG A 1 434 ? -14.505 6.296 23.209 1.00 93.81 434 ARG A C 1
ATOM 3317 O O . ARG A 1 434 ? -15.559 6.882 22.986 1.00 93.81 434 ARG A O 1
ATOM 3324 N N . ASP A 1 435 ? -13.812 5.643 22.285 1.00 92.44 435 ASP A N 1
ATOM 3325 C CA . ASP A 1 435 ? -14.163 5.664 20.869 1.00 92.44 435 ASP A CA 1
ATOM 3326 C C . ASP A 1 435 ? -15.193 4.582 20.489 1.00 92.44 435 ASP A C 1
ATOM 3328 O O . ASP A 1 435 ? -15.848 4.705 19.454 1.00 92.44 435 ASP A O 1
ATOM 3332 N N . THR A 1 436 ? -15.323 3.511 21.285 1.00 92.31 436 THR A N 1
ATOM 3333 C CA . THR A 1 436 ? -16.099 2.313 20.906 1.00 92.31 436 THR A CA 1
ATOM 3334 C C . THR A 1 436 ? -17.236 1.944 21.843 1.00 92.31 436 THR A C 1
ATOM 3336 O O . THR A 1 436 ? -18.146 1.245 21.400 1.00 92.31 436 THR A O 1
ATOM 3339 N N . MET A 1 437 ? -17.215 2.358 23.111 1.00 92.69 437 MET A N 1
ATOM 3340 C CA . MET A 1 437 ? -18.265 1.981 24.057 1.00 92.69 437 MET A CA 1
ATOM 3341 C C . MET A 1 437 ? -19.425 2.976 23.996 1.00 92.69 437 MET A C 1
ATOM 3343 O O . MET A 1 437 ? -19.193 4.185 23.910 1.00 92.69 437 MET A O 1
ATOM 3347 N N . PRO A 1 438 ? -20.681 2.502 24.033 1.00 90.50 438 PRO A N 1
ATOM 3348 C CA . PRO A 1 438 ? -21.823 3.399 24.022 1.00 90.50 438 PRO A CA 1
ATOM 3349 C C . PRO A 1 438 ? -21.893 4.198 25.339 1.00 90.50 438 PRO A C 1
ATOM 3351 O O . PRO A 1 438 ? -21.465 3.694 26.384 1.00 90.50 438 PRO A O 1
ATOM 3354 N N . PRO A 1 439 ? -22.400 5.446 25.323 1.00 89.19 439 PRO A N 1
ATOM 3355 C CA . PRO A 1 439 ? -22.356 6.340 26.482 1.00 89.19 439 PRO A CA 1
ATOM 3356 C C . PRO A 1 439 ? -22.956 5.756 27.767 1.00 89.19 439 PRO A C 1
ATOM 3358 O O . PRO A 1 439 ? -22.437 6.009 28.851 1.00 89.19 439 PRO A O 1
ATOM 3361 N N . GLU A 1 440 ? -24.016 4.958 27.653 1.00 88.62 440 GLU A N 1
ATOM 3362 C CA . GLU A 1 440 ? -24.696 4.277 28.759 1.00 88.62 440 GLU A CA 1
ATOM 3363 C C . GLU A 1 440 ? -23.856 3.177 29.432 1.00 88.62 440 GLU A C 1
ATOM 3365 O O . GLU A 1 440 ? -24.140 2.794 30.567 1.00 88.62 440 GLU A O 1
ATOM 3370 N N . ALA A 1 441 ? -22.812 2.688 28.758 1.00 89.00 441 ALA A N 1
ATOM 3371 C CA . ALA A 1 441 ? -21.881 1.688 29.274 1.00 89.00 441 ALA A CA 1
ATOM 3372 C C . ALA A 1 441 ? -20.640 2.304 29.942 1.00 89.00 441 ALA A C 1
ATOM 3374 O O . ALA A 1 441 ? -19.815 1.567 30.485 1.00 89.00 441 ALA A O 1
ATOM 3375 N N . ILE A 1 442 ? -20.474 3.630 29.874 1.00 91.06 442 ILE A N 1
ATOM 3376 C CA . ILE A 1 442 ? -19.281 4.331 30.352 1.00 91.06 442 ILE A CA 1
ATOM 3377 C C . ILE A 1 442 ? -19.507 4.902 31.754 1.00 91.06 442 ILE A C 1
ATOM 3379 O O . ILE A 1 442 ? -20.320 5.802 31.966 1.00 91.06 442 ILE A O 1
ATOM 3383 N N . GLU A 1 443 ? -18.678 4.464 32.693 1.00 89.44 443 GLU A N 1
ATOM 3384 C CA . GLU A 1 443 ? -18.535 5.060 34.017 1.00 89.44 443 GLU A CA 1
ATOM 3385 C C . GLU A 1 443 ? -17.346 6.031 34.005 1.00 89.44 443 GLU A C 1
ATOM 3387 O O . GLU A 1 443 ? -16.178 5.638 33.968 1.00 89.44 443 GLU A O 1
ATOM 3392 N N . ARG A 1 444 ? -17.636 7.338 33.981 1.00 82.12 444 ARG A N 1
ATOM 3393 C CA . ARG A 1 444 ? -16.592 8.374 33.973 1.00 82.12 444 ARG A CA 1
ATOM 3394 C C . ARG A 1 444 ? -16.049 8.565 35.381 1.00 82.12 444 ARG A C 1
ATOM 3396 O O . ARG A 1 444 ? -16.757 9.072 36.251 1.00 82.12 444 ARG A O 1
ATOM 3403 N N . VAL A 1 445 ? -14.782 8.231 35.586 1.00 76.88 445 VAL A N 1
ATOM 3404 C CA . VAL A 1 445 ? -14.099 8.534 36.847 1.00 76.88 445 VAL A CA 1
ATOM 3405 C C . VAL A 1 445 ? -13.589 9.971 36.770 1.00 76.88 445 VAL A C 1
ATOM 3407 O O . VAL A 1 445 ? -12.898 10.351 35.824 1.00 76.88 445 VAL A O 1
ATOM 3410 N N . ARG A 1 446 ? -13.966 10.805 37.745 1.00 64.38 446 ARG A N 1
ATOM 3411 C CA . ARG A 1 446 ? -13.387 12.148 37.891 1.00 64.38 446 ARG A CA 1
ATOM 3412 C C . ARG A 1 446 ? -11.958 11.985 38.406 1.00 64.38 446 ARG A C 1
ATOM 3414 O O . ARG A 1 446 ? -11.766 11.334 39.429 1.00 64.38 446 ARG A O 1
ATOM 3421 N N . GLN A 1 447 ? -10.975 12.574 37.724 1.00 52.78 447 GLN A N 1
ATOM 3422 C CA . GLN A 1 447 ? -9.641 12.733 38.305 1.00 52.78 447 GLN A CA 1
ATOM 3423 C C . GLN A 1 447 ? -9.772 13.543 39.601 1.00 52.78 447 GLN A C 1
ATOM 3425 O O . GLN A 1 447 ? -10.460 14.566 39.624 1.00 52.78 447 GLN A O 1
ATOM 3430 N N . ALA A 1 448 ? -9.151 13.065 40.681 1.00 48.19 448 ALA A N 1
ATOM 3431 C CA . ALA A 1 448 ? -8.942 13.894 41.860 1.00 48.19 448 ALA A CA 1
ATOM 3432 C C . ALA A 1 448 ? -8.092 15.110 41.442 1.00 48.19 448 ALA A C 1
ATOM 3434 O O . ALA A 1 448 ? -7.206 14.936 40.603 1.00 48.19 448 ALA A O 1
ATOM 3435 N N . PRO A 1 449 ? -8.354 16.322 41.965 1.00 43.09 449 PRO A N 1
ATOM 3436 C CA . PRO A 1 449 ? -7.469 17.456 41.733 1.00 43.09 449 PRO A CA 1
ATOM 3437 C C . PRO A 1 449 ? -6.052 17.062 42.148 1.00 43.09 449 PRO A C 1
ATOM 3439 O O . PRO A 1 449 ? -5.881 16.488 43.227 1.00 43.09 449 PRO A O 1
ATOM 3442 N N . ASP A 1 450 ? -5.066 17.340 41.298 1.00 41.03 450 ASP A N 1
ATOM 3443 C CA . ASP A 1 450 ? -3.660 17.160 41.643 1.00 41.03 450 ASP A CA 1
ATOM 3444 C C . ASP A 1 450 ? -3.392 17.892 42.964 1.00 41.03 450 ASP A C 1
ATOM 3446 O O . ASP A 1 450 ? -3.541 19.110 43.069 1.00 41.03 450 ASP A O 1
ATOM 3450 N N . ALA A 1 451 ? -3.045 17.137 44.005 1.00 43.28 451 ALA A N 1
ATOM 3451 C CA . ALA A 1 451 ? -2.614 17.684 45.281 1.00 43.28 451 ALA A CA 1
ATOM 3452 C C . ALA A 1 451 ? -1.185 18.223 45.127 1.00 43.28 451 ALA A C 1
ATOM 3454 O O . ALA A 1 451 ? -0.231 17.606 45.592 1.00 43.28 451 ALA A O 1
ATOM 3455 N N . ALA A 1 452 ? -1.030 19.336 44.414 1.00 46.75 452 ALA A N 1
ATOM 3456 C CA . ALA A 1 452 ? 0.222 20.071 44.313 1.00 46.75 452 ALA A CA 1
ATOM 3457 C C . ALA A 1 452 ? -0.041 21.490 43.795 1.00 46.75 452 ALA A C 1
ATOM 3459 O O . ALA A 1 452 ? 0.033 21.724 42.598 1.00 46.75 452 ALA A O 1
ATOM 3460 N N . GLU A 1 453 ? -0.375 22.403 44.710 1.00 43.56 453 GLU A N 1
ATOM 3461 C CA . GLU A 1 453 ? 0.034 23.821 44.726 1.00 43.56 453 GLU A CA 1
ATOM 3462 C C . GLU A 1 453 ? -0.645 24.510 45.925 1.00 43.56 453 GLU A C 1
ATOM 3464 O O . GLU A 1 453 ? -1.526 25.349 45.788 1.00 43.56 453 GLU A O 1
ATOM 3469 N N . ASP A 1 454 ? -0.248 24.120 47.139 1.00 39.69 454 ASP A N 1
ATOM 3470 C CA . ASP A 1 454 ? -0.417 24.976 48.319 1.00 39.69 454 ASP A CA 1
ATOM 3471 C C . ASP A 1 454 ? 0.819 24.852 49.218 1.00 39.69 454 ASP A C 1
ATOM 3473 O O . ASP A 1 454 ? 0.842 24.174 50.242 1.00 39.69 454 ASP A O 1
ATOM 3477 N N . GLN A 1 455 ? 1.913 25.442 48.740 1.00 44.34 455 GLN A N 1
ATOM 3478 C CA . GLN A 1 455 ? 3.049 25.855 49.563 1.00 44.34 455 GLN A CA 1
ATOM 3479 C C . GLN A 1 455 ? 3.475 27.251 49.103 1.00 44.34 455 GLN A C 1
ATOM 3481 O O . GLN A 1 455 ? 4.520 27.430 48.487 1.00 44.34 455 GLN A O 1
ATOM 3486 N N . SER A 1 456 ? 2.612 28.242 49.339 1.00 48.41 456 SER A N 1
ATOM 3487 C CA . SER A 1 456 ? 2.966 29.664 49.236 1.00 48.41 456 SER A CA 1
ATOM 3488 C C . SER A 1 456 ? 1.985 30.556 50.016 1.00 48.41 456 SER A C 1
ATOM 3490 O O . SER A 1 456 ? 1.510 31.563 49.496 1.00 48.41 456 SER A O 1
ATOM 3492 N N . SER A 1 457 ? 1.691 30.219 51.273 1.00 44.25 457 SER A N 1
ATOM 3493 C CA . SER A 1 457 ? 1.271 31.213 52.275 1.00 44.25 457 SER A CA 1
ATOM 3494 C C . SER A 1 457 ? 1.272 30.630 53.692 1.00 44.25 457 SER A C 1
ATOM 3496 O O . SER A 1 457 ? 0.217 30.293 54.222 1.00 44.25 457 SER A O 1
ATOM 3498 N N . ALA A 1 458 ? 2.448 30.519 54.308 1.00 43.34 458 ALA A N 1
ATOM 3499 C CA . ALA A 1 458 ? 2.615 30.624 55.758 1.00 43.34 458 ALA A CA 1
ATOM 3500 C C . ALA A 1 458 ? 4.107 30.810 56.080 1.00 43.34 458 ALA A C 1
ATOM 3502 O O . ALA A 1 458 ? 4.925 29.997 55.653 1.00 43.34 458 ALA A O 1
ATOM 3503 N N . ASP A 1 459 ? 4.364 31.873 56.842 1.00 39.88 459 ASP A N 1
ATOM 3504 C CA . ASP A 1 459 ? 5.591 32.327 57.519 1.00 39.88 459 ASP A CA 1
ATOM 3505 C C . ASP A 1 459 ? 6.691 33.038 56.710 1.00 39.88 459 ASP A C 1
ATOM 3507 O O . ASP A 1 459 ? 7.525 32.389 56.038 1.00 39.88 459 ASP A O 1
#

Mean predicted aligned error: 12.83 Å

Sequence (459 aa):
MSTRTPTAVRSRASLVLDWLLATAYLAHSWVTIVKARTDRALPLRDELRGWHFLVGAVLFALAAWRLWCWWREERGLRPGTGVPPGFWLWGRTVALGILLILVSAPVLGLGWGWGEGMRLHLGPIPLPPLVGESRGLWQFSGYFHSSAGFMITLLALGALLVAGWGKLVHGHGLFVLLPPGLAAFVLVAVGATVYALATFGGPEPGLPALGLFGGLIGVVWLAGALLHRGRRAPDIAAQLPRRGGPSDFPDRLVPPALEQRETGAPGPGAVARVLAPVAAVALITLGALGPYQQFRVTPWPRGEVVQVEDDRVWHAEVQMRVQVMPESAFERQVRDELYKWCTFCHTVSAGDRRFKVGPNLHAIFGQQAGTVPGFHYSAALARAGREGLVWTDETLAAYIADPQRFVPGTSMIVSSGPIPDPAVQAAILNILKRDTMPPEAIERVRQAPDAAEDQSSAD

Nearest PDB structures (foldseek):
  8ed4-assembly2_L  TM=9.004E-01  e=5.841E-05  Pseudorhizobium banfieldiae
  1vyd-assembly2_B  TM=7.436E-01  e=1.859E-03  Rhodobacter capsulatus
  5oc0-assembly1_A  TM=8.481E-01  e=1.483E-02  Escherichia coli K-12

Solvent-accessible surface area (backbone atoms only — not comparable to full-atom values): 25734 Å² total; per-residue (Å²): 133,85,80,76,73,77,77,77,69,82,53,71,64,56,54,50,42,28,38,52,47,25,53,42,48,48,53,35,49,50,35,50,52,53,36,71,69,42,60,81,87,43,71,65,34,58,52,34,48,19,46,38,47,31,39,34,53,51,39,23,54,49,26,47,52,43,50,50,46,42,69,73,62,52,66,84,62,73,64,58,91,89,48,57,63,66,58,39,50,51,27,50,52,48,53,50,52,49,36,54,41,41,44,48,32,45,57,24,47,51,42,20,39,22,14,70,59,50,86,43,30,48,61,93,43,76,47,81,71,93,53,68,68,29,70,62,47,20,37,30,21,43,44,53,29,52,20,40,57,50,36,49,43,53,50,29,51,52,46,53,53,53,16,51,50,31,32,66,78,68,69,40,35,44,66,69,36,28,59,61,25,51,34,48,26,32,51,45,50,44,50,51,49,52,31,51,63,46,27,67,91,42,76,82,47,23,66,62,45,45,50,50,52,53,46,53,53,48,48,56,49,49,52,42,52,58,69,49,73,75,58,75,75,79,64,67,78,77,72,55,81,77,81,73,77,99,74,85,81,77,86,80,80,75,75,75,79,80,73,76,77,81,63,96,60,83,50,78,66,53,57,47,66,52,49,50,60,50,51,50,48,50,51,50,48,52,26,63,42,44,51,34,74,70,67,58,52,60,56,51,94,62,56,48,59,34,78,61,100,56,94,71,59,78,55,70,63,78,64,44,75,45,78,38,68,76,88,46,74,68,37,53,52,43,40,74,74,52,44,55,45,55,62,65,30,24,42,37,56,82,89,54,86,60,68,58,83,36,59,52,48,28,31,44,49,50,32,59,38,57,57,58,66,78,42,57,30,28,62,40,39,34,48,43,16,76,74,64,40,49,30,42,74,67,50,45,43,50,32,52,26,30,32,56,79,64,39,61,71,40,59,72,69,58,82,88,47,65,44,74,52,65,69,59,35,52,37,48,51,41,51,46,46,71,65,18,44,56,75,93,39,53,45,75,55,78,78,75,78,79,93,77,86,88,88,84,85,83,136

Foldseek 3Di:
DPPPPPQQDQDPLLLVLLQVLLVLVLQLLVLVLVLVQDDPPDPVNVLSQLCNLQSLVVLQVSLVVSVVSCVVRVPPRAADPLQDRVLQVLLVVLSVLLSVLSNVLSVLVLLLCQLQVHQHHNNPRTDDRPDHHHPLSNLQSVLVSQLSLLLLLVSLVVLQVSQLVCCQPRVGHSCSSYPPSNSSSSVSSNLSVQQSVQQVQHNVRRVVSSVVVVVVSVVSVVVSVVSCVPDDDPPVVVVDPDDDDDDDDDPDDPDPPPPPPPPPDCPPVNVCVVVVVVVVVVSSVCSSCVCCVQQVGDSGQAADAQADPDPDQFLLDQQAFDEAEPQDPVLVSLVSRALVLVVQQEAQDPRDQDGRVHYHLANQAQAQWPRGGPHGWHPQRVVSSVVPDGDHLVLQLVCQQDVCVSGPRTSDHRSVHHDNDPVSSVSSVNVSCVRHYDPVRYDYDDDDPPPDDPDPDDD

Radius of gyration: 30.21 Å; Cα contacts (8 Å, |Δi|>4): 560; chains: 1; bounding box: 76×62×115 Å

Secondary structure (DSSP, 8-state):
-----------HHHHHHHHHHHHHHHHHHHHHHHHHHS-TTSTHHHHHHHHHHHHHHHHHHHHHHHHHHHHHHSTT--PPTT--HHHHHHHHHHHHHHHHHHHHHHHHHHHHHHHTT--EEETTEEE--SS---HHHHHHHHHHHHHHHHHHHHHHHHHHHHHHHHHHHHS--HHHHS-HHHHHHHHHHHHHHHHHHHTTT-STTHHHHHHHHHHHHHHHHHHHHHHHTT-PPP-GGGSSPP---S--PPS--PPP-------SS--HHHHHHHHHHHHHHHHHHHHHHHHHHHH---SS--SEE---SS---TT-S----EEEPPPPHHHHHHIIIIIHHHHHH---STT----SSS---TT-TTPBTT--TT-EE-HHHHHHHHTT-B--HHHHHHHHH-HHHHSTT-S---TT-----HHHHHHHHHHHHHHHS-GGGEEEPPPPP-S----SS--